Protein AF-A0A937WK30-F1 (afdb_monomer)

Mean predicted aligned error: 18.47 Å

Nearest PDB structures (foldseek):
  2aii-assembly1_X  TM=8.539E-01  e=1.513E-22  Homo sapiens
  2hib-assembly1_X  TM=8.542E-01  e=4.159E-22  Homo sapiens
  6muj-assembly4_D  TM=8.333E-01  e=1.894E-22  Streptomyces coelicolor A3(2)
  1y4j-assembly1_B  TM=8.058E-01  e=1.436E-18  Homo sapiens
  1y4j-assembly1_A  TM=7.983E-01  e=2.011E-18  Homo sapiens

pLDDT: mean 80.35, std 21.14, range [23.52, 98.81]

Structure (mmCIF, N/CA/C/O backbone):
data_AF-A0A937WK30-F1
#
_entry.id   AF-A0A937WK30-F1
#
loop_
_atom_site.group_PDB
_atom_site.id
_atom_site.type_symbol
_atom_site.label_atom_id
_atom_site.label_alt_id
_atom_site.label_comp_id
_atom_site.label_asym_id
_atom_site.label_entity_id
_atom_site.label_seq_id
_atom_site.pdbx_PDB_ins_code
_atom_site.Cartn_x
_atom_site.Cartn_y
_atom_site.Cartn_z
_atom_site.occupancy
_atom_site.B_iso_or_equiv
_atom_site.auth_seq_id
_atom_site.auth_comp_id
_atom_site.auth_asym_id
_atom_site.auth_atom_id
_atom_site.pdbx_PDB_model_num
ATOM 1 N N . MET A 1 1 ? 65.902 0.006 4.428 1.00 31.86 1 MET A N 1
ATOM 2 C CA . MET A 1 1 ? 67.152 0.745 4.137 1.00 31.86 1 MET A CA 1
ATOM 3 C C . MET A 1 1 ? 68.301 -0.269 4.167 1.00 31.86 1 MET A C 1
ATOM 5 O O . MET A 1 1 ? 68.405 -0.941 5.181 1.00 31.86 1 MET A O 1
ATOM 9 N N . ARG A 1 2 ? 69.095 -0.372 3.077 1.00 30.59 2 ARG A N 1
ATOM 10 C CA . ARG A 1 2 ? 70.226 -1.312 2.789 1.00 30.59 2 ARG A CA 1
ATOM 11 C C . ARG A 1 2 ? 69.805 -2.782 2.565 1.00 30.59 2 ARG A C 1
ATOM 13 O O . ARG A 1 2 ? 69.272 -3.380 3.484 1.00 30.59 2 ARG A O 1
ATOM 20 N N . ILE A 1 3 ? 69.825 -3.399 1.371 1.00 30.38 3 ILE A N 1
ATOM 21 C CA . ILE A 1 3 ? 70.755 -3.517 0.209 1.00 30.38 3 ILE A CA 1
ATOM 22 C C . ILE A 1 3 ? 72.011 -4.367 0.477 1.00 30.38 3 ILE A C 1
ATOM 24 O O . ILE A 1 3 ? 72.831 -3.992 1.309 1.00 30.38 3 ILE A O 1
ATOM 28 N N . GLY A 1 4 ? 72.177 -5.416 -0.349 1.00 28.42 4 GLY A N 1
ATOM 29 C CA . GLY A 1 4 ? 73.443 -6.063 -0.758 1.00 28.42 4 GLY A CA 1
ATOM 30 C C . GLY A 1 4 ? 73.211 -7.518 -1.223 1.00 28.42 4 GLY A C 1
ATOM 31 O O . GLY A 1 4 ? 72.931 -8.346 -0.369 1.00 28.42 4 GLY A O 1
ATOM 32 N N . LEU A 1 5 ? 73.028 -7.836 -2.525 1.00 30.78 5 LEU A N 1
ATOM 33 C CA . LEU A 1 5 ? 74.033 -8.175 -3.584 1.00 30.78 5 LEU A CA 1
ATOM 34 C C . LEU A 1 5 ? 74.996 -9.323 -3.167 1.00 30.78 5 LEU A C 1
ATOM 36 O O . LEU A 1 5 ? 75.523 -9.251 -2.069 1.00 30.78 5 LEU A O 1
ATOM 40 N N . LEU A 1 6 ? 75.301 -10.405 -3.915 1.00 28.61 6 LEU A N 1
ATOM 41 C CA . LEU A 1 6 ? 75.665 -10.638 -5.339 1.00 28.61 6 LEU A CA 1
ATOM 42 C C . LEU A 1 6 ? 75.609 -12.172 -5.660 1.00 28.61 6 LEU A C 1
ATOM 44 O O . LEU A 1 6 ? 75.890 -12.967 -4.772 1.00 28.61 6 LEU A O 1
ATOM 48 N N . VAL A 1 7 ? 75.089 -12.622 -6.823 1.00 28.58 7 VAL A N 1
ATOM 49 C CA . VAL A 1 7 ? 75.764 -13.110 -8.078 1.00 28.58 7 VAL A CA 1
ATOM 50 C C . VAL A 1 7 ? 76.495 -14.480 -8.014 1.00 28.58 7 VAL A C 1
ATOM 52 O O . VAL A 1 7 ? 77.541 -14.572 -7.393 1.00 28.58 7 VAL A O 1
ATOM 55 N N . SER A 1 8 ? 75.908 -15.526 -8.651 1.00 26.12 8 SER A N 1
ATOM 56 C CA . SER A 1 8 ? 76.345 -16.350 -9.836 1.00 26.12 8 SER A CA 1
ATOM 57 C C . SER A 1 8 ? 77.561 -17.292 -9.601 1.00 26.12 8 SER A C 1
ATOM 59 O O . SER A 1 8 ? 78.437 -16.934 -8.835 1.00 26.12 8 SER A O 1
ATOM 61 N N . ILE A 1 9 ? 77.760 -18.508 -10.152 1.00 27.16 9 ILE A N 1
ATOM 62 C CA . ILE A 1 9 ? 77.650 -19.070 -11.522 1.00 27.16 9 ILE A CA 1
ATOM 63 C C . ILE A 1 9 ? 77.612 -20.642 -11.442 1.00 27.16 9 ILE A C 1
ATOM 65 O O . ILE A 1 9 ? 78.090 -21.232 -10.479 1.00 27.16 9 ILE A O 1
ATOM 69 N N . HIS A 1 10 ? 77.030 -21.281 -12.470 1.00 24.48 10 HIS A N 1
ATOM 70 C CA . HIS A 1 10 ? 76.889 -22.707 -12.908 1.00 24.48 10 HIS A CA 1
ATOM 71 C C . HIS A 1 10 ? 78.206 -23.529 -13.185 1.00 24.48 10 HIS A C 1
ATOM 73 O O . HIS A 1 10 ? 79.267 -22.916 -13.114 1.00 24.48 10 HIS A O 1
ATOM 79 N N . PRO A 1 11 ? 78.215 -24.781 -13.758 1.00 61.22 11 PRO A N 1
ATOM 80 C CA . PRO A 1 11 ? 77.421 -26.034 -13.576 1.00 61.22 11 PRO A CA 1
ATOM 81 C C . PRO A 1 11 ? 78.257 -27.368 -13.776 1.00 61.22 11 PRO A C 1
ATOM 83 O O . PRO A 1 11 ? 79.482 -27.339 -13.743 1.00 61.22 11 PRO A O 1
ATOM 86 N N . HIS A 1 12 ? 77.572 -28.496 -14.097 1.00 27.92 12 HIS A N 1
ATOM 87 C CA . HIS A 1 12 ? 77.993 -29.852 -14.585 1.00 27.92 12 HIS A CA 1
ATOM 88 C C . HIS A 1 12 ? 78.135 -30.958 -13.508 1.00 27.92 12 HIS A C 1
ATOM 90 O O . HIS A 1 12 ? 78.861 -30.773 -12.545 1.00 27.92 12 HIS A O 1
ATOM 96 N N . ALA A 1 13 ? 77.390 -32.080 -13.477 1.00 27.98 13 ALA A N 1
ATOM 97 C CA . ALA A 1 13 ? 76.971 -33.143 -14.426 1.00 27.98 13 ALA A CA 1
ATOM 98 C C . ALA A 1 13 ? 77.814 -34.432 -14.257 1.00 27.98 13 ALA A C 1
ATOM 100 O O . ALA A 1 13 ? 79.034 -34.342 -14.250 1.00 27.98 13 ALA A O 1
ATOM 101 N N . VAL A 1 14 ? 77.151 -35.603 -14.155 1.00 28.55 14 VAL A N 1
ATOM 102 C CA . VAL A 1 14 ? 77.464 -36.920 -14.788 1.00 28.55 14 VAL A CA 1
ATOM 103 C C . VAL A 1 14 ? 76.862 -38.108 -13.997 1.00 28.55 14 VAL A C 1
ATOM 105 O O . VAL A 1 14 ? 76.965 -38.207 -12.779 1.00 28.55 14 VAL A O 1
ATOM 108 N N . LEU A 1 15 ? 76.210 -38.997 -14.758 1.00 28.70 15 LEU A N 1
ATOM 109 C CA . LEU A 1 15 ? 75.591 -40.293 -14.427 1.00 28.70 15 LEU A CA 1
ATOM 110 C C . LEU A 1 15 ? 76.620 -41.444 -14.378 1.00 28.70 15 LEU A C 1
ATOM 112 O O . LEU A 1 15 ? 77.643 -41.322 -15.039 1.00 28.70 15 LEU A O 1
ATOM 116 N N . LEU A 1 16 ? 76.293 -42.584 -13.730 1.00 26.61 16 LEU A N 1
ATOM 117 C CA . LEU A 1 16 ? 76.489 -43.975 -14.233 1.00 26.61 16 LEU A CA 1
ATOM 118 C C . LEU A 1 16 ? 76.089 -45.071 -13.196 1.00 26.61 16 LEU A C 1
ATOM 120 O O . LEU A 1 16 ? 76.756 -45.248 -12.189 1.00 26.61 16 LEU A O 1
ATOM 124 N N . SER A 1 17 ? 74.982 -45.781 -13.480 1.00 26.42 17 SER A N 1
ATOM 125 C CA . SER A 1 17 ? 74.769 -47.250 -13.661 1.00 26.42 17 SER A CA 1
ATOM 126 C C . SER A 1 17 ? 75.372 -48.360 -12.719 1.00 26.42 17 SER A C 1
ATOM 128 O O . SER A 1 17 ? 76.354 -48.126 -12.030 1.00 26.42 17 SER A O 1
ATOM 130 N N . PRO A 1 18 ? 74.802 -49.603 -12.690 1.00 48.59 18 PRO A N 1
ATOM 131 C CA . PRO A 1 18 ? 74.563 -50.406 -11.465 1.00 48.59 18 PRO A CA 1
ATOM 132 C C . PRO A 1 18 ? 75.182 -51.838 -11.420 1.00 48.59 18 PRO A C 1
ATOM 134 O O . PRO A 1 18 ? 75.528 -52.384 -12.459 1.00 48.59 18 PRO A O 1
ATOM 137 N N . SER A 1 19 ? 75.194 -52.530 -10.255 1.00 27.98 19 SER A N 1
ATOM 138 C CA . SER A 1 19 ? 74.773 -53.960 -10.127 1.00 27.98 19 SER A CA 1
ATOM 139 C C . SER A 1 19 ? 74.808 -54.579 -8.698 1.00 27.98 19 SER A C 1
ATOM 141 O O . SER A 1 19 ? 75.780 -54.480 -7.963 1.00 27.98 19 SER A O 1
ATOM 143 N N . ARG A 1 20 ? 73.693 -55.266 -8.374 1.00 29.16 20 ARG A N 1
ATOM 144 C CA . ARG A 1 20 ? 73.434 -56.507 -7.584 1.00 29.16 20 ARG A CA 1
ATOM 145 C C . ARG A 1 20 ? 74.284 -56.890 -6.344 1.00 29.16 20 ARG A C 1
ATOM 147 O O . ARG A 1 20 ? 75.390 -57.392 -6.491 1.00 29.16 20 ARG A O 1
ATOM 154 N N . LYS A 1 21 ? 73.608 -57.036 -5.186 1.00 30.06 21 LYS A N 1
ATOM 155 C CA . LYS A 1 21 ? 73.177 -58.338 -4.593 1.00 30.06 21 LYS A CA 1
ATOM 156 C C . LYS A 1 21 ? 72.288 -58.143 -3.344 1.00 30.06 21 LYS A C 1
ATOM 158 O O . LYS A 1 21 ? 72.565 -57.333 -2.473 1.00 30.06 21 LYS A O 1
ATOM 163 N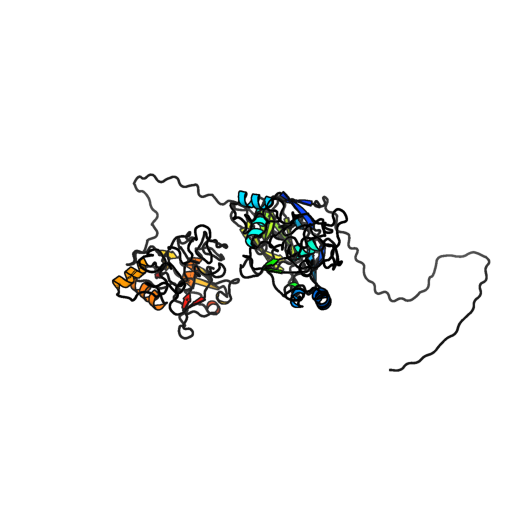 N . THR A 1 22 ? 71.203 -58.914 -3.302 1.00 29.14 22 THR A N 1
ATOM 164 C CA . THR A 1 22 ? 70.169 -59.062 -2.253 1.00 29.14 22 THR A CA 1
ATOM 165 C C . THR A 1 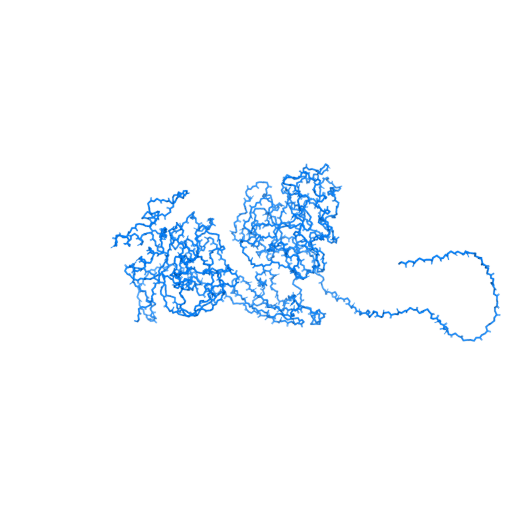22 ? 70.732 -59.732 -0.983 1.00 29.14 22 THR A C 1
ATOM 167 O O . THR A 1 22 ? 71.591 -60.596 -1.124 1.00 29.14 22 THR A O 1
ATOM 170 N N . ARG A 1 23 ? 70.299 -59.469 0.259 1.00 27.77 23 ARG A N 1
ATOM 171 C CA . ARG A 1 23 ? 68.962 -59.692 0.859 1.00 27.77 23 ARG A CA 1
ATOM 172 C C . ARG A 1 23 ? 68.932 -59.044 2.259 1.00 27.77 23 ARG A C 1
ATOM 174 O O . ARG A 1 23 ? 69.859 -59.276 3.026 1.00 27.77 23 ARG A O 1
ATOM 181 N N . GLY A 1 24 ? 67.832 -58.381 2.636 1.00 29.28 24 GLY A N 1
ATOM 182 C CA . GLY A 1 24 ? 67.510 -58.150 4.053 1.00 29.28 24 GLY A CA 1
ATOM 183 C C . GLY A 1 24 ? 66.621 -56.941 4.365 1.00 29.28 24 GLY A C 1
ATOM 184 O O . GLY A 1 24 ? 67.149 -55.887 4.677 1.00 29.28 24 GLY A O 1
ATOM 185 N N . ARG A 1 25 ? 65.296 -57.169 4.395 1.00 28.72 25 ARG A N 1
ATOM 186 C CA . ARG A 1 25 ? 64.223 -56.373 5.049 1.00 28.72 25 ARG A CA 1
ATOM 187 C C . ARG A 1 25 ? 63.869 -54.984 4.456 1.00 28.72 25 ARG A C 1
ATOM 189 O O . ARG A 1 25 ? 64.703 -54.111 4.295 1.00 28.72 25 ARG A O 1
ATOM 196 N N . ILE A 1 26 ? 62.574 -54.799 4.178 1.00 29.05 26 ILE A N 1
ATOM 197 C CA . ILE A 1 26 ? 61.857 -53.589 3.704 1.00 29.05 26 ILE A CA 1
ATOM 198 C C . ILE A 1 26 ? 60.555 -53.514 4.552 1.00 29.05 26 ILE A C 1
ATOM 200 O O . ILE A 1 26 ? 60.089 -54.601 4.912 1.00 29.05 26 ILE A O 1
ATOM 204 N N . PRO A 1 27 ? 59.936 -52.342 4.864 1.00 33.38 27 PRO A N 1
ATOM 205 C CA . PRO A 1 27 ? 60.051 -51.060 4.150 1.00 33.38 27 PRO A CA 1
ATOM 206 C C . PRO A 1 27 ? 60.363 -49.785 4.960 1.00 33.38 27 PRO A C 1
ATOM 208 O O . PRO A 1 27 ? 59.909 -49.585 6.078 1.00 33.38 27 PRO A O 1
ATOM 211 N N . PHE A 1 28 ? 61.077 -48.901 4.255 1.00 26.94 28 PHE A N 1
ATOM 212 C CA . PHE A 1 28 ? 60.929 -47.443 4.148 1.00 26.94 28 PHE A CA 1
ATOM 213 C C . PHE A 1 28 ? 60.813 -46.578 5.412 1.00 26.94 28 PHE A C 1
ATOM 215 O O . PHE A 1 28 ? 59.737 -46.201 5.867 1.00 26.94 28 PHE A O 1
ATOM 222 N N . LEU A 1 29 ? 61.993 -46.118 5.834 1.00 26.56 29 LEU A N 1
ATOM 223 C CA . LEU A 1 29 ? 62.231 -44.835 6.481 1.00 26.56 29 LEU A CA 1
ATOM 224 C C . LEU A 1 29 ? 62.306 -43.745 5.388 1.00 26.56 29 LEU A C 1
ATOM 226 O O . LEU A 1 29 ? 63.225 -43.754 4.570 1.00 26.56 29 LEU A O 1
ATOM 230 N N . GLY A 1 30 ? 61.342 -42.825 5.355 1.00 25.86 30 GLY A N 1
ATOM 231 C CA . GLY A 1 30 ? 61.438 -41.559 4.626 1.00 25.86 30 GLY A CA 1
ATOM 232 C C . GLY A 1 30 ? 61.641 -40.427 5.628 1.00 25.86 30 GLY A C 1
ATOM 233 O O . GLY A 1 30 ? 60.711 -40.069 6.345 1.00 25.86 30 GLY A O 1
ATOM 234 N N . CYS A 1 31 ? 62.857 -39.886 5.707 1.00 28.98 31 CYS A N 1
ATOM 235 C CA . CYS A 1 31 ? 63.148 -38.703 6.510 1.00 28.98 31 CYS A CA 1
ATOM 236 C C . CYS A 1 31 ? 62.628 -37.438 5.815 1.00 28.98 31 CYS A C 1
ATOM 238 O O . CYS A 1 31 ? 63.126 -37.047 4.766 1.00 28.98 31 CYS A O 1
ATOM 240 N N . VAL A 1 32 ? 61.642 -36.819 6.463 1.00 28.20 32 VAL A N 1
ATOM 241 C CA . VAL A 1 32 ? 61.636 -35.415 6.907 1.00 28.20 32 VAL A CA 1
ATOM 242 C C . VAL A 1 32 ? 62.102 -34.367 5.885 1.00 28.20 32 VAL A C 1
ATOM 244 O O . VAL A 1 32 ? 63.269 -33.987 5.831 1.00 28.20 32 VAL A O 1
ATOM 247 N N . LEU A 1 33 ? 61.121 -33.783 5.198 1.00 26.06 33 LEU A N 1
ATOM 248 C CA . LEU A 1 33 ? 61.075 -32.342 4.961 1.00 26.06 33 LEU A CA 1
ATOM 249 C C . LEU A 1 33 ? 60.106 -31.750 5.990 1.00 26.06 33 LEU A C 1
ATOM 251 O O . LEU A 1 33 ? 58.940 -32.137 6.057 1.00 26.06 33 LEU A O 1
ATOM 255 N N . VAL A 1 34 ? 60.620 -30.852 6.828 1.00 34.94 34 VAL A N 1
ATOM 256 C CA . VAL A 1 34 ? 59.849 -30.088 7.811 1.00 34.94 34 VAL A CA 1
ATOM 257 C C . VAL A 1 34 ? 59.014 -29.052 7.064 1.00 34.94 34 VAL A C 1
ATOM 259 O O . VAL A 1 34 ? 59.551 -28.086 6.530 1.00 34.94 34 VAL A O 1
ATOM 262 N N . LEU A 1 35 ? 57.697 -29.242 7.057 1.00 27.45 35 LEU A N 1
ATOM 263 C CA . LEU A 1 35 ? 56.722 -28.183 6.825 1.00 27.45 35 LEU A CA 1
ATOM 264 C C . LEU A 1 35 ? 55.788 -28.152 8.032 1.00 27.45 35 LEU A C 1
ATOM 266 O O . LEU A 1 35 ? 55.152 -29.150 8.370 1.00 27.45 35 LEU A O 1
ATOM 270 N N . CYS A 1 36 ? 55.757 -27.003 8.703 1.00 28.50 36 CYS A N 1
ATOM 271 C CA . CYS A 1 36 ? 54.841 -26.698 9.789 1.00 28.50 36 CYS A CA 1
ATOM 272 C C . CYS A 1 36 ? 53.395 -26.902 9.316 1.00 28.50 36 CYS A C 1
ATOM 274 O O . CYS A 1 36 ? 52.873 -26.113 8.531 1.00 28.50 36 CYS A O 1
ATOM 276 N N . GLY A 1 37 ? 52.756 -27.970 9.793 1.00 24.47 37 GLY A N 1
ATOM 277 C CA . GLY A 1 37 ? 51.333 -28.205 9.605 1.00 24.47 37 GLY A CA 1
ATOM 278 C C . GLY A 1 37 ? 50.519 -27.294 10.516 1.00 24.47 37 GLY A C 1
ATOM 279 O O . GLY A 1 37 ? 50.551 -27.440 11.735 1.00 24.47 37 GLY A O 1
ATOM 280 N N . VAL A 1 38 ? 49.752 -26.383 9.921 1.00 31.28 38 VAL A N 1
ATOM 281 C CA . VAL A 1 38 ? 48.517 -25.889 10.533 1.00 31.28 38 VAL A CA 1
ATOM 282 C C . VAL A 1 38 ? 47.438 -26.896 10.152 1.00 31.28 38 VAL A C 1
ATOM 284 O O . VAL A 1 38 ? 47.056 -27.001 8.988 1.00 31.28 38 VAL A O 1
ATOM 287 N N . ALA A 1 39 ? 47.001 -27.696 11.122 1.00 26.95 39 ALA A N 1
ATOM 288 C CA . ALA A 1 39 ? 45.897 -28.625 10.952 1.00 26.95 39 ALA A CA 1
ATOM 289 C C . ALA A 1 39 ? 44.591 -27.835 10.784 1.00 26.95 39 ALA A C 1
ATOM 291 O O . ALA A 1 39 ? 44.082 -27.252 11.740 1.00 26.95 39 ALA A O 1
ATOM 292 N N . ILE A 1 40 ? 44.045 -27.822 9.569 1.00 30.78 40 ILE A N 1
ATOM 293 C CA . ILE A 1 40 ? 42.641 -27.483 9.341 1.00 30.78 40 ILE A CA 1
ATOM 294 C C . ILE A 1 40 ? 41.872 -28.798 9.465 1.00 30.78 40 ILE A C 1
ATOM 296 O O . ILE A 1 40 ? 42.019 -29.694 8.635 1.00 30.78 40 ILE A O 1
ATOM 300 N N . PHE A 1 41 ? 41.083 -28.927 10.530 1.00 27.22 41 PHE A N 1
ATOM 301 C CA . PHE A 1 41 ? 40.063 -29.964 10.634 1.00 27.22 41 PHE A CA 1
ATOM 302 C C . PHE A 1 41 ? 39.037 -29.736 9.518 1.00 27.22 41 PHE A C 1
ATOM 304 O O . PHE A 1 41 ? 38.203 -28.840 9.612 1.00 27.22 41 PHE A O 1
ATOM 311 N N . ALA A 1 42 ? 39.100 -30.538 8.456 1.00 28.61 42 ALA A N 1
ATOM 312 C CA . ALA A 1 42 ? 37.975 -30.701 7.549 1.00 28.61 42 ALA A CA 1
ATOM 313 C C . ALA A 1 42 ? 36.913 -31.524 8.289 1.00 28.61 42 ALA A C 1
ATOM 315 O O . ALA A 1 42 ? 37.050 -32.737 8.450 1.00 28.61 42 ALA A O 1
ATOM 316 N N . GLN A 1 43 ? 35.887 -30.853 8.808 1.00 28.58 43 GLN A N 1
ATOM 317 C CA . GLN A 1 43 ? 34.652 -31.526 9.187 1.00 28.58 43 GLN A CA 1
ATOM 318 C C . GLN A 1 43 ? 33.976 -31.992 7.896 1.00 28.58 43 GLN A C 1
ATOM 320 O O . GLN A 1 43 ? 33.734 -31.195 6.989 1.00 28.58 43 GLN A O 1
ATOM 325 N N . ASN A 1 44 ? 33.717 -33.296 7.807 1.00 31.38 44 ASN A N 1
ATOM 326 C CA . ASN A 1 44 ? 32.850 -33.875 6.792 1.00 31.38 44 ASN A CA 1
ATOM 327 C C . ASN A 1 44 ? 31.467 -33.225 6.920 1.00 31.38 44 ASN A C 1
ATOM 329 O O . ASN A 1 44 ? 30.701 -33.582 7.810 1.00 31.38 44 ASN A O 1
ATOM 333 N N . HIS A 1 45 ? 31.152 -32.273 6.046 1.00 33.62 45 HIS A N 1
ATOM 334 C CA . HIS A 1 45 ? 29.766 -31.929 5.773 1.00 33.62 45 HIS A CA 1
ATOM 335 C C . HIS A 1 45 ? 29.197 -33.050 4.904 1.00 33.62 45 HIS A C 1
ATOM 337 O O . HIS A 1 45 ? 29.498 -33.134 3.712 1.00 33.62 45 HIS A O 1
ATOM 343 N N . GLU A 1 46 ? 28.418 -33.945 5.508 1.00 33.66 46 GLU A N 1
ATOM 344 C CA . GLU A 1 46 ? 27.516 -34.800 4.743 1.00 33.66 46 GLU A CA 1
ATOM 345 C C . GLU A 1 46 ? 26.582 -33.902 3.921 1.00 33.66 46 GLU A C 1
ATOM 347 O O . GLU A 1 46 ? 26.031 -32.917 4.416 1.00 33.66 46 GLU A O 1
ATOM 352 N N . ALA A 1 47 ? 26.458 -34.206 2.628 1.00 31.44 47 ALA A N 1
ATOM 353 C CA . ALA A 1 47 ? 25.534 -33.511 1.745 1.00 31.44 47 ALA A CA 1
ATOM 354 C C . ALA A 1 47 ? 24.099 -33.676 2.280 1.00 31.44 47 ALA A C 1
ATOM 356 O O . ALA A 1 47 ? 23.737 -34.788 2.674 1.00 31.44 47 ALA A O 1
ATOM 357 N N . PRO A 1 48 ? 23.262 -32.621 2.274 1.00 37.47 48 PRO A N 1
ATOM 358 C CA . PRO A 1 48 ? 21.880 -32.752 2.712 1.00 37.47 48 PRO A CA 1
ATOM 359 C C . PRO A 1 48 ? 21.176 -33.814 1.860 1.00 37.47 48 PRO A C 1
ATOM 361 O O . PRO A 1 48 ? 21.278 -33.801 0.628 1.00 37.47 48 PRO A O 1
ATOM 364 N N . MET A 1 49 ? 20.491 -34.752 2.524 1.00 32.59 49 MET A N 1
ATOM 365 C CA . MET A 1 49 ? 19.704 -35.795 1.866 1.00 32.59 49 MET A CA 1
ATOM 366 C C . MET A 1 49 ? 18.780 -35.173 0.810 1.00 32.59 49 MET A C 1
ATOM 368 O O . MET A 1 49 ? 18.052 -34.219 1.091 1.00 32.59 49 MET A O 1
ATOM 372 N N . LYS A 1 50 ? 18.822 -35.714 -0.418 1.00 33.62 50 LYS A N 1
ATOM 373 C CA .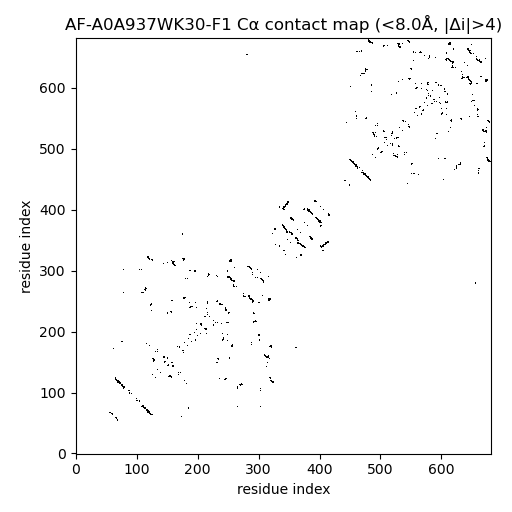 LYS A 1 50 ? 17.893 -35.342 -1.492 1.00 33.62 50 LYS A CA 1
ATOM 374 C C . LYS A 1 50 ? 16.464 -35.597 -0.998 1.00 33.62 50 LYS A C 1
ATOM 376 O O . LYS A 1 50 ? 16.200 -36.721 -0.579 1.00 33.62 50 LYS A O 1
ATOM 381 N N . PRO A 1 51 ? 15.549 -34.615 -1.050 1.00 43.34 51 PRO A N 1
ATOM 382 C CA . PRO A 1 51 ? 14.153 -34.876 -0.733 1.00 43.34 51 PRO A CA 1
ATOM 383 C C . PRO A 1 51 ? 13.609 -35.944 -1.690 1.00 43.34 51 PRO A C 1
ATOM 385 O O . PRO A 1 51 ? 13.869 -35.880 -2.892 1.00 43.34 51 PRO A O 1
ATOM 388 N N . ASP A 1 52 ? 12.841 -36.899 -1.156 1.00 44.03 52 ASP A N 1
ATOM 389 C CA . ASP A 1 52 ? 12.284 -38.064 -1.873 1.00 44.03 52 ASP A CA 1
ATOM 390 C C . ASP A 1 52 ? 11.356 -37.700 -3.055 1.00 44.03 52 ASP A C 1
ATOM 392 O O . ASP A 1 52 ? 10.886 -38.574 -3.781 1.00 44.03 52 ASP A O 1
ATOM 396 N N . ASN A 1 53 ? 11.110 -36.405 -3.284 1.00 51.16 53 ASN A N 1
ATOM 397 C CA . ASN A 1 53 ? 10.469 -35.873 -4.477 1.00 51.16 53 ASN A CA 1
ATOM 398 C C . ASN A 1 53 ? 10.988 -34.438 -4.748 1.00 51.16 53 ASN A C 1
ATOM 400 O O . ASN A 1 53 ? 10.664 -33.533 -3.971 1.00 51.16 53 ASN A O 1
ATOM 404 N N . PRO A 1 54 ? 11.825 -34.188 -5.776 1.00 66.88 54 PRO A N 1
ATOM 405 C CA . PRO A 1 54 ? 12.285 -32.837 -6.087 1.00 66.88 54 PRO A CA 1
ATOM 406 C C . PRO A 1 54 ? 11.106 -31.975 -6.558 1.00 66.88 54 PRO A C 1
ATOM 408 O O . PRO A 1 54 ? 10.265 -32.428 -7.334 1.00 66.88 54 PRO A O 1
ATOM 411 N N . LEU A 1 55 ? 11.041 -30.728 -6.085 1.00 75.19 55 LEU A N 1
ATOM 412 C CA . LEU A 1 55 ? 10.012 -29.775 -6.509 1.00 75.19 55 LEU A CA 1
ATOM 413 C C . LEU A 1 55 ? 10.059 -29.585 -8.034 1.00 75.19 55 LEU A C 1
ATOM 415 O O . LEU A 1 55 ? 11.154 -29.529 -8.601 1.00 75.19 55 LEU A O 1
ATOM 419 N N . PRO A 1 56 ? 8.903 -29.474 -8.711 1.00 83.81 56 PRO A N 1
ATOM 420 C CA . PRO A 1 56 ? 8.883 -29.327 -10.158 1.00 83.81 56 PRO A CA 1
ATOM 421 C C . PRO A 1 56 ? 9.501 -27.984 -10.567 1.00 83.81 56 PRO A C 1
ATOM 423 O O . PRO A 1 56 ? 9.216 -26.951 -9.957 1.00 83.81 56 PRO A O 1
ATOM 426 N N . GLN A 1 57 ? 10.332 -27.994 -11.615 1.00 88.62 57 GLN A N 1
ATOM 427 C CA . GLN A 1 57 ? 11.025 -26.791 -12.098 1.00 88.62 57 GLN A CA 1
ATOM 428 C C . GLN A 1 57 ? 10.051 -25.697 -12.551 1.00 88.62 57 GLN A C 1
ATOM 430 O O . GLN A 1 57 ? 10.349 -24.513 -12.413 1.00 88.62 57 GLN A O 1
ATOM 435 N N . THR A 1 58 ? 8.884 -26.085 -13.063 1.00 91.62 58 THR A N 1
ATOM 436 C CA . THR A 1 58 ? 7.797 -25.171 -13.409 1.00 91.62 58 THR A CA 1
ATOM 437 C C . THR A 1 58 ? 6.478 -25.640 -12.809 1.00 91.62 58 THR A C 1
ATOM 439 O O . THR A 1 58 ? 6.287 -26.826 -12.533 1.00 91.62 58 THR A O 1
ATOM 442 N N . LYS A 1 59 ? 5.554 -24.704 -12.593 1.00 91.12 59 LYS A N 1
ATOM 443 C CA . LYS A 1 59 ? 4.171 -24.999 -12.197 1.00 91.12 59 LYS A CA 1
ATOM 444 C C . LYS A 1 59 ? 3.202 -24.000 -12.815 1.00 91.12 59 LYS A C 1
ATOM 446 O O . LYS A 1 59 ? 3.622 -22.936 -13.258 1.00 91.12 59 LYS A O 1
ATOM 451 N N . ILE A 1 60 ? 1.915 -24.325 -12.792 1.00 92.94 60 ILE A N 1
ATOM 452 C CA . ILE A 1 60 ? 0.845 -23.403 -13.180 1.00 92.94 60 ILE A CA 1
ATOM 453 C C . ILE A 1 60 ? 0.195 -22.844 -11.910 1.00 92.94 60 ILE A C 1
ATOM 455 O O . ILE A 1 60 ? -0.228 -23.614 -11.048 1.00 92.94 60 ILE A O 1
ATOM 459 N N . GLY A 1 61 ? 0.172 -21.517 -11.776 1.00 87.31 61 GLY A N 1
ATOM 460 C CA . GLY A 1 61 ? -0.517 -20.805 -10.699 1.00 87.31 61 GLY A CA 1
ATOM 461 C C . GLY A 1 61 ? -2.042 -20.856 -10.839 1.00 87.31 61 GLY A C 1
ATOM 462 O O . GLY A 1 61 ? -2.566 -21.224 -11.890 1.00 87.31 61 GLY A O 1
ATOM 463 N N . GLU A 1 62 ? -2.768 -20.460 -9.791 1.00 85.94 62 GLU A N 1
ATOM 464 C CA . GLU A 1 62 ? -4.245 -20.461 -9.779 1.00 85.94 62 GLU A CA 1
ATOM 465 C C . GLU A 1 62 ? -4.845 -19.513 -10.839 1.00 85.94 62 GLU A C 1
ATOM 467 O O . GLU A 1 62 ? -5.923 -19.764 -11.375 1.00 85.94 62 GLU A O 1
ATOM 472 N N . ASP A 1 63 ? -4.107 -18.468 -11.217 1.00 88.44 63 ASP A N 1
ATOM 473 C CA . ASP A 1 63 ? -4.437 -17.529 -12.296 1.00 88.44 63 ASP A CA 1
ATOM 474 C C . ASP A 1 63 ? -4.141 -18.067 -13.715 1.00 88.44 63 ASP A C 1
ATOM 476 O O . ASP A 1 63 ? -4.495 -17.455 -14.736 1.00 88.44 63 ASP A O 1
ATOM 480 N N . GLY A 1 64 ? -3.514 -19.243 -13.796 1.00 92.19 64 GLY A N 1
ATOM 481 C CA . GLY A 1 64 ? -3.050 -19.872 -15.026 1.00 92.19 64 GLY A CA 1
ATOM 482 C C . GLY A 1 64 ? -1.680 -19.385 -15.504 1.00 92.19 64 GLY A C 1
ATOM 483 O O . GLY A 1 64 ? -1.302 -19.724 -16.623 1.00 92.19 64 GLY A O 1
ATOM 484 N N . ALA A 1 65 ? -0.941 -18.597 -14.712 1.00 95.12 65 ALA A N 1
ATOM 485 C CA . ALA A 1 65 ? 0.426 -18.210 -15.061 1.00 95.12 6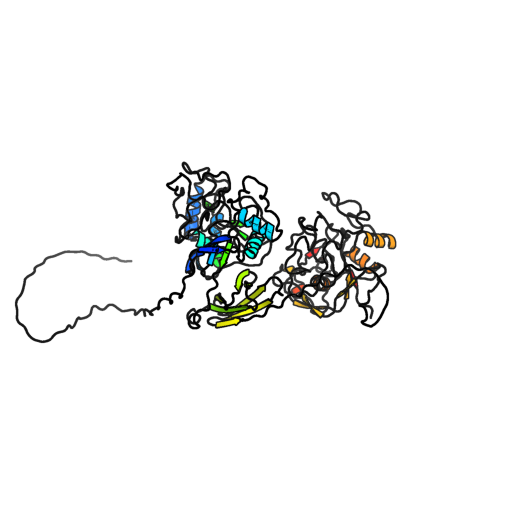5 ALA A CA 1
ATOM 486 C C . ALA A 1 65 ? 1.395 -19.390 -14.910 1.00 95.12 65 ALA A C 1
ATOM 488 O O . ALA A 1 65 ? 1.339 -20.121 -13.919 1.00 95.12 65 ALA A O 1
ATOM 489 N N . GLU A 1 66 ? 2.326 -19.549 -15.848 1.00 97.31 66 GLU A N 1
ATOM 490 C CA . GLU A 1 66 ? 3.476 -20.431 -15.651 1.00 97.31 66 GLU A CA 1
ATOM 491 C C . GLU A 1 66 ? 4.466 -19.758 -14.691 1.00 97.31 66 GLU A C 1
ATOM 493 O O . GLU A 1 66 ? 4.838 -18.602 -14.884 1.00 97.31 66 GLU A O 1
ATOM 498 N N . MET A 1 67 ? 4.903 -20.479 -13.663 1.00 97.81 67 MET A N 1
ATOM 499 C CA . MET A 1 67 ? 5.907 -20.020 -12.707 1.00 97.81 67 MET A CA 1
ATOM 500 C C . MET A 1 67 ? 7.139 -20.912 -12.759 1.00 97.81 67 MET A C 1
ATOM 502 O O . MET A 1 67 ? 7.027 -22.128 -12.923 1.00 97.81 67 MET A O 1
ATOM 506 N N . VAL A 1 68 ? 8.304 -20.315 -12.541 1.00 97.00 68 VAL A N 1
ATOM 507 C CA . VAL A 1 68 ? 9.611 -20.972 -12.531 1.00 97.00 68 VAL A CA 1
ATOM 508 C C . VAL A 1 68 ? 10.126 -21.071 -11.099 1.00 97.00 68 VAL A C 1
ATOM 510 O O . VAL A 1 68 ? 10.081 -20.095 -10.352 1.00 97.00 68 VAL A O 1
ATOM 513 N N . LEU A 1 69 ? 10.632 -22.245 -10.720 1.00 95.00 69 LEU A N 1
ATOM 514 C CA . LEU A 1 69 ? 11.306 -22.464 -9.445 1.00 95.00 69 LEU A CA 1
ATOM 515 C C . LEU A 1 69 ? 12.698 -21.823 -9.461 1.00 95.00 69 LEU A C 1
ATOM 517 O O . LEU A 1 69 ? 13.587 -22.257 -10.199 1.00 95.00 69 LEU A O 1
ATOM 521 N N . ILE A 1 70 ? 12.908 -20.845 -8.585 1.00 94.56 70 ILE A N 1
ATOM 522 C CA . ILE A 1 70 ? 14.227 -20.309 -8.264 1.00 94.56 70 ILE A CA 1
ATOM 523 C C . ILE A 1 70 ? 14.773 -21.084 -7.060 1.00 94.56 70 ILE A C 1
ATOM 525 O O . ILE A 1 70 ? 14.138 -21.097 -5.999 1.00 94.56 70 ILE A O 1
ATOM 529 N N . PRO A 1 71 ? 15.933 -21.753 -7.187 1.00 87.62 71 PRO A N 1
ATOM 530 C CA . PRO A 1 71 ? 16.464 -22.586 -6.118 1.00 87.62 71 PRO A CA 1
ATOM 531 C C . PRO A 1 71 ? 16.914 -21.746 -4.920 1.00 87.62 71 PRO A C 1
ATOM 533 O O . PRO A 1 71 ? 17.391 -20.613 -5.063 1.00 87.62 71 PRO A O 1
ATOM 536 N N . ALA A 1 72 ? 16.818 -22.334 -3.726 1.00 84.94 72 ALA A N 1
ATOM 537 C CA . ALA A 1 72 ? 17.371 -21.740 -2.516 1.00 84.94 72 ALA A CA 1
ATOM 538 C C . ALA A 1 72 ? 18.887 -21.521 -2.660 1.00 84.94 72 ALA A C 1
ATOM 540 O O . ALA A 1 72 ? 19.574 -22.307 -3.313 1.00 84.94 72 ALA A O 1
ATOM 541 N N . GLY A 1 73 ? 19.419 -20.463 -2.053 1.00 84.56 73 GLY A N 1
ATOM 542 C CA . GLY A 1 73 ? 20.860 -20.206 -2.045 1.00 84.56 73 GLY A CA 1
ATOM 543 C C . GLY A 1 73 ? 21.238 -18.732 -2.029 1.00 84.56 73 GLY A C 1
ATOM 544 O O . GLY A 1 73 ? 20.383 -17.853 -2.188 1.00 84.56 73 GLY A O 1
ATOM 545 N N . GLU A 1 74 ? 22.537 -18.493 -1.861 1.00 91.38 74 GLU A N 1
ATOM 546 C CA . GLU A 1 74 ? 23.138 -17.161 -1.836 1.00 91.38 74 GLU A CA 1
ATOM 547 C C . GLU A 1 74 ? 23.305 -16.558 -3.234 1.00 91.38 74 GLU A C 1
ATOM 549 O O . GLU A 1 74 ? 23.584 -17.261 -4.206 1.00 91.38 74 GLU A O 1
ATOM 554 N N . PHE A 1 75 ? 23.211 -15.235 -3.313 1.00 95.19 75 PHE A N 1
ATOM 555 C CA . PHE A 1 75 ? 23.690 -14.443 -4.439 1.00 95.19 75 PHE A CA 1
ATOM 556 C C . PHE A 1 75 ? 24.251 -13.099 -3.950 1.00 95.19 75 PHE A C 1
ATOM 558 O O . PHE A 1 75 ? 24.060 -12.707 -2.797 1.00 95.19 75 PHE A O 1
ATOM 565 N N . LEU A 1 76 ? 24.980 -12.411 -4.829 1.00 96.50 76 LEU A N 1
ATOM 566 C CA . LEU A 1 76 ? 25.446 -11.048 -4.586 1.00 96.50 76 LEU A CA 1
ATOM 567 C C . LEU A 1 76 ? 24.384 -10.066 -5.092 1.00 96.50 76 LEU A C 1
ATOM 569 O O . LEU A 1 76 ? 24.159 -9.986 -6.300 1.00 96.50 76 LEU A O 1
ATOM 573 N N . MET A 1 77 ? 23.741 -9.357 -4.165 1.00 97.38 77 MET A N 1
ATOM 574 C CA . MET A 1 77 ? 22.716 -8.351 -4.445 1.00 97.38 77 MET A CA 1
ATOM 575 C C . MET A 1 77 ? 23.343 -6.964 -4.545 1.00 97.38 77 MET A C 1
ATOM 577 O O . MET A 1 77 ? 24.183 -6.620 -3.714 1.00 97.38 77 MET A O 1
ATOM 581 N N . GLY A 1 78 ? 22.927 -6.174 -5.532 1.00 96.69 78 GLY A N 1
ATOM 582 C CA . GLY A 1 78 ? 23.395 -4.813 -5.767 1.00 96.69 78 GLY A CA 1
ATOM 583 C C . GLY A 1 78 ? 24.722 -4.697 -6.522 1.00 96.69 78 GLY A C 1
ATOM 584 O O . GLY A 1 78 ? 25.253 -5.659 -7.097 1.00 96.69 78 GLY A O 1
ATOM 585 N N . THR A 1 79 ? 25.259 -3.481 -6.497 1.00 95.56 79 THR A N 1
ATOM 586 C CA . THR A 1 79 ? 26.447 -3.039 -7.234 1.00 95.56 79 THR A CA 1
ATOM 587 C C . THR A 1 79 ? 27.613 -2.775 -6.271 1.00 95.56 79 THR A C 1
ATOM 589 O O . THR A 1 79 ? 27.428 -2.139 -5.228 1.00 95.56 79 THR A O 1
ATOM 592 N N . PRO A 1 80 ? 28.838 -3.264 -6.562 1.00 94.88 80 PRO A N 1
ATOM 593 C CA . PRO A 1 80 ? 30.003 -2.957 -5.737 1.00 94.88 80 PRO A CA 1
ATOM 594 C C . PRO A 1 80 ? 30.255 -1.448 -5.692 1.00 94.88 80 PRO A C 1
ATOM 596 O O . PRO A 1 80 ? 30.269 -0.801 -6.736 1.00 94.88 80 PRO A O 1
ATOM 599 N N . GLU A 1 81 ? 30.545 -0.887 -4.513 1.00 93.00 81 GLU A N 1
ATOM 600 C CA . GLU A 1 81 ? 30.873 0.548 -4.393 1.00 93.00 81 GLU A CA 1
ATOM 601 C C . GLU A 1 81 ? 32.039 0.954 -5.307 1.00 93.00 81 GLU A C 1
ATOM 603 O O . GLU A 1 81 ? 32.031 2.035 -5.893 1.00 93.00 81 GLU A O 1
ATOM 608 N N . SER A 1 82 ? 33.016 0.060 -5.488 1.00 93.12 82 SER A N 1
ATOM 609 C CA . SER A 1 82 ? 34.166 0.269 -6.370 1.00 93.12 82 SER A CA 1
ATOM 610 C C . SER A 1 82 ? 33.811 0.346 -7.859 1.00 93.12 82 SER A C 1
ATOM 612 O O . SER A 1 82 ? 34.620 0.847 -8.634 1.00 93.12 82 SER A O 1
ATOM 614 N N . ALA A 1 83 ? 32.634 -0.136 -8.269 1.00 92.44 83 ALA A N 1
ATOM 615 C CA . ALA A 1 83 ? 32.189 -0.133 -9.662 1.00 92.44 83 ALA A CA 1
ATOM 616 C C . ALA A 1 83 ? 31.412 1.139 -10.048 1.00 92.44 83 ALA A C 1
ATOM 618 O O . ALA A 1 83 ? 31.232 1.404 -11.234 1.00 92.44 83 ALA A O 1
ATOM 619 N N . ILE A 1 84 ? 30.978 1.950 -9.075 1.00 92.94 84 ILE A N 1
ATOM 620 C CA . ILE A 1 84 ? 30.101 3.108 -9.311 1.00 92.94 84 ILE A CA 1
ATOM 621 C C . ILE A 1 84 ? 30.733 4.128 -10.264 1.00 92.94 84 ILE A C 1
ATOM 623 O O . ILE A 1 84 ? 30.088 4.549 -11.218 1.00 92.94 84 ILE A O 1
ATOM 627 N N . GLU A 1 85 ? 32.001 4.496 -10.058 1.00 90.88 85 GLU A N 1
ATOM 628 C CA . GLU A 1 85 ? 32.679 5.472 -10.931 1.00 90.88 85 GLU A CA 1
ATOM 629 C C . GLU A 1 85 ? 32.846 4.956 -12.362 1.00 90.88 85 GLU A C 1
ATOM 631 O O . GLU A 1 85 ? 32.735 5.721 -13.320 1.00 90.88 85 GLU A O 1
ATOM 636 N N . GLN A 1 86 ? 33.086 3.650 -12.512 1.00 90.00 86 GLN A N 1
ATOM 637 C CA . GLN A 1 86 ? 33.189 3.023 -13.823 1.00 90.00 86 GLN A CA 1
ATOM 638 C C . GLN A 1 86 ? 31.842 3.062 -14.548 1.00 90.00 86 GLN A C 1
ATOM 640 O O . GLN A 1 86 ? 31.810 3.439 -15.714 1.00 90.00 86 GLN A O 1
ATOM 645 N N . LEU A 1 87 ? 30.740 2.752 -13.857 1.00 89.88 87 LEU A N 1
ATOM 646 C CA . LEU A 1 87 ? 29.392 2.829 -14.426 1.00 89.88 87 LEU A CA 1
ATOM 647 C C . LEU A 1 87 ? 29.037 4.263 -14.829 1.00 89.88 87 LEU A C 1
ATOM 649 O O . LEU A 1 87 ? 28.545 4.489 -15.929 1.00 89.88 87 LEU A O 1
ATOM 653 N N . VAL A 1 88 ? 29.343 5.254 -13.988 1.00 88.75 88 VAL A N 1
ATOM 654 C CA . VAL A 1 88 ? 29.122 6.666 -14.336 1.00 88.75 88 VAL A CA 1
ATOM 655 C C . VAL A 1 88 ? 29.884 7.038 -15.606 1.00 88.75 88 VAL A C 1
ATOM 657 O O . VAL A 1 88 ? 29.300 7.642 -16.503 1.00 88.75 88 VAL A O 1
ATOM 660 N N . ALA A 1 89 ? 31.161 6.663 -15.713 1.00 86.50 89 ALA A N 1
ATOM 661 C CA . ALA A 1 89 ? 31.966 6.940 -16.900 1.00 86.50 89 ALA A CA 1
ATOM 662 C C . ALA A 1 89 ? 31.437 6.211 -18.148 1.00 86.50 89 ALA A C 1
ATOM 664 O O . ALA A 1 89 ? 31.354 6.811 -19.219 1.00 86.50 89 ALA A O 1
ATOM 665 N N . GLU A 1 90 ? 31.046 4.944 -18.002 1.00 84.00 90 GLU A N 1
ATOM 666 C CA . GLU A 1 90 ? 30.500 4.118 -19.078 1.00 84.00 90 GLU A CA 1
ATOM 667 C C . GLU A 1 90 ? 29.168 4.661 -19.595 1.00 84.00 90 GLU A C 1
ATOM 669 O O . GLU A 1 90 ? 28.958 4.711 -20.802 1.00 84.00 90 GLU A O 1
ATOM 674 N N . PHE A 1 91 ? 28.270 5.115 -18.720 1.00 81.81 91 PHE A N 1
ATOM 675 C CA . PHE A 1 91 ? 26.961 5.608 -19.141 1.00 81.81 91 PHE A CA 1
ATOM 676 C C . PHE A 1 91 ? 26.944 7.102 -19.500 1.00 81.81 91 PHE A C 1
ATOM 678 O O . PHE A 1 91 ? 26.068 7.540 -20.244 1.00 81.81 91 PHE A O 1
ATOM 685 N N . ALA A 1 92 ? 27.933 7.890 -19.062 1.00 77.25 92 ALA A N 1
ATOM 686 C CA . ALA A 1 92 ? 28.068 9.298 -19.447 1.00 77.25 92 ALA A CA 1
ATOM 687 C C . ALA A 1 92 ? 28.345 9.506 -20.948 1.00 77.25 92 ALA A C 1
ATOM 689 O O . ALA A 1 92 ? 28.160 10.618 -21.449 1.00 77.25 92 ALA A O 1
ATOM 690 N N . GLN A 1 93 ? 28.789 8.464 -21.663 1.00 68.19 93 GLN A N 1
ATOM 691 C CA . GLN A 1 93 ? 29.012 8.522 -23.111 1.00 68.19 93 GLN A CA 1
ATOM 692 C C . GLN A 1 93 ? 27.705 8.571 -23.918 1.00 68.19 93 GLN A C 1
ATOM 694 O O . GLN A 1 93 ? 27.707 9.028 -25.061 1.00 68.19 93 GLN A O 1
ATOM 699 N N . TYR A 1 94 ? 26.584 8.135 -23.334 1.00 66.81 94 TYR A N 1
ATOM 700 C CA . TYR A 1 94 ? 25.280 8.218 -23.980 1.00 66.81 94 TYR A CA 1
ATOM 701 C C . TYR A 1 94 ? 24.736 9.647 -23.855 1.00 66.81 94 TYR A C 1
ATOM 703 O O . TYR A 1 94 ? 24.728 10.240 -22.775 1.00 66.81 94 TYR A O 1
ATOM 711 N N . ASN A 1 95 ? 24.282 10.230 -24.968 1.00 56.75 95 ASN A N 1
ATOM 712 C CA . ASN A 1 95 ? 23.792 11.612 -25.027 1.00 56.75 95 ASN A CA 1
ATOM 713 C C . ASN A 1 95 ? 22.360 11.738 -24.466 1.00 56.75 95 ASN A C 1
ATOM 715 O O . ASN A 1 95 ? 21.432 12.132 -25.170 1.00 56.75 95 ASN A O 1
ATOM 719 N N . THR A 1 96 ? 22.174 11.369 -23.199 1.00 63.84 96 THR A N 1
ATOM 720 C CA . THR A 1 96 ? 20.875 11.368 -22.520 1.00 63.84 96 THR A CA 1
ATOM 721 C C . THR A 1 96 ? 20.550 12.753 -21.952 1.00 63.84 96 THR A C 1
ATOM 723 O O . THR A 1 96 ? 21.436 13.536 -21.587 1.00 63.84 96 THR A O 1
ATOM 726 N N . ARG A 1 97 ? 19.258 13.082 -21.853 1.00 53.12 97 ARG A N 1
ATOM 727 C CA . ARG A 1 97 ? 18.769 14.272 -21.140 1.00 53.12 97 ARG A CA 1
ATOM 728 C C . ARG A 1 97 ? 17.700 13.847 -20.123 1.00 53.12 97 ARG A C 1
ATOM 730 O O . ARG A 1 97 ? 16.642 13.413 -20.567 1.00 53.12 97 ARG A O 1
ATOM 737 N N . PRO A 1 98 ? 17.933 14.005 -18.802 1.00 62.06 98 PRO A N 1
ATOM 738 C CA . PRO A 1 98 ? 19.151 14.516 -18.160 1.00 62.06 98 PRO A CA 1
ATOM 739 C C . PRO A 1 98 ? 20.364 13.586 -18.350 1.00 62.06 98 PRO A C 1
ATOM 741 O O . PRO A 1 98 ? 20.221 12.404 -18.663 1.00 62.06 98 PRO A O 1
ATOM 744 N N . LYS A 1 99 ? 21.573 14.134 -18.171 1.00 69.44 99 LYS A N 1
ATOM 745 C CA . LYS A 1 99 ? 22.800 13.324 -18.156 1.00 69.44 99 LYS A CA 1
ATOM 746 C C . LYS A 1 99 ? 22.734 12.337 -16.994 1.00 69.44 99 LYS A C 1
ATOM 748 O O . LYS A 1 99 ? 22.333 12.732 -15.899 1.00 69.44 99 LYS A O 1
ATOM 753 N N . ILE A 1 100 ? 23.162 11.102 -17.232 1.00 76.19 100 ILE A N 1
ATOM 754 C CA . ILE A 1 100 ? 23.290 10.083 -16.188 1.00 76.19 100 ILE A CA 1
ATOM 755 C C . ILE A 1 100 ? 24.330 10.556 -15.165 1.00 76.19 100 ILE A C 1
ATOM 757 O O . ILE A 1 100 ? 25.428 10.984 -15.525 1.00 76.19 100 ILE A O 1
ATOM 761 N N . GLN A 1 101 ? 23.950 10.536 -13.889 1.00 79.94 101 GLN A N 1
ATOM 762 C CA . GLN A 1 101 ? 24.762 11.026 -12.775 1.00 79.94 101 GLN A CA 1
ATOM 763 C C . GLN A 1 101 ? 25.030 9.905 -11.779 1.00 79.94 101 GLN A C 1
ATOM 765 O O . GLN A 1 101 ? 24.329 8.897 -11.748 1.00 79.94 101 GLN A O 1
ATOM 770 N N . ARG A 1 102 ? 26.029 10.117 -10.923 1.00 86.44 102 ARG A N 1
ATOM 771 C CA . ARG A 1 102 ? 26.417 9.188 -9.858 1.00 86.44 102 ARG A CA 1
ATOM 772 C C . ARG A 1 102 ? 25.240 8.707 -9.009 1.00 86.44 102 ARG A C 1
ATOM 774 O O . ARG A 1 102 ? 25.174 7.518 -8.710 1.00 86.44 102 ARG A O 1
ATOM 781 N N . ASP A 1 103 ? 24.300 9.594 -8.694 1.00 83.88 103 ASP A N 1
ATOM 782 C CA . ASP A 1 103 ? 23.147 9.301 -7.834 1.00 83.88 103 ASP A CA 1
ATOM 783 C C . ASP A 1 103 ? 22.230 8.188 -8.375 1.00 83.88 103 ASP A C 1
ATOM 785 O O . ASP A 1 103 ? 21.468 7.602 -7.617 1.00 83.88 103 ASP A O 1
ATOM 789 N N . TRP A 1 104 ? 22.332 7.843 -9.663 1.00 83.06 104 TRP A N 1
ATOM 790 C CA . TRP A 1 104 ? 21.579 6.736 -10.263 1.00 83.06 104 TRP A CA 1
ATOM 791 C C . TRP A 1 104 ? 22.065 5.360 -9.804 1.00 83.06 104 TRP A C 1
ATOM 793 O O . TRP A 1 104 ? 21.326 4.388 -9.902 1.00 83.06 104 TRP A O 1
ATOM 803 N N . PHE A 1 105 ? 23.307 5.273 -9.327 1.00 89.19 105 PHE A N 1
ATOM 804 C CA . PHE A 1 105 ? 23.964 4.006 -9.014 1.00 89.19 105 PHE A CA 1
ATOM 805 C C . PHE A 1 105 ? 24.242 3.840 -7.518 1.00 89.19 105 PHE A C 1
ATOM 807 O O . PHE A 1 105 ? 24.402 2.719 -7.044 1.00 89.19 105 PHE A O 1
ATOM 814 N N . VAL A 1 106 ? 24.336 4.937 -6.756 1.00 89.19 106 VAL A N 1
ATOM 815 C CA . VAL A 1 106 ? 24.742 4.891 -5.334 1.00 89.19 106 VAL A CA 1
ATOM 816 C C . VAL A 1 106 ? 23.775 4.105 -4.461 1.00 89.19 106 VAL A C 1
ATOM 818 O O . VAL A 1 106 ? 24.209 3.440 -3.524 1.00 89.19 106 VAL A O 1
ATOM 821 N N . ASP A 1 107 ? 22.492 4.140 -4.804 1.00 91.06 107 ASP A N 1
ATOM 822 C CA . ASP A 1 107 ? 21.440 3.429 -4.089 1.00 91.06 107 ASP A CA 1
ATOM 823 C C . ASP A 1 107 ? 21.571 1.907 -4.295 1.00 91.06 107 ASP A C 1
ATOM 825 O O . ASP A 1 107 ? 21.139 1.128 -3.453 1.00 91.06 107 ASP A O 1
ATOM 829 N N . GLU A 1 108 ? 22.226 1.440 -5.359 1.00 93.94 108 GLU A N 1
ATOM 830 C CA . GLU A 1 108 ? 22.482 0.012 -5.611 1.00 93.94 108 GLU A CA 1
ATOM 831 C C . GLU A 1 108 ? 23.597 -0.566 -4.731 1.00 93.94 108 GLU A C 1
ATOM 833 O O . GLU A 1 108 ? 23.842 -1.774 -4.751 1.00 93.94 108 GLU A O 1
ATOM 838 N N . ALA A 1 109 ? 24.303 0.285 -3.986 1.00 93.38 109 ALA A N 1
ATOM 839 C CA . ALA A 1 109 ? 25.455 -0.077 -3.181 1.00 93.38 109 ALA A CA 1
ATOM 840 C C . ALA A 1 109 ? 25.137 -0.066 -1.667 1.00 93.38 109 ALA A C 1
ATOM 842 O O . ALA A 1 109 ? 24.299 0.706 -1.198 1.00 93.38 109 ALA A O 1
ATOM 843 N N . PRO A 1 110 ? 25.850 -0.866 -0.852 1.00 95.31 110 PRO A N 1
ATOM 844 C CA . PRO A 1 110 ? 26.908 -1.791 -1.239 1.00 95.31 110 PRO A CA 1
ATOM 845 C C . PRO A 1 110 ? 26.355 -3.111 -1.780 1.00 95.31 110 PRO A C 1
ATOM 847 O O . PRO A 1 110 ? 25.306 -3.600 -1.351 1.00 95.31 110 PRO A O 1
ATOM 850 N N . GLN A 1 111 ? 27.133 -3.744 -2.658 1.00 96.50 111 GLN A N 1
ATOM 851 C CA . GLN A 1 111 ? 26.911 -5.148 -2.964 1.00 96.50 111 GLN A CA 1
ATOM 852 C C . GLN A 1 111 ? 27.088 -5.993 -1.698 1.00 96.50 111 GLN A C 1
ATOM 854 O O . GLN A 1 111 ? 28.100 -5.885 -1.003 1.00 96.50 111 GLN A O 1
ATOM 859 N N . HIS A 1 112 ? 26.113 -6.848 -1.411 1.00 95.06 112 HIS A N 1
ATOM 860 C CA . HIS A 1 112 ? 26.075 -7.662 -0.199 1.00 95.06 112 HIS A CA 1
ATOM 861 C C . HIS A 1 112 ? 25.552 -9.072 -0.501 1.00 95.06 112 HIS A C 1
ATOM 863 O O . HIS A 1 112 ? 24.949 -9.327 -1.545 1.00 95.06 112 HIS A O 1
ATOM 869 N N . ARG A 1 113 ? 25.846 -10.027 0.389 1.00 93.50 113 ARG A N 1
ATOM 870 C CA . ARG A 1 113 ? 25.397 -11.418 0.243 1.00 93.50 113 ARG A CA 1
ATOM 871 C C . ARG A 1 113 ? 23.977 -11.557 0.761 1.00 93.50 113 ARG A C 1
ATOM 873 O O . ARG A 1 113 ? 23.714 -11.233 1.914 1.00 93.50 113 ARG A O 1
ATOM 880 N N . VAL A 1 114 ? 23.104 -12.114 -0.067 1.00 93.06 114 VAL A N 1
ATOM 881 C CA . VAL A 1 114 ? 21.724 -12.423 0.300 1.00 93.06 114 VAL A CA 1
ATOM 882 C C . VAL A 1 114 ? 21.445 -13.891 0.021 1.00 93.06 114 VAL A C 1
ATOM 884 O O . VAL A 1 114 ? 21.642 -14.371 -1.091 1.00 93.06 114 VAL A O 1
ATOM 887 N N . TYR A 1 115 ? 20.955 -14.603 1.026 1.00 85.81 115 TYR A N 1
ATOM 888 C CA . TYR A 1 115 ? 20.376 -15.931 0.917 1.00 85.81 115 TYR A CA 1
ATOM 889 C C . TYR A 1 115 ? 18.869 -15.811 0.707 1.00 85.81 115 TYR A C 1
ATOM 891 O O . TYR A 1 115 ? 18.176 -15.170 1.498 1.00 85.81 115 TYR A O 1
ATOM 899 N N . LEU A 1 116 ? 18.347 -16.480 -0.316 1.00 85.12 116 LEU A N 1
ATOM 900 C CA . LEU A 1 116 ? 16.907 -16.660 -0.489 1.00 85.12 116 LEU A CA 1
ATOM 901 C C . LEU A 1 116 ? 16.546 -18.131 -0.347 1.00 85.12 116 LEU A C 1
ATOM 903 O O . LEU A 1 116 ? 17.243 -18.984 -0.902 1.00 85.12 116 LEU A O 1
ATOM 907 N N . ASP A 1 117 ? 15.446 -18.409 0.349 1.00 82.12 117 ASP A N 1
ATOM 908 C CA . ASP A 1 117 ? 14.753 -19.692 0.242 1.00 82.12 117 ASP A CA 1
ATOM 909 C C . ASP A 1 117 ? 14.306 -19.942 -1.200 1.00 82.12 117 ASP A C 1
ATOM 911 O O . ASP A 1 117 ? 14.311 -19.039 -2.037 1.00 82.12 117 ASP A O 1
ATOM 915 N N . ALA A 1 118 ? 13.941 -21.185 -1.508 1.00 84.69 118 ALA A N 1
ATOM 916 C CA . ALA A 1 118 ? 13.359 -21.485 -2.803 1.00 84.69 118 ALA A CA 1
ATOM 917 C C . ALA A 1 118 ? 11.993 -20.790 -2.929 1.00 84.69 118 ALA A C 1
ATOM 919 O O . ALA A 1 118 ? 11.214 -20.729 -1.976 1.00 84.69 118 ALA A O 1
ATOM 920 N N . TYR A 1 119 ? 11.690 -20.271 -4.109 1.00 90.44 119 TYR A N 1
ATOM 921 C CA . TYR A 1 119 ? 10.399 -19.659 -4.411 1.00 90.44 119 TYR A CA 1
ATOM 922 C C . TYR A 1 119 ? 10.084 -19.853 -5.888 1.00 90.44 119 TYR A C 1
ATOM 924 O O . TYR A 1 119 ? 10.973 -20.055 -6.712 1.00 90.44 119 TYR A O 1
ATOM 932 N N . TYR A 1 120 ? 8.803 -19.803 -6.216 1.00 94.75 120 TYR A N 1
ATOM 933 C CA . TYR A 1 120 ? 8.342 -19.683 -7.585 1.00 94.75 120 TYR A CA 1
ATOM 934 C C . TYR A 1 120 ? 8.175 -18.208 -7.938 1.00 94.75 120 TYR A C 1
ATOM 936 O O . TYR A 1 120 ? 7.701 -17.431 -7.113 1.00 94.75 120 TYR A O 1
ATOM 944 N N . ILE A 1 121 ? 8.512 -17.827 -9.162 1.00 97.94 121 ILE A N 1
ATOM 945 C CA . ILE A 1 121 ? 8.215 -16.503 -9.718 1.00 97.94 121 ILE A CA 1
ATOM 946 C C . ILE A 1 121 ? 7.626 -16.663 -11.114 1.00 97.94 121 ILE A C 1
ATOM 948 O O . ILE A 1 121 ? 7.977 -17.607 -11.825 1.00 97.94 121 ILE A O 1
ATOM 952 N N . ASP A 1 122 ? 6.681 -15.801 -11.472 1.00 98.62 122 ASP A N 1
ATOM 953 C CA . ASP A 1 122 ? 6.016 -15.846 -12.768 1.00 98.62 122 ASP A CA 1
ATOM 954 C C . ASP A 1 122 ? 7.045 -15.744 -13.900 1.00 98.62 122 ASP A C 1
ATOM 956 O O . ASP A 1 122 ? 7.955 -14.906 -13.896 1.00 98.62 122 ASP A O 1
ATOM 960 N N . LYS A 1 123 ? 6.885 -16.631 -14.884 1.00 98.44 123 LYS A N 1
ATOM 961 C CA . LYS A 1 123 ? 7.749 -16.729 -16.061 1.00 98.44 123 LYS A CA 1
ATOM 962 C C . LYS A 1 123 ? 7.724 -15.458 -16.914 1.00 98.44 123 LYS A C 1
ATOM 964 O O . LYS A 1 123 ? 8.733 -15.104 -17.524 1.00 98.44 123 LYS A O 1
ATOM 969 N N . TYR A 1 124 ? 6.574 -14.796 -16.906 1.00 98.62 124 TYR A N 1
ATOM 970 C CA . TYR A 1 124 ? 6.210 -13.622 -17.686 1.00 98.62 124 TYR A CA 1
ATOM 971 C C . TYR A 1 124 ? 5.617 -12.553 -16.761 1.00 98.62 124 TYR A C 1
ATOM 973 O O . TYR A 1 124 ? 5.137 -12.881 -15.674 1.00 98.62 124 TYR A O 1
ATOM 981 N N . GLU A 1 125 ? 5.596 -11.300 -17.205 1.00 98.81 125 GLU A N 1
ATOM 982 C CA . GLU A 1 125 ? 4.764 -10.262 -16.586 1.00 98.81 125 GLU A CA 1
ATOM 983 C C . GLU A 1 125 ? 3.276 -10.661 -16.642 1.00 98.81 125 GLU A C 1
ATOM 985 O O . GLU A 1 125 ? 2.851 -11.424 -17.519 1.00 98.81 125 GLU A O 1
ATOM 990 N N . VAL A 1 126 ? 2.460 -10.150 -15.713 1.00 98.81 126 VAL A N 1
ATOM 991 C CA . VAL A 1 126 ? 1.013 -10.411 -15.726 1.00 98.81 126 VAL A CA 1
ATOM 992 C C . VAL A 1 126 ? 0.403 -9.809 -16.988 1.00 98.81 126 VAL A C 1
ATOM 994 O O . VAL A 1 126 ? 0.539 -8.622 -17.262 1.00 98.81 126 VAL A O 1
ATOM 997 N N . THR A 1 127 ? -0.303 -10.629 -17.759 1.00 98.81 127 THR A N 1
ATOM 998 C CA . THR A 1 127 ? -0.918 -10.231 -19.032 1.00 98.81 127 THR A CA 1
ATOM 999 C C . THR A 1 127 ? -2.294 -9.598 -18.848 1.00 98.81 127 THR A C 1
ATOM 1001 O O . THR A 1 127 ? -3.011 -9.888 -17.884 1.00 98.81 127 THR A O 1
ATOM 1004 N N . ASN A 1 128 ? -2.747 -8.828 -19.841 1.00 98.44 128 ASN A N 1
ATOM 1005 C CA . ASN A 1 128 ? -4.127 -8.328 -19.881 1.00 98.44 128 ASN A CA 1
ATOM 1006 C C . ASN A 1 128 ? -5.172 -9.454 -19.798 1.00 98.44 128 ASN A C 1
ATOM 1008 O O . ASN A 1 128 ? -6.202 -9.303 -19.142 1.00 98.44 128 ASN A O 1
ATOM 1012 N N . THR A 1 129 ? -4.913 -10.616 -20.411 1.00 98.19 129 THR A N 1
ATOM 1013 C CA . THR A 1 129 ? -5.818 -11.778 -20.315 1.00 98.19 129 THR A CA 1
ATOM 1014 C C . THR A 1 129 ? -5.960 -12.277 -18.882 1.00 98.19 129 THR A C 1
ATOM 1016 O O . THR A 1 129 ? -7.066 -12.595 -18.443 1.00 98.19 129 THR A O 1
ATOM 1019 N N . GLN A 1 130 ? -4.852 -12.361 -18.150 1.00 98.44 130 GLN A N 1
ATOM 1020 C CA . GLN A 1 130 ? -4.854 -12.777 -16.753 1.00 98.44 130 GLN A CA 1
ATOM 1021 C C . GLN A 1 130 ? -5.545 -11.738 -15.867 1.00 98.44 130 GLN A C 1
ATOM 1023 O O . GLN A 1 130 ? -6.451 -12.087 -15.110 1.00 98.44 130 GLN A O 1
ATOM 1028 N N . TYR A 1 131 ? -5.211 -10.457 -16.034 1.00 98.25 131 TYR A N 1
ATOM 1029 C CA . TYR A 1 131 ? -5.827 -9.373 -15.269 1.00 98.25 131 TYR A CA 1
ATOM 1030 C C . TYR A 1 131 ? -7.339 -9.256 -15.526 1.00 98.25 131 TYR A C 1
ATOM 1032 O O . TYR A 1 131 ? -8.121 -8.996 -14.614 1.00 98.25 131 TYR A O 1
ATOM 1040 N N . LYS A 1 132 ? -7.796 -9.562 -16.746 1.00 97.62 132 LYS A N 1
ATOM 1041 C CA . LYS A 1 132 ? -9.226 -9.608 -17.081 1.00 97.62 132 LYS A CA 1
ATOM 1042 C C . LYS A 1 132 ? -9.982 -10.675 -16.286 1.00 97.62 132 LYS A C 1
ATOM 1044 O O . LYS A 1 132 ? -11.135 -10.451 -15.921 1.00 97.62 132 LYS A O 1
ATOM 1049 N N . LYS A 1 133 ? -9.357 -11.827 -16.004 1.00 96.62 133 LYS A N 1
ATOM 1050 C CA . LYS A 1 133 ? -9.958 -12.863 -15.142 1.00 96.62 133 LYS A CA 1
ATOM 1051 C C . LYS A 1 133 ? -10.115 -12.360 -13.711 1.00 96.62 133 LYS A C 1
ATOM 1053 O O . LYS A 1 133 ? -11.153 -12.610 -13.110 1.00 96.62 133 LYS A O 1
ATOM 1058 N N . PHE A 1 134 ? -9.116 -11.639 -13.204 1.00 95.12 134 PHE A N 1
ATOM 1059 C CA . PHE A 1 134 ? -9.164 -11.016 -11.885 1.00 95.12 134 PHE A CA 1
ATOM 1060 C C . PHE A 1 134 ? -10.323 -10.017 -11.785 1.00 95.12 134 PHE A C 1
ATOM 1062 O O . PHE A 1 134 ? -11.195 -10.212 -10.945 1.00 95.12 134 PHE A O 1
ATOM 1069 N N . ILE A 1 135 ? -10.417 -9.049 -12.707 1.00 95.31 135 ILE A N 1
ATOM 1070 C CA . ILE A 1 135 ? -11.537 -8.088 -12.770 1.00 95.31 135 ILE A CA 1
ATOM 1071 C C . ILE A 1 135 ? -12.888 -8.813 -12.787 1.00 95.31 135 ILE A C 1
ATOM 1073 O O . ILE A 1 135 ? -13.786 -8.479 -12.018 1.00 95.31 135 ILE A O 1
ATOM 1077 N N . ALA A 1 136 ? -13.036 -9.832 -13.639 1.00 92.56 136 ALA A N 1
ATOM 1078 C CA . ALA A 1 136 ? -14.285 -10.580 -13.751 1.00 92.56 136 ALA A CA 1
ATOM 1079 C C . ALA A 1 136 ? -14.644 -11.354 -12.469 1.00 92.56 136 ALA A C 1
ATOM 1081 O O . ALA A 1 136 ? -15.825 -11.523 -12.174 1.00 92.56 136 ALA A O 1
ATOM 1082 N N . ALA A 1 137 ? -13.644 -11.834 -11.725 1.00 78.44 137 ALA A N 1
ATOM 1083 C CA . ALA A 1 137 ? -13.843 -12.613 -10.507 1.00 78.44 137 ALA A CA 1
ATOM 1084 C C . ALA A 1 137 ? -14.134 -11.745 -9.275 1.00 78.44 137 ALA A C 1
ATOM 1086 O O . ALA A 1 137 ? -14.863 -12.184 -8.389 1.00 78.44 137 ALA A O 1
ATOM 1087 N N . THR A 1 138 ? -13.564 -10.541 -9.200 1.00 77.50 138 THR A N 1
ATOM 1088 C CA . THR A 1 138 ? -13.592 -9.713 -7.982 1.00 77.50 138 THR A CA 1
ATOM 1089 C C . THR A 1 138 ? -14.393 -8.424 -8.131 1.00 77.50 138 THR A C 1
ATOM 1091 O O . THR A 1 138 ? -14.721 -7.793 -7.130 1.00 77.50 138 THR A O 1
ATOM 1094 N N . GLY A 1 139 ? -14.717 -8.017 -9.361 1.00 77.75 139 GLY A N 1
ATOM 1095 C CA . GLY A 1 139 ? -15.266 -6.691 -9.640 1.00 77.75 139 GLY A CA 1
ATOM 1096 C C . GLY A 1 139 ? -14.233 -5.571 -9.492 1.00 77.75 139 GLY A C 1
ATOM 1097 O O . GLY A 1 139 ? -14.623 -4.409 -9.373 1.00 77.75 139 GLY A O 1
ATOM 1098 N N . HIS A 1 140 ? -12.934 -5.903 -9.473 1.00 79.75 140 HIS A N 1
ATOM 1099 C CA . HIS A 1 140 ? -11.866 -4.908 -9.385 1.00 79.75 140 HIS A CA 1
ATOM 1100 C C . HIS A 1 140 ? -11.925 -3.908 -10.540 1.00 79.75 140 HIS A C 1
ATOM 1102 O O . HIS A 1 140 ? -12.350 -4.235 -11.648 1.00 79.75 140 HIS A O 1
ATOM 1108 N N . ARG A 1 141 ? -11.475 -2.678 -10.289 1.00 86.62 141 ARG A N 1
ATOM 1109 C CA . ARG A 1 141 ? -11.455 -1.616 -11.303 1.00 86.62 141 ARG A CA 1
ATOM 1110 C C . ARG A 1 141 ? -10.504 -1.943 -12.460 1.00 86.62 141 ARG A C 1
ATOM 1112 O O . ARG A 1 141 ? -9.488 -2.613 -12.284 1.00 86.62 141 ARG A O 1
ATOM 1119 N N . GLU A 1 142 ? -10.801 -1.385 -13.628 1.00 93.75 142 GLU A N 1
ATOM 1120 C CA . GLU A 1 142 ? -9.909 -1.454 -14.786 1.00 93.75 142 GLU A CA 1
ATOM 1121 C C . GLU A 1 142 ? -8.640 -0.589 -14.572 1.00 93.75 142 GLU A C 1
ATOM 1123 O O . GLU A 1 142 ? -8.729 0.491 -13.973 1.00 93.75 142 GLU A O 1
ATOM 1128 N N . PRO A 1 143 ? -7.458 -1.031 -15.052 1.00 93.12 143 PRO A N 1
ATOM 1129 C CA . PRO A 1 143 ? -6.232 -0.229 -15.086 1.00 93.12 143 PRO A CA 1
ATOM 1130 C C . PRO A 1 143 ? -6.382 1.064 -15.899 1.00 93.12 143 PRO A C 1
ATOM 1132 O O . PRO A 1 143 ? -7.226 1.154 -16.790 1.00 93.12 143 PRO A O 1
ATOM 1135 N N . SER A 1 144 ? -5.520 2.060 -15.661 1.00 91.44 144 SER A N 1
ATOM 1136 C CA . SER A 1 144 ? -5.640 3.365 -16.339 1.00 91.44 144 SER A CA 1
ATOM 1137 C C . SER A 1 144 ? -5.485 3.288 -17.863 1.00 91.44 144 SER A C 1
ATOM 1139 O O . SER A 1 144 ? -6.083 4.087 -18.578 1.00 91.44 144 SER A O 1
ATOM 1141 N N . GLU A 1 145 ? -4.726 2.311 -18.365 1.00 94.88 145 GLU A N 1
ATOM 1142 C CA . GLU A 1 145 ? -4.456 2.111 -19.797 1.00 94.88 145 GLU A CA 1
ATOM 1143 C C . GLU A 1 145 ? -5.340 1.031 -20.444 1.00 94.88 145 GLU A C 1
ATOM 1145 O O . GLU A 1 145 ? -5.134 0.663 -21.598 1.00 94.88 145 GLU A O 1
ATOM 1150 N N . TRP A 1 146 ? -6.349 0.514 -19.736 1.00 96.00 146 TRP A N 1
ATOM 1151 C CA . TRP A 1 146 ? -7.127 -0.653 -20.174 1.00 96.00 146 TRP A CA 1
ATOM 1152 C C . TRP A 1 146 ? -7.839 -0.475 -21.525 1.00 96.00 146 TRP A C 1
ATOM 1154 O O . TRP A 1 146 ? -7.972 -1.409 -22.318 1.00 96.00 146 TRP A O 1
ATOM 1164 N N . ASN A 1 147 ? -8.263 0.753 -21.822 1.00 93.62 147 ASN A N 1
ATOM 1165 C CA . ASN A 1 147 ? -8.948 1.100 -23.068 1.00 93.62 147 ASN A CA 1
ATOM 1166 C C . ASN A 1 147 ? -8.000 1.656 -24.145 1.00 93.62 147 ASN A C 1
ATOM 1168 O O . ASN A 1 147 ? -8.449 2.068 -25.215 1.00 93.62 147 ASN A O 1
ATOM 1172 N N . ASN A 1 148 ? -6.690 1.658 -23.889 1.00 95.88 148 ASN A N 1
ATOM 1173 C CA . ASN A 1 148 ? -5.688 2.103 -24.843 1.00 95.88 148 ASN A CA 1
ATOM 1174 C C . ASN A 1 148 ? -5.247 0.938 -25.742 1.00 95.88 148 ASN A C 1
ATOM 1176 O O . ASN A 1 148 ? -4.616 -0.016 -25.289 1.00 95.88 148 ASN A O 1
ATOM 1180 N N . ALA A 1 149 ? -5.541 1.041 -27.042 1.00 95.75 149 ALA A N 1
ATOM 1181 C CA . ALA A 1 149 ? -5.244 0.004 -28.035 1.00 95.75 149 ALA A CA 1
ATOM 1182 C C . ALA A 1 149 ? -3.750 -0.366 -28.143 1.00 95.75 149 ALA A C 1
ATOM 1184 O O . ALA A 1 149 ? -3.422 -1.434 -28.664 1.00 95.75 149 ALA A O 1
ATOM 1185 N N . GLN A 1 150 ? -2.854 0.509 -27.670 1.00 96.31 150 GLN A N 1
ATOM 1186 C CA . GLN A 1 150 ? -1.406 0.283 -27.651 1.00 96.31 150 GLN A CA 1
ATOM 1187 C C . GLN A 1 150 ? -0.963 -0.695 -26.553 1.00 96.31 150 GLN A C 1
ATOM 1189 O O . GLN A 1 150 ? 0.089 -1.316 -26.702 1.00 96.31 150 GLN A O 1
ATOM 1194 N N . PHE A 1 151 ? -1.758 -0.843 -25.487 1.00 96.88 151 PHE A N 1
ATOM 1195 C CA . PHE A 1 151 ? -1.376 -1.557 -24.263 1.00 96.88 151 PHE A CA 1
ATOM 1196 C C . PHE A 1 151 ? -2.361 -2.651 -23.836 1.00 96.88 151 PHE A C 1
ATOM 1198 O O . PHE A 1 151 ? -2.127 -3.317 -22.832 1.00 96.88 151 PHE A O 1
ATOM 1205 N N . ASN A 1 152 ? -3.475 -2.836 -24.549 1.00 95.88 152 ASN A N 1
ATOM 1206 C CA . ASN A 1 152 ? -4.571 -3.704 -24.112 1.00 95.88 152 ASN A CA 1
ATOM 1207 C C . ASN A 1 152 ? -4.682 -5.038 -24.870 1.00 95.88 152 ASN A C 1
ATOM 1209 O O . ASN A 1 152 ? -5.700 -5.730 -24.764 1.00 95.88 152 ASN A O 1
ATOM 1213 N N . GLN A 1 153 ? -3.656 -5.427 -25.636 1.00 98.12 153 GLN A N 1
ATOM 1214 C CA . GLN A 1 153 ? -3.681 -6.706 -26.345 1.00 98.12 153 GLN A CA 1
ATOM 1215 C C . GLN A 1 153 ? -3.583 -7.887 -25.361 1.00 98.12 153 GLN A C 1
ATOM 1217 O O . GLN A 1 153 ? -2.888 -7.784 -24.347 1.00 98.12 153 GLN A O 1
ATOM 1222 N N . PRO A 1 154 ? -4.218 -9.042 -25.652 1.00 97.88 154 PRO A N 1
ATOM 1223 C CA . PRO A 1 154 ? -4.340 -10.160 -24.709 1.00 97.88 154 PRO A CA 1
ATOM 1224 C C . PRO A 1 154 ? -3.034 -10.651 -24.066 1.00 97.88 154 PRO A C 1
ATOM 1226 O O . PRO A 1 154 ? -3.055 -11.002 -22.885 1.00 97.88 154 PRO A O 1
ATOM 1229 N N . ASN A 1 155 ? -1.935 -10.677 -24.828 1.00 97.25 155 ASN A N 1
ATOM 1230 C CA . ASN A 1 155 ? -0.624 -11.181 -24.396 1.00 97.25 155 ASN A CA 1
ATOM 1231 C C . ASN A 1 155 ? 0.385 -10.064 -24.074 1.00 97.25 155 ASN A C 1
ATOM 1233 O O . ASN A 1 155 ? 1.546 -10.363 -23.816 1.00 97.25 155 ASN A O 1
ATOM 1237 N N . GLN A 1 156 ? -0.021 -8.792 -24.106 1.00 98.38 156 GLN A N 1
ATOM 1238 C CA . GLN A 1 156 ? 0.802 -7.702 -23.575 1.00 98.38 156 GLN A CA 1
ATOM 1239 C C . GLN A 1 156 ? 0.752 -7.702 -22.040 1.00 98.38 156 GLN A C 1
ATOM 1241 O O . GLN A 1 156 ? -0.261 -8.146 -21.474 1.00 98.38 156 GLN A O 1
ATOM 1246 N N . PRO A 1 157 ? 1.809 -7.206 -21.371 1.00 98.62 157 PRO A N 1
ATOM 1247 C CA . PRO A 1 157 ? 1.760 -6.961 -19.938 1.00 98.62 157 PRO A CA 1
ATOM 1248 C C . PRO A 1 157 ? 0.647 -5.958 -19.622 1.00 98.62 157 PRO A C 1
ATOM 1250 O O . PRO A 1 157 ? 0.439 -4.988 -20.354 1.00 98.62 157 PRO A O 1
ATOM 1253 N N . VAL A 1 158 ? -0.070 -6.183 -18.524 1.00 98.75 158 VAL A N 1
ATOM 1254 C CA . VAL A 1 158 ? -1.000 -5.186 -17.999 1.00 98.75 158 VAL A CA 1
ATOM 1255 C C . VAL A 1 158 ? -0.205 -3.999 -17.452 1.00 98.75 158 VAL A C 1
ATOM 1257 O O . VAL A 1 158 ? 0.743 -4.175 -16.685 1.00 98.75 158 VAL A O 1
ATOM 1260 N N . VAL A 1 159 ? -0.597 -2.785 -17.839 1.00 98.38 159 VAL A N 1
ATOM 1261 C CA . VAL A 1 159 ? 0.043 -1.531 -17.409 1.00 98.38 159 VAL A CA 1
ATOM 1262 C C . VAL A 1 159 ? -0.980 -0.537 -16.870 1.00 98.38 159 VAL A C 1
ATOM 1264 O O . VAL A 1 159 ? -2.189 -0.722 -17.022 1.00 98.38 159 VAL A O 1
ATOM 1267 N N . GLY A 1 160 ? -0.513 0.531 -16.222 1.00 94.56 160 GLY A N 1
ATOM 1268 C CA . GLY A 1 160 ? -1.411 1.493 -15.578 1.00 94.56 160 GLY A CA 1
ATOM 1269 C C . GLY A 1 160 ? -2.031 0.953 -14.286 1.00 94.56 160 GLY A C 1
ATOM 1270 O O . GLY A 1 160 ? -3.130 1.359 -13.898 1.00 94.56 160 GLY A O 1
ATOM 1271 N N . VAL A 1 161 ? -1.334 0.015 -13.642 1.00 94.62 161 VAL A N 1
ATOM 1272 C CA . VAL A 1 161 ? -1.714 -0.619 -12.376 1.00 94.62 161 VAL A CA 1
ATOM 1273 C C . VAL A 1 161 ? -0.877 -0.049 -11.236 1.00 94.62 161 VAL A C 1
ATOM 1275 O O . VAL A 1 161 ? 0.345 0.070 -11.342 1.00 94.62 161 VAL A O 1
ATOM 1278 N N . SER A 1 162 ? -1.536 0.315 -10.137 1.00 91.12 162 SER A N 1
ATOM 1279 C CA . SER A 1 162 ? -0.828 0.751 -8.935 1.00 91.12 162 SER A CA 1
ATOM 1280 C C . SER A 1 162 ? -0.197 -0.429 -8.204 1.00 91.12 162 SER A C 1
ATOM 1282 O O . SER A 1 162 ? -0.507 -1.589 -8.478 1.00 91.12 162 SER A O 1
ATOM 1284 N N . TRP A 1 163 ? 0.662 -0.143 -7.230 1.00 88.38 163 TRP A N 1
ATOM 1285 C CA . TRP A 1 163 ? 1.227 -1.184 -6.377 1.00 88.38 163 TRP A CA 1
ATOM 1286 C C . TRP A 1 163 ? 0.127 -1.949 -5.625 1.00 88.38 163 TRP A C 1
ATOM 1288 O O . TRP A 1 163 ? 0.168 -3.175 -5.546 1.00 88.38 163 TRP A O 1
ATOM 1298 N N . ASP A 1 164 ? -0.898 -1.237 -5.145 1.00 82.06 164 ASP A N 1
ATOM 1299 C CA . ASP A 1 164 ? -2.064 -1.852 -4.498 1.00 82.06 164 ASP A CA 1
ATOM 1300 C C . ASP A 1 164 ? -2.851 -2.749 -5.468 1.00 82.06 164 ASP A C 1
ATOM 1302 O O . ASP A 1 164 ? -3.196 -3.872 -5.111 1.00 82.06 164 ASP A O 1
ATOM 1306 N N . ASP A 1 165 ? -3.064 -2.300 -6.715 1.00 88.81 165 ASP A N 1
ATOM 1307 C CA . ASP A 1 165 ? -3.718 -3.099 -7.764 1.00 88.81 165 ASP A CA 1
ATOM 1308 C C . ASP A 1 165 ? -2.950 -4.404 -8.032 1.00 88.81 165 ASP A C 1
ATOM 1310 O O . ASP A 1 165 ? -3.542 -5.478 -8.165 1.00 88.81 165 ASP A O 1
ATOM 1314 N N . ALA A 1 166 ? -1.621 -4.308 -8.103 1.00 93.00 166 ALA A N 1
ATOM 1315 C CA . ALA A 1 166 ? -0.725 -5.432 -8.329 1.00 93.00 166 ALA A CA 1
ATOM 1316 C C . ALA A 1 166 ? -0.723 -6.412 -7.141 1.00 93.00 166 ALA A C 1
ATOM 1318 O O . ALA A 1 166 ? -0.773 -7.631 -7.324 1.00 93.00 166 ALA A O 1
ATOM 1319 N N . LEU A 1 167 ? -0.713 -5.891 -5.911 1.00 84.94 167 LEU A N 1
ATOM 1320 C CA . LEU A 1 167 ? -0.756 -6.702 -4.699 1.00 84.94 167 LEU A CA 1
ATOM 1321 C C . LEU A 1 167 ? -2.111 -7.401 -4.516 1.00 84.94 167 LEU A C 1
ATOM 1323 O O . LEU A 1 167 ? -2.143 -8.561 -4.103 1.00 84.94 167 LEU A O 1
ATOM 1327 N N . GLU A 1 168 ? -3.225 -6.732 -4.813 1.00 79.31 168 GLU A N 1
ATOM 1328 C CA . GLU A 1 168 ? -4.565 -7.331 -4.761 1.00 79.31 168 GLU A CA 1
ATOM 1329 C C . GLU A 1 168 ? -4.730 -8.448 -5.793 1.00 79.31 168 GLU A C 1
ATOM 1331 O O . GLU A 1 168 ? -5.198 -9.534 -5.436 1.00 79.31 168 GLU A O 1
ATOM 1336 N N . TYR A 1 169 ? -4.251 -8.241 -7.026 1.00 90.62 169 TYR A N 1
ATOM 1337 C CA . TYR A 1 169 ? -4.172 -9.312 -8.021 1.00 90.62 169 TYR A CA 1
ATOM 1338 C C . TYR A 1 169 ? -3.347 -10.491 -7.490 1.00 90.62 169 TYR A C 1
ATOM 1340 O O . TYR A 1 169 ? -3.791 -11.640 -7.549 1.00 90.62 169 TYR A O 1
ATOM 1348 N N . ALA A 1 170 ? -2.152 -10.224 -6.949 1.00 86.94 170 ALA A N 1
ATOM 1349 C CA . ALA A 1 170 ? -1.261 -11.277 -6.477 1.00 86.94 170 ALA A CA 1
ATOM 1350 C C . ALA A 1 170 ? -1.914 -12.099 -5.355 1.00 86.94 170 ALA A C 1
ATOM 1352 O O . ALA A 1 170 ? -1.877 -13.327 -5.400 1.00 86.94 170 ALA A O 1
ATOM 1353 N N . LYS A 1 171 ? -2.580 -11.438 -4.398 1.00 76.69 171 LYS A N 1
ATOM 1354 C CA . LYS A 1 171 ? -3.339 -12.097 -3.322 1.00 76.69 171 LYS A CA 1
ATOM 1355 C C . LYS A 1 171 ? -4.460 -12.973 -3.875 1.00 76.69 171 LYS A C 1
ATOM 1357 O O . LYS A 1 171 ? -4.561 -14.135 -3.482 1.00 76.69 171 LYS A O 1
ATOM 1362 N N . TRP A 1 172 ? -5.261 -12.445 -4.804 1.00 81.25 172 TRP A N 1
ATOM 1363 C CA . TRP A 1 172 ? -6.330 -13.197 -5.466 1.00 81.25 172 TRP A CA 1
ATOM 1364 C C . TRP A 1 172 ? -5.794 -14.442 -6.187 1.00 81.25 172 TRP A C 1
ATOM 1366 O O . TRP A 1 172 ? -6.385 -15.513 -6.088 1.00 81.25 172 TRP A O 1
ATOM 1376 N N . ALA A 1 173 ? -4.629 -14.334 -6.829 1.00 85.50 173 ALA A N 1
ATOM 1377 C CA . ALA A 1 173 ? -3.960 -15.445 -7.503 1.00 85.50 173 ALA A CA 1
ATOM 1378 C C . ALA A 1 173 ? -3.291 -16.458 -6.544 1.00 85.50 173 ALA A C 1
ATOM 1380 O O . ALA A 1 173 ? -2.644 -17.403 -7.004 1.00 85.50 173 ALA A O 1
ATOM 1381 N N . GLY A 1 174 ? -3.385 -16.262 -5.221 1.00 75.62 174 GLY A N 1
ATOM 1382 C CA . GLY A 1 174 ? -2.714 -17.096 -4.218 1.00 75.62 174 GLY A CA 1
ATOM 1383 C C . GLY A 1 174 ? -1.193 -16.895 -4.155 1.00 75.62 174 GLY A C 1
ATOM 1384 O O . GLY A 1 174 ? -0.461 -17.799 -3.738 1.00 75.62 174 GLY A O 1
ATOM 1385 N N . LYS A 1 175 ? -0.720 -15.725 -4.587 1.00 87.00 175 LYS A N 1
ATOM 1386 C CA . LYS A 1 175 ? 0.683 -15.315 -4.726 1.00 87.00 175 LYS A CA 1
ATOM 1387 C C . LYS A 1 175 ? 0.968 -14.050 -3.891 1.00 87.00 175 LYS A C 1
ATOM 1389 O O . LYS A 1 175 ? 0.169 -13.625 -3.060 1.00 87.00 175 LYS A O 1
ATOM 1394 N N . THR A 1 176 ? 2.135 -13.453 -4.107 1.00 88.06 176 THR A N 1
ATOM 1395 C CA . THR A 1 176 ? 2.556 -12.131 -3.622 1.00 88.06 176 THR A CA 1
ATOM 1396 C C . THR A 1 176 ? 3.318 -11.394 -4.734 1.00 88.06 176 THR A C 1
ATOM 1398 O O . THR A 1 176 ? 3.599 -11.979 -5.781 1.00 88.06 176 THR A O 1
ATOM 1401 N N . LEU A 1 177 ? 3.666 -10.124 -4.535 1.00 93.50 177 LEU A N 1
ATOM 1402 C CA . LEU A 1 177 ? 4.706 -9.475 -5.342 1.00 93.50 177 LEU A CA 1
ATOM 1403 C C . LEU A 1 177 ? 6.087 -10.018 -4.932 1.00 93.50 177 LEU A C 1
ATOM 1405 O O . LEU A 1 177 ? 6.280 -10.329 -3.752 1.00 93.50 177 LEU A O 1
ATOM 1409 N N . PRO A 1 178 ? 7.059 -10.136 -5.856 1.00 96.50 178 PRO A N 1
ATOM 1410 C CA . PRO A 1 178 ? 8.418 -10.507 -5.485 1.00 96.50 178 PRO A CA 1
ATOM 1411 C C . PRO A 1 178 ? 9.013 -9.455 -4.546 1.00 96.50 178 PRO A C 1
ATOM 1413 O O . PRO A 1 178 ? 8.805 -8.255 -4.738 1.00 96.50 178 PRO A O 1
ATOM 1416 N N . THR A 1 179 ? 9.797 -9.884 -3.557 1.00 94.88 179 THR A N 1
ATOM 1417 C CA . THR A 1 179 ? 10.699 -8.944 -2.880 1.00 94.88 179 THR A CA 1
ATOM 1418 C C . THR A 1 179 ? 11.739 -8.422 -3.873 1.00 94.88 179 THR A C 1
ATOM 1420 O O . THR A 1 179 ? 12.047 -9.089 -4.864 1.00 94.88 179 THR A O 1
ATOM 1423 N N . GLU A 1 180 ? 12.328 -7.258 -3.609 1.00 97.56 180 GLU A N 1
ATOM 1424 C CA . GLU A 1 180 ? 13.403 -6.682 -4.429 1.00 97.56 180 GLU A CA 1
ATOM 1425 C C . GLU A 1 180 ? 14.551 -7.692 -4.609 1.00 97.56 180 GLU A C 1
ATOM 1427 O O . GLU A 1 180 ? 15.083 -7.869 -5.705 1.00 97.56 180 GLU A O 1
ATOM 1432 N N . ALA A 1 181 ? 14.884 -8.427 -3.544 1.00 97.00 181 ALA A N 1
ATOM 1433 C CA . ALA A 1 181 ? 15.908 -9.461 -3.583 1.00 97.00 181 ALA A CA 1
ATOM 1434 C C . ALA A 1 181 ? 15.495 -10.684 -4.414 1.00 97.00 181 ALA A C 1
ATOM 1436 O O . ALA A 1 181 ? 16.324 -11.227 -5.149 1.00 97.00 181 ALA A O 1
ATOM 1437 N N . GLN A 1 182 ? 14.237 -11.133 -4.302 1.00 97.75 182 GLN A N 1
ATOM 1438 C CA . GLN A 1 182 ? 13.707 -12.199 -5.158 1.00 97.75 182 GLN A CA 1
ATOM 1439 C C . GLN A 1 182 ? 13.803 -11.780 -6.623 1.00 97.75 182 GLN A C 1
ATOM 1441 O O . GLN A 1 182 ? 14.406 -12.491 -7.424 1.00 97.75 182 GLN A O 1
ATOM 1446 N N . TRP A 1 183 ? 13.306 -10.591 -6.952 1.00 98.69 183 TRP A N 1
ATOM 1447 C CA . TRP A 1 183 ? 13.336 -10.072 -8.310 1.00 98.69 183 TRP A CA 1
ATOM 1448 C C . TRP A 1 183 ? 14.764 -10.016 -8.871 1.00 98.69 183 TRP A C 1
ATOM 1450 O O . TRP A 1 183 ? 15.020 -10.545 -9.950 1.00 98.69 183 TRP A O 1
ATOM 1460 N N . GLU A 1 184 ? 15.733 -9.473 -8.126 1.00 98.69 184 GLU A N 1
ATOM 1461 C CA . GLU A 1 184 ? 17.109 -9.361 -8.624 1.00 98.69 184 GLU A CA 1
ATOM 1462 C C . GLU A 1 184 ? 17.782 -10.728 -8.814 1.00 98.69 184 GLU A C 1
ATOM 1464 O O . GLU A 1 184 ? 18.436 -10.961 -9.835 1.00 98.69 184 GLU A O 1
ATOM 1469 N N . LYS A 1 185 ? 17.613 -11.665 -7.869 1.00 98.25 185 LYS A N 1
ATOM 1470 C CA . LYS A 1 185 ? 18.149 -13.027 -8.034 1.00 98.25 185 LYS A CA 1
ATOM 1471 C C . LYS A 1 185 ? 17.557 -13.689 -9.275 1.00 98.25 185 LYS A C 1
ATOM 1473 O O . LYS A 1 185 ? 18.296 -14.326 -10.025 1.00 98.25 185 LYS A O 1
ATOM 1478 N N . ALA A 1 186 ? 16.250 -13.534 -9.478 1.00 98.31 186 ALA A N 1
ATOM 1479 C CA . ALA A 1 186 ? 15.534 -14.041 -10.636 1.00 98.31 186 ALA A CA 1
ATOM 1480 C C . ALA A 1 186 ? 16.072 -13.417 -11.936 1.00 98.31 186 ALA A C 1
ATOM 1482 O O . ALA A 1 186 ? 16.436 -14.158 -12.847 1.00 98.31 186 ALA A O 1
ATOM 1483 N N . ALA A 1 187 ? 16.237 -12.091 -11.991 1.00 98.38 187 ALA A N 1
ATOM 1484 C CA . ALA A 1 187 ? 16.734 -11.361 -13.159 1.00 98.38 187 ALA A CA 1
ATOM 1485 C C . ALA A 1 187 ? 18.158 -11.772 -13.555 1.00 98.38 187 ALA A C 1
ATOM 1487 O O . ALA A 1 187 ? 18.441 -11.960 -14.738 1.00 98.38 187 ALA A O 1
ATOM 1488 N N . ARG A 1 188 ? 19.032 -12.012 -12.568 1.00 97.88 188 ARG A N 1
ATOM 1489 C CA . ARG A 1 188 ? 20.419 -12.451 -12.791 1.00 97.88 188 ARG A CA 1
ATOM 1490 C C . ARG A 1 188 ? 20.537 -13.803 -13.495 1.00 97.88 188 ARG A C 1
ATOM 1492 O O . ARG A 1 188 ? 21.597 -14.082 -14.041 1.00 97.88 188 ARG A O 1
ATOM 1499 N N . GLY A 1 189 ? 19.505 -14.652 -13.485 1.00 94.94 189 GLY A N 1
ATOM 1500 C CA . GLY A 1 189 ? 19.449 -15.820 -14.372 1.00 94.94 189 GLY A CA 1
ATOM 1501 C C . GLY A 1 189 ? 20.644 -16.774 -14.257 1.00 94.94 189 GLY A C 1
ATOM 1502 O O . GLY A 1 189 ? 21.149 -17.224 -15.277 1.00 94.94 189 GLY A O 1
ATOM 1503 N N . GLN A 1 190 ? 21.118 -17.059 -13.036 1.00 90.88 190 GLN A N 1
ATOM 1504 C CA . GLN A 1 190 ? 22.335 -17.844 -12.720 1.00 90.88 190 GLN A CA 1
ATOM 1505 C C . GLN A 1 190 ? 23.684 -17.143 -12.966 1.00 90.88 190 GLN A C 1
ATOM 1507 O O . GLN A 1 190 ? 24.732 -17.690 -12.615 1.00 90.88 190 GLN A O 1
ATOM 1512 N N . LEU A 1 191 ? 23.695 -15.930 -13.514 1.00 93.88 191 LEU A N 1
ATOM 1513 C CA . LEU A 1 191 ? 24.919 -15.173 -13.741 1.00 93.88 191 LEU A CA 1
ATOM 1514 C C . LEU A 1 191 ? 25.374 -14.442 -12.470 1.00 93.88 191 LEU A C 1
ATOM 1516 O O . LEU A 1 191 ? 24.590 -13.807 -11.763 1.00 93.88 191 LEU A O 1
ATOM 1520 N N . VAL A 1 192 ? 26.679 -14.489 -12.191 1.00 92.06 192 VAL A N 1
ATOM 1521 C CA . VAL A 1 192 ? 27.281 -13.833 -11.021 1.00 92.06 192 VAL A CA 1
ATOM 1522 C C . VAL A 1 192 ? 27.919 -12.512 -11.436 1.00 92.06 192 VAL A C 1
ATOM 1524 O O . VAL A 1 192 ? 28.797 -12.487 -12.297 1.00 92.06 192 VAL A O 1
ATOM 1527 N N . GLY A 1 193 ? 27.490 -11.417 -10.804 1.00 86.44 193 GLY A N 1
ATOM 1528 C CA . GLY A 1 193 ? 28.105 -10.094 -10.964 1.00 86.44 193 GLY A CA 1
ATOM 1529 C C . GLY A 1 193 ? 27.907 -9.440 -12.334 1.00 86.44 193 GLY A C 1
ATOM 1530 O O . GLY A 1 193 ? 28.598 -8.473 -12.627 1.00 86.44 193 GLY A O 1
ATOM 1531 N N . LYS A 1 194 ? 26.993 -9.961 -13.161 1.00 94.06 194 LYS A N 1
ATOM 1532 C CA . LYS A 1 194 ? 26.687 -9.411 -14.486 1.00 94.06 194 LYS A CA 1
ATOM 1533 C C . LYS A 1 194 ? 25.733 -8.227 -14.424 1.00 94.06 194 LYS A C 1
ATOM 1535 O O . LYS A 1 194 ? 24.896 -8.164 -13.514 1.00 94.06 194 LYS A O 1
ATOM 1540 N N . LEU A 1 195 ? 25.885 -7.315 -15.385 1.00 92.88 195 LEU A N 1
ATOM 1541 C CA . LEU A 1 195 ? 25.068 -6.109 -15.502 1.00 92.88 195 LEU A CA 1
ATOM 1542 C C . LEU A 1 195 ? 23.635 -6.429 -15.918 1.00 92.88 195 LEU A C 1
ATOM 1544 O O . LEU A 1 195 ? 22.718 -5.978 -15.244 1.00 92.88 195 LEU A O 1
ATOM 1548 N N . TYR A 1 196 ? 23.439 -7.224 -16.966 1.00 95.44 196 TYR A N 1
ATOM 1549 C CA . TYR A 1 196 ? 22.129 -7.532 -17.546 1.00 95.44 196 TYR A CA 1
ATOM 1550 C C . TYR A 1 196 ? 21.772 -9.018 -17.384 1.00 95.44 196 TYR A C 1
ATOM 1552 O O . TYR A 1 196 ? 22.667 -9.834 -17.123 1.00 95.44 196 TYR A O 1
ATOM 1560 N N . PRO A 1 197 ? 20.499 -9.413 -17.591 1.00 95.69 197 PRO A N 1
ATOM 1561 C CA . PRO A 1 197 ? 20.091 -10.822 -17.567 1.00 95.69 197 PRO A CA 1
ATOM 1562 C C . PRO A 1 197 ? 20.848 -11.716 -18.566 1.00 95.69 197 PRO A C 1
ATOM 1564 O O . PRO A 1 197 ? 20.948 -12.924 -18.357 1.00 95.69 197 PRO A O 1
ATOM 1567 N N . TRP A 1 198 ? 21.408 -11.122 -19.627 1.00 92.06 198 TRP A N 1
ATOM 1568 C CA . TRP A 1 198 ? 22.189 -11.793 -20.674 1.00 92.06 198 TRP A CA 1
ATOM 1569 C C . TRP A 1 198 ? 23.716 -11.645 -20.536 1.00 92.06 198 TRP A C 1
ATOM 1571 O O . TRP A 1 198 ? 24.456 -12.208 -21.341 1.00 92.06 198 TRP A O 1
ATOM 1581 N N . GLY A 1 199 ? 24.226 -10.900 -19.547 1.00 93.50 199 GLY A N 1
ATOM 1582 C CA . GLY A 1 199 ? 25.665 -10.666 -19.365 1.00 93.50 199 GLY A CA 1
ATOM 1583 C C . GLY A 1 199 ? 26.053 -9.187 -19.330 1.00 93.50 199 GLY A C 1
ATOM 1584 O O . GLY A 1 199 ? 25.257 -8.347 -18.931 1.00 93.50 199 GLY A O 1
ATOM 1585 N N . ASP A 1 200 ? 27.294 -8.873 -19.717 1.00 90.88 200 ASP A N 1
ATOM 1586 C CA . ASP A 1 200 ? 27.845 -7.499 -19.689 1.00 90.88 200 ASP A CA 1
ATOM 1587 C C . ASP A 1 200 ? 27.911 -6.848 -21.079 1.00 90.88 200 ASP A C 1
ATOM 1589 O O . ASP A 1 200 ? 28.320 -5.700 -21.216 1.00 90.88 200 ASP A O 1
ATOM 1593 N N . THR A 1 201 ? 27.570 -7.589 -22.133 1.00 86.88 201 THR A N 1
ATOM 1594 C CA . THR A 1 201 ? 27.748 -7.125 -23.510 1.00 86.88 201 THR A CA 1
ATOM 1595 C C . THR A 1 201 ? 26.756 -6.014 -23.849 1.00 86.88 201 THR A C 1
ATOM 1597 O O . THR A 1 201 ? 25.546 -6.185 -23.686 1.00 86.88 201 THR A O 1
ATOM 1600 N N . TRP A 1 202 ? 27.293 -4.900 -24.357 1.00 80.94 202 TRP A N 1
ATOM 1601 C CA . TRP A 1 202 ? 26.544 -3.781 -24.920 1.00 80.94 202 TRP A CA 1
ATOM 1602 C C . TRP A 1 202 ? 27.177 -3.321 -26.254 1.00 80.94 202 TRP A C 1
ATOM 1604 O O . TRP A 1 202 ? 28.402 -3.171 -26.290 1.00 80.94 202 TRP A O 1
ATOM 1614 N N . PRO A 1 203 ? 26.416 -3.069 -27.341 1.00 78.75 203 PRO A N 1
ATOM 1615 C CA . PRO A 1 203 ? 24.980 -3.303 -27.516 1.00 78.75 203 PRO A CA 1
ATOM 1616 C C . PRO A 1 203 ? 24.548 -4.728 -27.166 1.00 78.75 203 PRO A C 1
ATOM 1618 O O . PRO A 1 203 ? 25.370 -5.646 -27.240 1.00 78.75 203 PRO A O 1
ATOM 1621 N N . PRO A 1 204 ? 23.298 -4.919 -26.723 1.00 81.31 204 PRO A N 1
ATOM 1622 C CA . PRO A 1 204 ? 22.849 -6.230 -26.299 1.00 81.31 204 PRO A CA 1
ATOM 1623 C C . PRO A 1 204 ? 22.853 -7.212 -27.485 1.00 81.31 204 PRO A C 1
ATOM 1625 O O . PRO A 1 204 ? 22.732 -6.790 -28.640 1.00 81.31 204 PRO A O 1
ATOM 1628 N N . PRO A 1 205 ? 23.045 -8.518 -27.226 1.00 79.25 205 PRO A N 1
ATOM 1629 C CA . PRO A 1 205 ? 23.068 -9.521 -28.280 1.00 79.25 205 PRO A CA 1
ATOM 1630 C C . PRO A 1 205 ? 21.758 -9.517 -29.080 1.00 79.25 205 PRO A C 1
ATOM 1632 O O . PRO A 1 205 ? 20.700 -9.147 -28.576 1.00 79.25 205 PRO A O 1
ATOM 1635 N N . VAL A 1 206 ? 21.849 -9.929 -30.342 1.00 75.69 206 VAL A N 1
ATOM 1636 C CA . VAL A 1 206 ? 20.695 -10.097 -31.232 1.00 75.69 206 VAL A CA 1
ATOM 1637 C C . VAL A 1 206 ? 20.463 -11.589 -31.408 1.00 75.69 206 VAL A C 1
ATOM 1639 O O . VAL A 1 206 ? 21.413 -12.332 -31.678 1.00 75.69 206 VAL A O 1
ATOM 1642 N N . ASP A 1 207 ? 19.218 -12.035 -31.274 1.00 65.56 207 ASP A N 1
ATOM 1643 C CA . ASP A 1 207 ? 18.894 -13.445 -31.430 1.00 65.56 207 ASP A CA 1
ATOM 1644 C C . ASP A 1 207 ? 18.909 -13.833 -32.915 1.00 65.56 207 ASP A C 1
ATOM 1646 O O . ASP A 1 207 ? 18.208 -13.262 -33.756 1.00 65.56 207 ASP A O 1
ATOM 1650 N N . GLY A 1 208 ? 19.733 -14.834 -33.245 1.00 53.81 208 GLY A N 1
ATOM 1651 C CA . GLY A 1 208 ? 20.086 -15.255 -34.610 1.00 53.81 208 GLY A CA 1
ATOM 1652 C C . GLY A 1 208 ? 18.964 -15.867 -35.463 1.00 53.81 208 GLY A C 1
ATOM 1653 O O . GLY A 1 208 ? 19.266 -16.573 -36.422 1.00 53.81 208 GLY A O 1
ATOM 1654 N N . GLY A 1 209 ? 17.694 -15.634 -35.123 1.00 50.53 209 GLY A N 1
ATOM 1655 C CA . GLY A 1 209 ? 16.526 -16.102 -35.873 1.00 50.53 209 GLY A CA 1
ATOM 1656 C C . GLY A 1 209 ? 15.775 -15.001 -36.627 1.00 50.53 209 GLY A C 1
ATOM 1657 O O . GLY A 1 209 ? 15.327 -15.249 -37.742 1.00 50.53 209 GLY A O 1
ATOM 1658 N N . GLU A 1 210 ? 15.661 -13.788 -36.067 1.00 52.53 210 GLU A N 1
ATOM 1659 C CA . GLU A 1 210 ? 14.808 -12.725 -36.635 1.00 52.53 210 GLU A CA 1
ATOM 1660 C C . GLU A 1 210 ? 15.286 -11.289 -36.329 1.00 52.53 210 GLU A C 1
ATOM 1662 O O . GLU A 1 210 ? 14.455 -10.414 -36.174 1.00 52.53 210 GLU A O 1
ATOM 1667 N N . GLN A 1 211 ? 16.584 -10.989 -36.193 1.00 55.25 211 GLN A N 1
ATOM 1668 C CA . GLN A 1 211 ? 17.072 -9.619 -35.880 1.00 55.25 211 GLN A CA 1
ATOM 1669 C C . GLN A 1 211 ? 16.402 -8.916 -34.669 1.00 55.25 211 GLN A C 1
ATOM 1671 O O . GLN A 1 211 ? 16.590 -7.718 -34.484 1.00 55.25 211 GLN A O 1
ATOM 1676 N N . ARG A 1 212 ? 15.643 -9.633 -33.833 1.00 65.38 212 ARG A N 1
ATOM 1677 C CA . ARG A 1 212 ? 15.057 -9.097 -32.607 1.00 65.38 212 ARG A CA 1
ATOM 1678 C C . ARG A 1 212 ? 16.119 -9.144 -31.523 1.00 65.38 212 ARG A C 1
ATOM 1680 O O . ARG A 1 212 ? 16.875 -10.114 -31.418 1.00 65.38 212 ARG A O 1
ATOM 1687 N N . GLY A 1 213 ? 16.206 -8.064 -30.765 1.00 73.75 213 GLY A N 1
ATOM 1688 C CA . GLY A 1 213 ? 17.099 -7.971 -29.623 1.00 73.75 213 GLY A CA 1
ATOM 1689 C C . GLY A 1 213 ? 16.744 -8.910 -28.469 1.00 73.75 213 GLY A C 1
ATOM 1690 O O . GLY A 1 213 ? 15.928 -9.810 -28.616 1.00 73.75 213 GLY A O 1
ATOM 1691 N N . VAL A 1 214 ? 17.341 -8.691 -27.298 1.00 82.44 214 VAL A N 1
ATOM 1692 C CA . VAL A 1 214 ? 17.083 -9.486 -26.074 1.00 82.44 214 VAL A CA 1
ATOM 1693 C C . VAL A 1 214 ? 16.215 -8.762 -25.039 1.00 82.44 214 VAL A C 1
ATOM 1695 O O . VAL A 1 214 ? 16.051 -9.246 -23.922 1.00 82.44 214 VAL A O 1
ATOM 1698 N N . GLY A 1 215 ? 15.640 -7.615 -25.402 1.00 87.38 215 GLY A N 1
ATOM 1699 C CA . GLY A 1 215 ? 14.691 -6.877 -24.572 1.00 87.38 215 GLY A CA 1
ATOM 1700 C C . GLY A 1 215 ? 14.028 -5.728 -25.333 1.00 87.38 215 GLY A C 1
ATOM 1701 O O . GLY A 1 215 ? 14.529 -5.296 -26.371 1.00 87.38 215 GLY A O 1
ATOM 1702 N N . ASN A 1 216 ? 12.916 -5.229 -24.795 1.00 90.88 216 ASN A N 1
ATOM 1703 C CA . ASN A 1 216 ? 12.164 -4.085 -25.322 1.00 90.88 216 ASN A CA 1
ATOM 1704 C C . ASN A 1 216 ? 12.500 -2.823 -24.526 1.00 90.88 216 ASN A C 1
ATOM 1706 O O . ASN A 1 216 ? 12.202 -2.768 -23.334 1.00 90.88 216 ASN A O 1
ATOM 1710 N N . PHE A 1 217 ? 13.125 -1.826 -25.139 1.00 88.88 217 PHE A N 1
ATOM 1711 C CA . PHE A 1 217 ? 13.589 -0.628 -24.436 1.00 88.88 217 PHE A CA 1
ATOM 1712 C C . PHE A 1 217 ? 13.845 0.521 -25.414 1.00 88.88 217 PHE A C 1
ATOM 1714 O O . PHE A 1 217 ? 13.808 0.348 -26.626 1.00 88.88 217 PHE A O 1
ATOM 1721 N N . PHE A 1 218 ? 14.167 1.710 -24.900 1.00 84.06 218 PHE A N 1
ATOM 1722 C CA . PHE A 1 218 ? 14.427 2.856 -25.765 1.00 84.06 218 PHE A CA 1
ATOM 1723 C C . PHE A 1 218 ? 15.747 2.692 -26.538 1.00 84.06 218 PHE A C 1
ATOM 1725 O O . PHE A 1 218 ? 16.838 2.905 -25.999 1.00 84.06 218 PHE A O 1
ATOM 1732 N N . ASP A 1 219 ? 15.641 2.331 -27.816 1.00 67.88 219 ASP A N 1
ATOM 1733 C CA . ASP A 1 219 ? 16.750 1.897 -28.673 1.00 67.88 219 ASP A CA 1
ATOM 1734 C C . ASP A 1 219 ? 17.357 2.991 -29.569 1.00 67.88 219 ASP A C 1
ATOM 1736 O O . ASP A 1 219 ? 18.318 2.718 -30.290 1.00 67.88 219 ASP A O 1
ATOM 1740 N N . ALA A 1 220 ? 16.862 4.235 -29.493 1.00 57.81 220 ALA A N 1
ATOM 1741 C CA . ALA A 1 220 ? 17.095 5.316 -30.468 1.00 57.81 220 ALA A CA 1
ATOM 1742 C C . ALA A 1 220 ? 18.569 5.725 -30.725 1.00 57.81 220 ALA A C 1
ATOM 1744 O O . ALA A 1 220 ? 18.843 6.644 -31.503 1.00 57.81 220 ALA A O 1
ATOM 1745 N N . HIS A 1 221 ? 19.532 5.077 -30.068 1.00 58.31 221 HIS A N 1
ATOM 1746 C CA . HIS A 1 221 ? 20.967 5.325 -30.180 1.00 58.31 221 HIS A CA 1
ATOM 1747 C C . HIS A 1 221 ? 21.811 4.071 -30.463 1.00 58.31 221 HIS A C 1
ATOM 1749 O O . HIS A 1 221 ? 23.037 4.153 -30.376 1.00 58.31 221 HIS A O 1
ATOM 1755 N N . ILE A 1 222 ? 21.206 2.928 -30.801 1.00 71.94 222 ILE A N 1
ATOM 1756 C CA . ILE A 1 222 ? 21.941 1.691 -31.087 1.00 71.94 222 ILE A CA 1
ATOM 1757 C C . ILE A 1 222 ? 21.835 1.352 -32.575 1.00 71.94 222 ILE A C 1
ATOM 1759 O O . ILE A 1 222 ? 20.830 0.833 -33.053 1.00 71.94 222 ILE A O 1
ATOM 1763 N N . GLU A 1 223 ? 22.899 1.639 -33.324 1.00 69.25 223 GLU A N 1
ATOM 1764 C CA . GLU A 1 223 ? 22.973 1.301 -34.746 1.00 69.25 223 GLU A CA 1
ATOM 1765 C C . GLU A 1 223 ? 22.867 -0.222 -34.950 1.00 69.25 223 GLU A C 1
ATOM 1767 O O . GLU A 1 223 ? 23.657 -0.990 -34.401 1.00 69.25 223 GLU A O 1
ATOM 1772 N N . GLY A 1 224 ? 21.883 -0.656 -35.743 1.00 68.31 224 GLY A N 1
ATOM 1773 C CA . GLY A 1 224 ? 21.678 -2.067 -36.086 1.00 68.31 224 GLY A CA 1
ATOM 1774 C C . GLY A 1 224 ? 20.900 -2.894 -35.056 1.00 68.31 224 GLY A C 1
ATOM 1775 O O . GLY A 1 224 ? 20.767 -4.100 -35.254 1.00 68.31 224 GLY A O 1
ATOM 1776 N N . TYR A 1 225 ? 20.375 -2.273 -33.996 1.00 75.81 225 TYR A N 1
ATOM 1777 C CA . TYR A 1 225 ? 19.438 -2.913 -33.073 1.00 75.81 225 TYR A CA 1
ATOM 1778 C C . TYR A 1 225 ? 18.002 -2.495 -33.393 1.00 75.81 225 TYR A C 1
ATOM 1780 O O . TYR A 1 225 ? 17.742 -1.333 -33.694 1.00 75.81 225 TYR A O 1
ATOM 1788 N N . SER A 1 226 ? 17.079 -3.448 -33.324 1.00 79.62 226 SER A N 1
ATOM 1789 C CA . SER A 1 226 ? 15.645 -3.190 -33.288 1.00 79.62 226 SER A CA 1
ATOM 1790 C C . SER A 1 226 ? 15.000 -4.264 -32.423 1.00 79.62 226 SER A C 1
ATOM 1792 O O . SER A 1 226 ? 15.240 -5.458 -32.613 1.00 79.62 226 SER A O 1
ATOM 1794 N N . ASP A 1 227 ? 14.189 -3.857 -31.455 1.00 81.88 227 ASP A N 1
ATOM 1795 C CA . ASP A 1 227 ? 13.371 -4.798 -30.687 1.00 81.88 227 ASP A CA 1
ATOM 1796 C C . ASP A 1 227 ? 12.073 -5.183 -31.423 1.00 81.88 227 ASP A C 1
ATOM 1798 O O . ASP A 1 227 ? 11.474 -6.215 -31.121 1.00 81.88 227 ASP A O 1
ATOM 1802 N N . GLY A 1 228 ? 11.689 -4.406 -32.443 1.00 85.50 228 GLY A N 1
ATOM 1803 C CA . GLY A 1 228 ? 10.495 -4.604 -33.260 1.00 85.50 228 GLY A CA 1
ATOM 1804 C C . GLY A 1 228 ? 9.214 -4.003 -32.672 1.00 85.50 228 GLY A C 1
ATOM 1805 O O . GLY A 1 228 ? 8.141 -4.246 -33.230 1.00 85.50 228 GLY A O 1
ATOM 1806 N N . TYR A 1 229 ? 9.294 -3.223 -31.587 1.00 87.75 229 TYR A N 1
ATOM 1807 C CA . TYR A 1 229 ? 8.127 -2.710 -30.871 1.00 87.75 229 TYR A CA 1
ATOM 1808 C C . TYR A 1 229 ? 8.243 -1.213 -30.557 1.00 87.75 229 TYR A C 1
ATOM 1810 O O . TYR A 1 229 ? 9.223 -0.732 -30.018 1.00 87.75 229 TYR A O 1
ATOM 1818 N N . ALA A 1 230 ? 7.186 -0.452 -30.855 1.00 87.31 230 ALA A N 1
ATOM 1819 C CA . ALA A 1 230 ? 7.123 0.970 -30.491 1.00 87.31 230 ALA A CA 1
ATOM 1820 C C . ALA A 1 230 ? 6.704 1.211 -29.023 1.00 87.31 230 ALA A C 1
ATOM 1822 O O . ALA A 1 230 ? 6.857 2.317 -28.513 1.00 87.31 230 ALA A O 1
ATOM 1823 N N . TYR A 1 231 ? 6.112 0.194 -28.391 1.00 93.19 231 TYR A N 1
ATOM 1824 C CA . TYR A 1 231 ? 5.528 0.199 -27.045 1.00 93.19 231 TYR A CA 1
ATOM 1825 C C . TYR A 1 231 ? 5.739 -1.187 -26.419 1.00 93.19 231 TYR A C 1
ATOM 1827 O O . TYR A 1 231 ? 6.614 -1.931 -26.850 1.00 93.19 231 TYR A O 1
ATOM 1835 N N . THR A 1 232 ? 4.918 -1.593 -25.448 1.00 95.94 232 THR A N 1
ATOM 1836 C CA . THR A 1 232 ? 4.979 -2.941 -24.868 1.00 95.94 232 THR A CA 1
ATOM 1837 C C . THR A 1 232 ? 4.885 -4.039 -25.934 1.00 95.94 232 THR A C 1
ATOM 1839 O O . THR A 1 232 ? 3.973 -4.054 -26.769 1.00 95.94 232 THR A O 1
ATOM 1842 N N . ALA A 1 233 ? 5.799 -4.997 -25.858 1.00 95.38 233 ALA A N 1
ATOM 1843 C CA . ALA A 1 233 ? 5.784 -6.235 -26.611 1.00 95.38 233 ALA A CA 1
ATOM 1844 C C . ALA A 1 233 ? 4.809 -7.226 -25.959 1.00 95.38 233 ALA A C 1
ATOM 1846 O O . ALA A 1 233 ? 4.387 -7.053 -24.813 1.00 95.38 233 ALA A O 1
ATOM 1847 N N . SER A 1 234 ? 4.454 -8.294 -26.678 1.00 96.94 234 SER A N 1
ATOM 1848 C CA . SER A 1 234 ? 3.838 -9.441 -26.001 1.00 96.94 234 SER A CA 1
ATOM 1849 C C . SER A 1 234 ? 4.856 -10.059 -25.048 1.00 96.94 234 SER A C 1
ATOM 1851 O O . SER A 1 234 ? 6.031 -10.163 -25.405 1.00 96.94 234 SER A O 1
ATOM 1853 N N . VAL A 1 235 ? 4.417 -10.495 -23.872 1.00 97.31 235 VAL A N 1
ATOM 1854 C CA . VAL A 1 235 ? 5.306 -11.172 -22.926 1.00 97.31 235 VAL A CA 1
ATOM 1855 C C . VAL A 1 235 ? 5.936 -12.401 -23.584 1.00 97.31 235 VAL A C 1
ATOM 1857 O O . VAL A 1 235 ? 5.286 -13.117 -24.353 1.00 97.31 235 VAL A O 1
ATOM 1860 N N . GLY A 1 236 ? 7.212 -12.640 -23.314 1.00 93.62 236 GLY A N 1
ATOM 1861 C CA . GLY A 1 236 ? 7.965 -13.739 -23.900 1.00 93.62 236 GLY A CA 1
ATOM 1862 C C . GLY A 1 236 ? 8.481 -13.501 -25.318 1.00 93.62 236 GLY A C 1
ATOM 1863 O O . GLY A 1 236 ? 8.843 -14.466 -25.988 1.00 93.62 236 GLY A O 1
ATOM 1864 N N . SER A 1 237 ? 8.496 -12.252 -25.797 1.00 91.31 237 SER A N 1
ATOM 1865 C CA . SER A 1 237 ? 8.952 -11.923 -27.159 1.00 91.31 237 SER A CA 1
ATOM 1866 C C . SER A 1 237 ? 10.466 -12.033 -27.359 1.00 91.31 237 SER A C 1
ATOM 1868 O O . SER A 1 237 ? 10.907 -12.131 -28.505 1.00 91.31 237 SER A O 1
ATOM 1870 N N . PHE A 1 238 ? 11.244 -12.002 -26.276 1.00 89.25 238 PHE A N 1
ATOM 1871 C CA . PHE A 1 238 ? 12.710 -12.009 -26.291 1.00 89.25 238 PHE A CA 1
ATOM 1872 C C . PHE A 1 238 ? 13.277 -13.274 -25.645 1.00 89.25 238 PHE A C 1
ATOM 1874 O O . PHE A 1 238 ? 12.537 -14.063 -25.062 1.00 89.25 238 PHE A O 1
ATOM 1881 N N . SER A 1 239 ? 14.590 -13.495 -25.735 1.00 89.88 239 SER A N 1
ATOM 1882 C CA . SER A 1 239 ? 15.209 -14.660 -25.097 1.00 89.88 239 SER A CA 1
ATOM 1883 C C . SER A 1 239 ? 15.036 -14.677 -23.573 1.00 89.88 239 SER A C 1
ATOM 1885 O O . SER A 1 239 ? 15.205 -13.647 -22.914 1.00 89.88 239 SER A O 1
ATOM 1887 N N . PRO A 1 240 ? 14.770 -15.853 -22.976 1.00 93.25 240 PRO A N 1
ATOM 1888 C CA . PRO A 1 240 ? 14.762 -15.982 -21.532 1.00 93.25 240 PRO A CA 1
ATOM 1889 C C . PRO A 1 240 ? 16.178 -15.915 -20.953 1.00 93.25 240 PRO A C 1
ATOM 1891 O O . PRO A 1 240 ? 17.155 -16.314 -21.589 1.00 93.25 240 PRO A O 1
ATOM 1894 N N . ASN A 1 241 ? 16.286 -15.513 -19.689 1.00 94.75 241 ASN A N 1
ATOM 1895 C CA . ASN A 1 241 ? 17.534 -15.636 -18.941 1.00 94.75 241 ASN A CA 1
ATOM 1896 C C . ASN A 1 241 ? 17.817 -17.098 -18.531 1.00 94.75 241 ASN A C 1
ATOM 1898 O O . ASN A 1 241 ? 17.027 -18.007 -18.793 1.00 94.75 241 ASN A O 1
ATOM 1902 N N . GLY A 1 242 ? 18.925 -17.347 -17.826 1.00 94.31 242 GLY A N 1
ATOM 1903 C CA . GLY A 1 242 ? 19.316 -18.709 -17.446 1.00 94.31 242 GLY A CA 1
ATOM 1904 C C . GLY A 1 242 ? 18.350 -19.445 -16.506 1.00 94.31 242 GLY A C 1
ATOM 1905 O O . GLY A 1 242 ? 18.468 -20.659 -16.374 1.00 94.31 242 GLY A O 1
ATOM 1906 N N . TYR A 1 243 ? 17.381 -18.780 -15.866 1.00 94.69 243 TYR A N 1
ATOM 1907 C CA . TYR A 1 243 ? 16.301 -19.470 -15.143 1.00 94.69 243 TYR A CA 1
ATOM 1908 C C . TYR A 1 243 ? 15.086 -19.791 -16.023 1.00 94.69 243 TYR A C 1
ATOM 1910 O O . TYR A 1 243 ? 14.218 -20.543 -15.593 1.00 94.69 243 TYR A O 1
ATOM 1918 N N . GLY A 1 244 ? 15.020 -19.287 -17.255 1.00 95.56 244 GLY A N 1
ATOM 1919 C CA . GLY A 1 244 ? 13.847 -19.428 -18.118 1.00 95.56 244 GLY A CA 1
ATOM 1920 C C . GLY A 1 244 ? 12.837 -18.287 -17.971 1.00 95.56 244 GLY A C 1
ATOM 1921 O O . GLY A 1 244 ? 11.694 -18.453 -18.393 1.00 95.56 244 GLY A O 1
ATOM 1922 N N . LEU A 1 245 ? 13.234 -17.168 -17.354 1.00 97.50 245 LEU A N 1
ATOM 1923 C CA . LEU A 1 245 ? 12.399 -15.981 -17.160 1.00 97.50 245 LEU A CA 1
ATOM 1924 C C . LEU A 1 245 ? 12.552 -15.019 -18.328 1.00 97.50 245 LEU A C 1
ATOM 1926 O O . LEU A 1 245 ? 13.672 -14.769 -18.773 1.00 97.50 245 LEU A O 1
ATOM 1930 N N . TYR A 1 246 ? 11.437 -14.458 -18.771 1.00 96.94 246 TYR A N 1
ATOM 1931 C CA . TYR A 1 246 ? 11.374 -13.535 -19.895 1.00 96.94 246 TYR A CA 1
ATOM 1932 C C . TYR A 1 246 ? 11.198 -12.101 -19.413 1.00 96.94 246 TYR A C 1
ATOM 1934 O O . TYR A 1 246 ? 10.666 -11.876 -18.324 1.00 96.94 246 TYR A O 1
ATOM 1942 N N . ASP A 1 247 ? 11.644 -11.156 -20.241 1.00 96.00 247 ASP A N 1
ATOM 1943 C CA . ASP A 1 247 ? 11.381 -9.721 -20.084 1.00 96.00 247 ASP A CA 1
ATOM 1944 C C . ASP A 1 247 ? 11.872 -9.146 -18.742 1.00 96.00 247 ASP A C 1
ATOM 1946 O O . ASP A 1 247 ? 11.391 -8.133 -18.267 1.00 96.00 247 ASP A O 1
ATOM 1950 N N . MET A 1 248 ? 12.881 -9.771 -18.118 1.00 96.81 248 MET A N 1
ATOM 1951 C CA . MET A 1 248 ? 13.465 -9.279 -16.857 1.00 96.81 248 MET A CA 1
ATOM 1952 C C . MET A 1 248 ? 14.234 -7.953 -17.023 1.00 96.81 248 MET A C 1
ATOM 1954 O O . MET A 1 248 ? 14.727 -7.404 -16.042 1.00 96.81 248 MET A O 1
ATOM 1958 N N . ALA A 1 249 ? 14.414 -7.484 -18.257 1.00 94.88 249 ALA A N 1
ATOM 1959 C CA . ALA A 1 249 ? 15.054 -6.223 -18.600 1.00 94.88 249 ALA A CA 1
ATOM 1960 C C . ALA A 1 249 ? 14.301 -5.587 -19.778 1.00 94.88 249 ALA A C 1
ATOM 1962 O O . ALA A 1 249 ? 14.409 -6.058 -20.915 1.00 94.88 249 ALA A O 1
ATOM 1963 N N . GLY A 1 250 ? 13.564 -4.514 -19.498 1.00 93.94 250 GLY A N 1
ATOM 1964 C CA . GLY A 1 250 ? 12.716 -3.821 -20.461 1.00 93.94 250 GLY A CA 1
ATOM 1965 C C . GLY A 1 250 ? 11.260 -4.285 -20.426 1.00 93.94 250 GLY A C 1
ATOM 1966 O O . GLY A 1 250 ? 10.817 -4.925 -19.487 1.00 93.94 250 GLY A O 1
ATOM 1967 N N . ASN A 1 251 ? 10.519 -3.954 -21.482 1.00 97.00 251 ASN A N 1
ATOM 1968 C CA . ASN A 1 251 ? 9.074 -4.116 -21.623 1.00 97.00 251 ASN A CA 1
ATOM 1969 C C . ASN A 1 251 ? 8.283 -3.244 -20.636 1.00 97.00 251 ASN A C 1
ATOM 1971 O O . ASN A 1 251 ? 7.815 -2.179 -21.048 1.00 97.00 251 ASN A O 1
ATOM 1975 N N . VAL A 1 252 ? 8.187 -3.604 -19.354 1.00 98.12 252 VAL A N 1
ATOM 1976 C CA . VAL A 1 252 ? 7.609 -2.740 -18.311 1.00 98.12 252 VAL A CA 1
ATOM 1977 C C . VAL A 1 252 ? 8.430 -2.766 -17.020 1.00 98.12 252 VAL A C 1
ATOM 1979 O O . VAL A 1 252 ? 9.011 -3.772 -16.640 1.00 98.12 252 VAL A O 1
ATOM 1982 N N . LEU A 1 253 ? 8.426 -1.646 -16.295 1.00 98.00 253 LEU A N 1
ATOM 1983 C CA . LEU A 1 253 ? 8.841 -1.620 -14.897 1.00 98.00 253 LEU A CA 1
ATOM 1984 C C . LEU A 1 253 ? 7.933 -2.537 -14.080 1.00 98.00 253 LEU A C 1
ATOM 1986 O O . LEU A 1 253 ? 6.711 -2.516 -14.237 1.00 98.00 253 LEU A O 1
ATOM 1990 N N . GLU A 1 254 ? 8.525 -3.273 -13.147 1.00 98.69 254 GLU A N 1
ATOM 1991 C CA . GLU A 1 254 ? 7.801 -4.237 -12.328 1.00 98.69 254 GLU A CA 1
ATOM 1992 C C . GLU A 1 254 ? 7.800 -3.845 -10.855 1.00 98.69 254 GLU A C 1
ATOM 1994 O O . GLU A 1 254 ? 8.857 -3.663 -10.243 1.00 98.69 254 GLU A O 1
ATOM 1999 N N . TRP A 1 255 ? 6.604 -3.755 -10.272 1.00 97.94 255 TRP A N 1
ATOM 2000 C CA . TRP A 1 255 ? 6.435 -3.556 -8.836 1.00 97.94 255 TRP A CA 1
ATOM 2001 C C . TRP A 1 255 ? 7.048 -4.695 -8.009 1.00 97.94 255 TRP A C 1
ATOM 2003 O O . TRP A 1 255 ? 6.728 -5.870 -8.202 1.00 97.94 255 TRP A O 1
ATOM 2013 N N . CYS A 1 256 ? 7.852 -4.333 -7.007 1.00 96.06 256 CYS A N 1
ATOM 2014 C CA . CYS A 1 256 ? 8.286 -5.231 -5.938 1.00 96.06 256 CYS A CA 1
ATOM 2015 C C . CYS A 1 256 ? 7.523 -4.957 -4.636 1.00 96.06 256 CYS A C 1
ATOM 2017 O O . CYS A 1 256 ? 6.954 -3.886 -4.426 1.00 96.06 256 CYS A O 1
ATOM 2019 N N . LEU A 1 257 ? 7.533 -5.929 -3.726 1.00 89.25 257 LEU A N 1
ATOM 2020 C CA . LEU A 1 257 ? 6.873 -5.841 -2.420 1.00 89.25 257 LEU A CA 1
ATOM 2021 C C . LEU A 1 257 ? 7.479 -4.745 -1.518 1.00 89.25 257 LEU A C 1
ATOM 2023 O O . LEU A 1 257 ? 6.786 -4.136 -0.699 1.00 89.25 257 LEU A O 1
ATOM 2027 N N . ASP A 1 258 ? 8.777 -4.503 -1.671 1.00 90.50 258 ASP A N 1
ATOM 2028 C CA . ASP A 1 258 ? 9.588 -3.685 -0.779 1.00 90.50 258 ASP A CA 1
ATOM 2029 C C . ASP A 1 258 ? 9.234 -2.194 -0.805 1.00 90.50 258 ASP A C 1
ATOM 2031 O O . ASP A 1 258 ? 9.051 -1.563 -1.850 1.00 90.50 258 ASP A O 1
ATOM 2035 N N . ALA A 1 259 ? 9.225 -1.609 0.390 1.00 85.31 259 ALA A N 1
ATOM 2036 C CA . ALA A 1 259 ? 9.387 -0.181 0.584 1.00 85.31 259 ALA A CA 1
ATOM 2037 C C . ALA A 1 259 ? 10.804 0.244 0.166 1.00 85.31 259 ALA A C 1
ATOM 2039 O O . ALA A 1 259 ? 11.800 -0.331 0.605 1.00 85.31 259 ALA A O 1
ATOM 2040 N N . TYR A 1 260 ? 10.894 1.289 -0.647 1.00 88.56 260 TYR A N 1
ATOM 2041 C CA . TYR A 1 260 ? 12.153 1.858 -1.086 1.00 88.56 260 TYR A CA 1
ATOM 2042 C C . TYR A 1 260 ? 12.802 2.662 0.038 1.00 88.56 260 TYR A C 1
ATOM 2044 O O . TYR A 1 260 ? 12.221 3.595 0.594 1.00 88.56 260 TYR A O 1
ATOM 2052 N N . GLU A 1 261 ? 14.064 2.355 0.301 1.00 87.06 261 GLU A N 1
ATOM 2053 C CA . GLU A 1 261 ? 14.932 3.141 1.162 1.00 87.06 261 GLU A CA 1
ATOM 2054 C C . GLU A 1 261 ? 16.334 3.187 0.539 1.00 87.06 261 GLU A C 1
ATOM 2056 O O . GLU A 1 261 ? 16.874 2.168 0.093 1.00 87.06 261 GLU A O 1
ATOM 2061 N N . THR A 1 262 ? 16.906 4.391 0.469 1.00 88.19 262 THR A N 1
ATOM 2062 C CA . THR A 1 262 ? 18.192 4.669 -0.190 1.00 88.19 262 THR A CA 1
ATOM 2063 C C . THR A 1 262 ? 19.333 3.861 0.431 1.00 88.19 262 THR A C 1
ATOM 2065 O O . THR A 1 262 ? 20.124 3.275 -0.297 1.00 88.19 262 THR A O 1
ATOM 2068 N N . ASP A 1 263 ? 19.387 3.734 1.759 1.00 87.06 263 ASP A N 1
ATOM 2069 C CA . ASP A 1 263 ? 20.473 3.059 2.479 1.00 87.06 263 ASP A CA 1
ATOM 2070 C C . ASP A 1 263 ? 20.143 1.616 2.912 1.00 87.06 263 ASP A C 1
ATOM 2072 O O . ASP A 1 263 ? 20.885 1.030 3.706 1.00 87.06 263 ASP A O 1
ATOM 2076 N N . TYR A 1 264 ? 19.058 1.014 2.401 1.00 90.25 264 TYR A N 1
ATOM 2077 C CA . TYR A 1 264 ? 18.594 -0.299 2.869 1.00 90.25 264 TYR A CA 1
ATOM 2078 C C . TYR A 1 264 ? 19.655 -1.396 2.732 1.00 90.25 264 TYR A C 1
ATOM 2080 O O . TYR A 1 264 ? 19.843 -2.176 3.663 1.00 90.25 264 TYR A O 1
ATOM 2088 N N . TYR A 1 265 ? 20.420 -1.420 1.635 1.00 93.81 265 TYR A N 1
ATOM 2089 C CA . TYR A 1 265 ? 21.421 -2.468 1.384 1.00 93.81 265 TYR A CA 1
ATOM 2090 C C . TYR A 1 265 ? 22.528 -2.508 2.450 1.00 93.81 265 TYR A C 1
ATOM 2092 O O . TYR A 1 265 ? 23.093 -3.566 2.711 1.00 93.81 265 TYR A O 1
ATOM 2100 N N . ARG A 1 266 ? 22.806 -1.392 3.144 1.00 91.31 266 ARG A N 1
ATOM 2101 C CA . ARG A 1 266 ? 23.796 -1.344 4.241 1.00 91.31 266 ARG A CA 1
ATOM 2102 C C . ARG A 1 266 ? 23.329 -2.040 5.517 1.00 91.31 266 ARG A C 1
ATOM 2104 O O . ARG A 1 266 ? 24.159 -2.420 6.336 1.00 91.31 266 ARG A O 1
ATOM 2111 N N . LYS A 1 267 ? 22.016 -2.162 5.700 1.00 88.31 267 LYS A N 1
ATOM 2112 C CA . LYS A 1 267 ? 21.363 -2.707 6.902 1.00 88.31 267 LYS A CA 1
ATOM 2113 C C . LYS A 1 267 ? 20.431 -3.883 6.594 1.00 88.31 267 LYS A C 1
ATOM 2115 O O . LYS A 1 267 ? 19.675 -4.309 7.465 1.00 88.31 267 LYS A O 1
ATOM 2120 N N . SER A 1 268 ? 20.478 -4.378 5.359 1.00 85.81 268 SER A N 1
ATOM 2121 C CA . SER A 1 268 ? 19.671 -5.489 4.866 1.00 85.81 268 SER A CA 1
ATOM 2122 C C . SER A 1 268 ? 20.033 -6.776 5.619 1.00 85.81 268 SER A C 1
ATOM 2124 O O . SER A 1 268 ? 21.221 -7.058 5.802 1.00 85.81 268 SER A O 1
ATOM 2126 N N . PRO A 1 269 ? 19.051 -7.566 6.087 1.00 82.75 269 PRO A N 1
ATOM 2127 C CA . PRO A 1 269 ? 19.332 -8.881 6.639 1.00 82.75 269 PRO A CA 1
ATOM 2128 C C . PRO A 1 269 ? 19.798 -9.839 5.532 1.00 82.75 269 PRO A C 1
ATOM 2130 O O . PRO A 1 269 ? 19.331 -9.798 4.398 1.00 82.75 269 PRO A O 1
ATOM 2133 N N . ASN A 1 270 ? 20.675 -10.780 5.876 1.00 80.69 270 ASN A N 1
ATOM 2134 C CA . ASN A 1 270 ? 21.285 -11.670 4.884 1.00 80.69 270 ASN A CA 1
ATOM 2135 C C . ASN A 1 270 ? 20.367 -12.813 4.418 1.00 80.69 270 ASN A C 1
ATOM 2137 O O . ASN A 1 270 ? 20.778 -13.579 3.554 1.00 80.69 270 ASN A O 1
ATOM 2141 N N . ARG A 1 271 ? 19.162 -12.989 4.978 1.00 81.88 271 ARG A N 1
ATOM 2142 C CA . ARG A 1 271 ? 18.248 -14.091 4.630 1.00 81.88 271 ARG A CA 1
ATOM 2143 C C . ARG A 1 271 ? 16.836 -13.579 4.383 1.00 81.88 271 ARG A C 1
ATOM 2145 O O . ARG A 1 271 ? 16.240 -13.011 5.292 1.00 81.88 271 ARG A O 1
ATOM 2152 N N . ASN A 1 272 ? 16.296 -13.837 3.191 1.00 80.75 272 ASN A N 1
ATOM 2153 C CA . ASN A 1 272 ? 14.969 -13.384 2.752 1.00 80.75 272 ASN A CA 1
ATOM 2154 C C . ASN A 1 272 ? 14.687 -11.905 3.092 1.00 80.75 272 ASN A C 1
ATOM 2156 O O . ASN A 1 272 ? 13.666 -11.627 3.728 1.00 80.75 272 ASN A O 1
ATOM 2160 N N . PRO A 1 273 ? 15.583 -10.959 2.739 1.00 86.38 273 PRO A N 1
ATOM 2161 C CA . PRO A 1 273 ? 15.349 -9.557 3.029 1.00 86.38 273 PRO A CA 1
ATOM 2162 C C . PRO A 1 273 ? 14.082 -9.077 2.335 1.00 86.38 273 PRO A C 1
ATOM 2164 O O . PRO A 1 273 ? 13.830 -9.360 1.160 1.00 86.38 273 PRO A O 1
ATOM 2167 N N . VAL A 1 274 ? 13.297 -8.355 3.120 1.00 84.25 274 VAL A N 1
ATOM 2168 C CA . VAL A 1 274 ? 12.167 -7.567 2.670 1.00 84.25 274 VAL A CA 1
ATOM 2169 C C . VAL A 1 274 ? 12.115 -6.322 3.541 1.00 84.25 274 VAL A C 1
ATOM 2171 O O . VAL A 1 274 ? 12.103 -6.404 4.776 1.00 84.25 274 VAL A O 1
ATOM 2174 N N . LYS A 1 275 ? 12.127 -5.149 2.920 1.00 81.12 275 LYS A N 1
ATOM 2175 C CA . LYS A 1 275 ? 11.901 -3.890 3.617 1.00 81.12 275 LYS A CA 1
ATOM 2176 C C . LYS A 1 275 ? 10.409 -3.619 3.648 1.00 81.12 275 LYS A C 1
ATOM 2178 O O . LYS A 1 275 ? 9.817 -3.241 2.644 1.00 81.12 275 LYS A O 1
ATOM 2183 N N . ASN A 1 276 ? 9.805 -3.757 4.821 1.00 65.75 276 ASN A N 1
ATOM 2184 C CA . ASN A 1 276 ? 8.420 -3.366 5.034 1.00 65.75 276 ASN A CA 1
ATOM 2185 C C . ASN A 1 276 ? 8.350 -2.449 6.257 1.00 65.75 276 ASN A C 1
ATOM 2187 O O . ASN A 1 276 ? 8.413 -2.931 7.381 1.00 65.75 276 ASN A O 1
ATOM 2191 N N . ILE A 1 277 ? 8.333 -1.130 6.034 1.00 49.41 277 ILE A N 1
ATOM 2192 C CA . ILE A 1 277 ? 8.110 -0.154 7.118 1.00 49.41 277 ILE A CA 1
ATOM 2193 C C . ILE A 1 277 ? 6.615 0.061 7.384 1.00 49.41 277 ILE A C 1
ATOM 2195 O O . ILE A 1 277 ? 6.298 0.507 8.469 1.00 49.41 277 ILE A O 1
ATOM 2199 N N . ASP A 1 278 ? 5.743 -0.264 6.423 1.00 47.03 278 ASP A N 1
ATOM 2200 C CA . ASP A 1 278 ? 4.283 -0.438 6.513 1.00 47.03 278 ASP A CA 1
ATOM 2201 C C . ASP A 1 278 ? 3.697 -0.295 5.094 1.00 47.03 278 ASP A C 1
ATOM 2203 O O . ASP A 1 278 ? 4.347 0.264 4.203 1.00 47.03 278 ASP A O 1
ATOM 2207 N N . MET A 1 279 ? 2.461 -0.756 4.847 1.00 44.38 279 MET A N 1
ATOM 2208 C CA . MET A 1 279 ? 1.721 -0.560 3.577 1.00 44.38 279 MET A CA 1
ATOM 2209 C C . MET A 1 279 ? 1.281 0.907 3.333 1.00 44.38 279 MET A C 1
ATOM 2211 O O . MET A 1 279 ? 0.246 1.176 2.733 1.00 44.38 279 MET A O 1
ATOM 2215 N N . GLU A 1 280 ? 2.044 1.888 3.820 1.00 40.56 280 GLU A N 1
ATOM 2216 C CA . GLU A 1 280 ? 1.710 3.308 3.718 1.00 40.56 280 GLU A CA 1
ATOM 2217 C C . GLU A 1 280 ? 1.903 3.863 2.297 1.00 40.56 280 GLU A C 1
ATOM 2219 O O . GLU A 1 280 ? 2.955 3.695 1.683 1.00 40.56 280 GLU A O 1
ATOM 2224 N N . VAL A 1 281 ? 0.918 4.631 1.816 1.00 39.69 281 VAL A N 1
ATOM 2225 C CA . VAL A 1 281 ? 0.899 5.350 0.522 1.00 39.69 281 VAL A CA 1
ATOM 2226 C C . VAL A 1 281 ? 2.051 6.373 0.360 1.00 39.69 281 VAL A C 1
ATOM 2228 O O . VAL A 1 281 ? 2.294 6.864 -0.738 1.00 39.69 281 VAL A O 1
ATOM 2231 N N . ARG A 1 282 ? 2.786 6.719 1.432 1.00 44.44 282 ARG A N 1
ATOM 2232 C CA . ARG A 1 282 ? 3.887 7.712 1.414 1.00 44.44 282 ARG A CA 1
ATOM 2233 C C . ARG A 1 282 ? 5.265 7.104 1.224 1.00 44.44 282 ARG A C 1
ATOM 2235 O O . ARG A 1 282 ? 6.211 7.843 0.953 1.00 44.44 282 ARG A O 1
ATOM 2242 N N . VAL A 1 283 ? 5.389 5.794 1.394 1.00 65.00 283 VAL A N 1
ATOM 2243 C CA . VAL A 1 283 ? 6.660 5.111 1.212 1.00 65.00 283 VAL A CA 1
ATOM 2244 C C . VAL A 1 283 ? 6.717 4.679 -0.242 1.00 65.00 283 VAL A C 1
ATOM 2246 O O . VAL A 1 283 ? 5.902 3.868 -0.680 1.00 65.00 283 VAL A O 1
ATOM 2249 N N . PHE A 1 284 ? 7.650 5.266 -0.997 1.00 83.25 284 PHE A N 1
ATOM 2250 C CA . PHE A 1 284 ? 7.935 4.817 -2.356 1.00 83.25 284 PHE A CA 1
ATOM 2251 C C . PHE A 1 284 ? 8.120 3.297 -2.355 1.00 83.25 284 PHE A C 1
ATOM 2253 O O . PHE A 1 284 ? 8.733 2.756 -1.438 1.00 83.25 284 PHE A O 1
ATOM 2260 N N . ARG A 1 285 ? 7.598 2.604 -3.359 1.00 88.25 285 ARG A N 1
ATOM 2261 C CA . ARG A 1 285 ? 7.794 1.165 -3.547 1.00 88.25 285 ARG A CA 1
ATOM 2262 C C . ARG A 1 285 ? 8.865 0.947 -4.584 1.00 88.25 285 ARG A C 1
ATOM 2264 O O . ARG A 1 285 ? 9.023 1.752 -5.502 1.00 88.25 285 ARG A O 1
ATOM 2271 N N . VAL A 1 286 ? 9.616 -0.125 -4.402 1.00 95.50 286 VAL A N 1
ATOM 2272 C CA . VAL A 1 286 ? 10.654 -0.509 -5.348 1.00 95.50 286 VAL A CA 1
ATOM 2273 C C . VAL A 1 286 ? 10.005 -0.915 -6.674 1.00 95.50 286 VAL A C 1
ATOM 2275 O O . VAL A 1 286 ? 9.041 -1.683 -6.691 1.00 95.50 286 VAL A O 1
ATOM 2278 N N . VAL A 1 287 ? 10.570 -0.421 -7.776 1.00 97.50 287 VAL A N 1
ATOM 2279 C CA . VAL A 1 287 ? 10.302 -0.904 -9.139 1.00 97.50 287 VAL A CA 1
ATOM 2280 C C . VAL A 1 287 ? 11.610 -1.341 -9.790 1.00 97.50 287 VAL A C 1
ATOM 2282 O O . VAL A 1 287 ? 12.666 -0.755 -9.529 1.00 97.50 287 VAL A O 1
ATOM 2285 N N . ARG A 1 288 ? 11.563 -2.389 -10.612 1.00 98.31 288 ARG A N 1
ATOM 2286 C CA . ARG A 1 288 ? 12.751 -3.015 -11.216 1.00 98.31 288 ARG A CA 1
ATOM 2287 C C . ARG A 1 288 ? 12.561 -3.254 -12.718 1.00 98.31 288 ARG A C 1
ATOM 2289 O O . ARG A 1 288 ? 11.440 -3.199 -13.207 1.00 98.31 288 ARG A O 1
ATOM 2296 N N . GLY A 1 289 ? 13.659 -3.506 -13.436 1.00 95.12 289 GLY A N 1
ATOM 2297 C CA . GLY A 1 289 ? 13.658 -4.010 -14.822 1.00 95.12 289 GLY A CA 1
ATOM 2298 C C . GLY A 1 289 ? 13.761 -2.968 -15.936 1.00 95.12 289 GLY A C 1
ATOM 2299 O O . GLY A 1 289 ? 14.338 -3.269 -16.980 1.00 95.12 289 GLY A O 1
ATOM 2300 N N . GLY A 1 290 ? 13.270 -1.746 -15.714 1.00 93.25 290 GLY A N 1
ATOM 2301 C CA . GLY A 1 290 ? 13.095 -0.758 -16.788 1.00 93.25 290 GLY A CA 1
ATOM 2302 C C . GLY A 1 290 ? 11.961 -1.148 -17.748 1.00 93.25 290 GLY A C 1
ATOM 2303 O O . GLY A 1 290 ? 11.486 -2.272 -17.721 1.00 93.25 290 GLY A O 1
ATOM 2304 N N . GLY A 1 291 ? 11.501 -0.222 -18.589 1.00 93.50 291 GLY A N 1
ATOM 2305 C CA . GLY A 1 291 ? 10.419 -0.462 -19.552 1.00 93.50 291 GLY A CA 1
ATOM 2306 C C . GLY A 1 291 ? 10.804 -0.195 -21.008 1.00 93.50 291 GLY A C 1
ATOM 2307 O O . GLY A 1 291 ? 11.938 0.168 -21.315 1.00 93.50 291 GLY A O 1
ATOM 2308 N N . TRP A 1 292 ? 9.824 -0.307 -21.906 1.00 92.81 292 TRP A N 1
ATOM 2309 C CA . TRP A 1 292 ? 9.968 -0.074 -23.352 1.00 92.81 292 TRP A CA 1
ATOM 2310 C C . TRP A 1 292 ? 10.502 1.324 -23.715 1.00 92.81 292 TRP A C 1
ATOM 2312 O O . TRP A 1 292 ? 11.054 1.518 -24.790 1.00 92.81 292 TRP A O 1
ATOM 2322 N N . SER A 1 293 ? 10.389 2.307 -22.816 1.00 90.56 293 SER A N 1
ATOM 2323 C CA . SER A 1 293 ? 10.968 3.645 -22.998 1.00 90.56 293 SER A CA 1
ATOM 2324 C C . SER A 1 293 ? 12.171 3.934 -22.087 1.00 90.56 293 SER A C 1
ATOM 2326 O O . SER A 1 293 ? 12.565 5.095 -21.955 1.00 90.56 293 SER A O 1
ATOM 2328 N N . SER A 1 294 ? 12.716 2.922 -21.411 1.00 88.69 294 SER A N 1
ATOM 2329 C CA . SER A 1 294 ? 13.849 3.073 -20.495 1.00 88.69 294 SER A CA 1
ATOM 2330 C C . SER A 1 294 ? 15.188 3.001 -21.212 1.00 88.69 294 SER A C 1
ATOM 2332 O O . SER A 1 294 ? 15.331 2.396 -22.275 1.00 88.69 294 SER A O 1
ATOM 2334 N N . LEU A 1 295 ? 16.193 3.610 -20.592 1.00 84.81 295 LEU A N 1
ATOM 2335 C CA . LEU A 1 295 ? 17.570 3.587 -21.064 1.00 84.81 295 LEU A CA 1
ATOM 2336 C C . LEU A 1 295 ? 18.293 2.324 -20.596 1.00 84.81 295 LEU A C 1
ATOM 2338 O O . LEU A 1 295 ? 17.945 1.717 -19.587 1.00 84.81 295 LEU A O 1
ATOM 2342 N N . SER A 1 296 ? 19.397 2.003 -21.266 1.00 83.69 296 SER A N 1
ATOM 2343 C CA . SER A 1 296 ? 20.282 0.880 -20.931 1.00 83.69 296 SER A CA 1
ATOM 2344 C C . SER A 1 296 ? 20.700 0.820 -19.460 1.00 83.69 296 SER A C 1
ATOM 2346 O O . SER A 1 296 ? 20.739 -0.252 -18.865 1.00 83.69 296 SER A O 1
ATOM 2348 N N . ALA A 1 297 ? 20.942 1.975 -18.836 1.00 86.62 297 ALA A N 1
ATOM 2349 C CA . ALA A 1 297 ? 21.295 2.055 -17.423 1.00 86.62 297 ALA A CA 1
ATOM 2350 C C . ALA A 1 297 ? 20.191 1.530 -16.484 1.00 86.62 297 ALA A C 1
ATOM 2352 O O . ALA A 1 297 ? 20.508 1.109 -15.376 1.00 86.62 297 ALA A O 1
ATOM 2353 N N . GLU A 1 298 ? 18.927 1.537 -16.896 1.00 89.75 298 GLU A N 1
ATOM 2354 C CA . GLU A 1 298 ? 17.784 1.092 -16.087 1.00 89.75 298 GLU A CA 1
ATOM 2355 C C . GLU A 1 298 ? 17.470 -0.400 -16.291 1.00 89.75 298 GLU A C 1
ATOM 2357 O O . GLU A 1 298 ? 16.821 -1.017 -15.454 1.00 89.75 298 GLU A O 1
ATOM 2362 N N . LEU A 1 299 ? 17.998 -1.005 -17.362 1.00 91.69 299 LEU A N 1
ATOM 2363 C CA . LEU A 1 299 ? 17.822 -2.426 -17.699 1.00 91.69 299 LEU A CA 1
ATOM 2364 C C . LEU A 1 299 ? 18.743 -3.361 -16.905 1.00 91.69 299 LEU A C 1
ATOM 2366 O O . LEU A 1 299 ? 18.692 -4.584 -17.046 1.00 91.69 299 LEU A O 1
ATOM 2370 N N . ARG A 1 300 ? 19.662 -2.798 -16.117 1.00 94.62 300 ARG A N 1
ATOM 2371 C CA . ARG A 1 300 ? 20.617 -3.583 -15.336 1.00 94.62 300 ARG A CA 1
ATOM 2372 C C . ARG A 1 300 ? 19.880 -4.363 -14.255 1.00 94.62 300 ARG A C 1
ATOM 2374 O O . ARG A 1 300 ? 19.040 -3.816 -13.550 1.00 94.62 300 ARG A O 1
ATOM 2381 N N . CYS A 1 301 ? 20.306 -5.600 -14.020 1.00 97.19 301 CYS A N 1
ATOM 2382 C CA . CYS A 1 301 ? 19.804 -6.453 -12.950 1.00 97.19 301 CYS A CA 1
ATOM 2383 C C . CYS A 1 301 ? 19.802 -5.747 -11.595 1.00 97.19 301 CYS A C 1
ATOM 2385 O O . CYS A 1 301 ? 18.889 -5.996 -10.825 1.00 97.19 301 CYS A O 1
ATOM 2387 N N . ALA A 1 302 ? 20.807 -4.905 -11.309 1.00 96.56 302 ALA A N 1
ATOM 2388 C CA . ALA A 1 302 ? 20.980 -4.196 -10.038 1.00 96.56 302 ALA A CA 1
ATOM 2389 C C . ALA A 1 302 ? 20.260 -2.836 -9.960 1.00 96.56 302 ALA A C 1
ATOM 2391 O O . ALA A 1 302 ? 20.194 -2.266 -8.872 1.00 96.56 302 ALA A O 1
ATOM 2392 N N . TYR A 1 303 ? 19.735 -2.315 -11.078 1.00 94.19 303 TYR A N 1
ATOM 2393 C CA . TYR A 1 303 ? 19.025 -1.038 -11.079 1.00 94.19 303 TYR A CA 1
ATOM 2394 C C . TYR A 1 303 ? 17.789 -1.112 -10.189 1.00 94.19 303 TYR A C 1
ATOM 2396 O O . TYR A 1 303 ? 16.999 -2.052 -10.280 1.00 94.19 303 TYR A O 1
ATOM 2404 N N . ARG A 1 304 ? 17.607 -0.082 -9.366 1.00 93.94 304 ARG A N 1
ATOM 2405 C CA . ARG A 1 304 ? 16.468 0.071 -8.466 1.00 93.94 304 ARG A CA 1
ATOM 2406 C C . ARG A 1 304 ? 15.818 1.423 -8.665 1.00 93.94 304 ARG A C 1
ATOM 2408 O O . ARG A 1 304 ? 16.364 2.452 -8.278 1.00 93.94 304 ARG A O 1
ATOM 2415 N N . GLY A 1 305 ? 14.633 1.394 -9.256 1.00 93.12 305 GLY A N 1
ATOM 2416 C CA . GLY A 1 305 ? 13.754 2.543 -9.328 1.00 93.12 305 GLY A CA 1
ATOM 2417 C C . GLY A 1 305 ? 12.821 2.586 -8.126 1.00 93.12 305 GLY A C 1
ATOM 2418 O O . GLY A 1 305 ? 12.751 1.665 -7.302 1.00 93.12 305 GLY A O 1
ATOM 2419 N N . ARG A 1 306 ? 12.068 3.678 -8.039 1.00 92.94 306 ARG A N 1
ATOM 2420 C CA . ARG A 1 306 ? 11.030 3.833 -7.031 1.00 92.94 306 ARG A CA 1
ATOM 2421 C C . ARG A 1 306 ? 9.878 4.642 -7.572 1.00 92.94 306 ARG A C 1
ATOM 2423 O O . ARG A 1 306 ? 10.105 5.607 -8.296 1.00 92.94 306 ARG A O 1
ATOM 2430 N N . ASP A 1 307 ? 8.678 4.311 -7.133 1.00 91.00 307 ASP A N 1
ATOM 2431 C CA . ASP A 1 307 ? 7.515 5.139 -7.412 1.00 91.00 307 ASP A CA 1
ATOM 2432 C C . ASP A 1 307 ? 6.527 5.123 -6.246 1.00 91.00 307 ASP A C 1
ATOM 2434 O O . ASP A 1 307 ? 6.619 4.294 -5.338 1.00 91.00 307 ASP A O 1
ATOM 2438 N N . ILE A 1 308 ? 5.644 6.113 -6.194 1.00 85.00 308 ILE A N 1
ATOM 2439 C CA . ILE A 1 308 ? 4.616 6.176 -5.160 1.00 85.00 308 ILE A CA 1
ATOM 2440 C C . ILE A 1 308 ? 3.632 5.016 -5.371 1.00 85.00 308 ILE A C 1
ATOM 2442 O O . ILE A 1 308 ? 3.262 4.750 -6.512 1.00 85.00 308 ILE A O 1
ATOM 2446 N N . PRO A 1 309 ? 3.147 4.341 -4.312 1.00 79.62 309 PRO A N 1
ATOM 2447 C CA . PRO A 1 309 ? 2.265 3.179 -4.444 1.00 79.62 309 PRO A CA 1
ATOM 2448 C C . PRO A 1 309 ? 1.040 3.402 -5.334 1.00 79.62 309 PRO A C 1
ATOM 2450 O O . PRO A 1 309 ? 0.589 2.463 -5.975 1.00 79.62 309 PRO A O 1
ATOM 2453 N N . SER A 1 310 ? 0.518 4.635 -5.399 1.00 80.12 310 SER A N 1
ATOM 2454 C CA . SER A 1 310 ? -0.650 5.011 -6.203 1.00 80.12 310 SER A CA 1
ATOM 2455 C C . SER A 1 310 ? -0.336 5.366 -7.663 1.00 80.12 310 SER A C 1
ATOM 2457 O O . SER A 1 310 ? -1.252 5.751 -8.390 1.00 80.12 310 SER A O 1
ATOM 2459 N N . ALA A 1 311 ? 0.929 5.322 -8.086 1.00 83.88 311 ALA A N 1
ATOM 2460 C CA . ALA A 1 311 ? 1.330 5.652 -9.447 1.00 83.88 311 ALA A CA 1
ATOM 2461 C C . ALA A 1 311 ? 0.718 4.673 -10.454 1.00 83.88 311 ALA A C 1
ATOM 2463 O O . ALA A 1 311 ? 0.677 3.468 -10.217 1.00 83.88 311 ALA A O 1
ATOM 2464 N N . LYS A 1 312 ? 0.224 5.209 -11.573 1.00 88.62 312 LYS A N 1
ATOM 2465 C CA . LYS A 1 312 ? -0.409 4.455 -12.659 1.00 88.62 312 LYS A CA 1
ATOM 2466 C C . LYS A 1 312 ? -0.039 5.109 -13.982 1.00 88.62 312 LYS A C 1
ATOM 2468 O O . LYS A 1 312 ? -0.490 6.216 -14.264 1.00 88.62 312 LYS A O 1
ATOM 2473 N N . TYR A 1 313 ? 0.811 4.454 -14.761 1.00 92.50 313 TYR A N 1
ATOM 2474 C CA . TYR A 1 313 ? 1.181 4.893 -16.104 1.00 92.50 313 TYR A CA 1
ATOM 2475 C C . TYR A 1 313 ? 1.613 3.699 -16.963 1.00 92.50 313 TYR A C 1
ATOM 2477 O O . TYR A 1 313 ? 1.827 2.592 -16.471 1.00 92.50 313 TYR A O 1
ATOM 2485 N N . ASN A 1 314 ? 1.729 3.935 -18.265 1.00 95.19 314 ASN A N 1
ATOM 2486 C CA . ASN A 1 314 ? 1.901 2.930 -19.320 1.00 95.19 314 ASN A CA 1
ATOM 2487 C C . ASN A 1 314 ? 3.272 2.222 -19.394 1.00 95.19 314 ASN A C 1
ATOM 2489 O O . ASN A 1 314 ? 3.516 1.449 -20.320 1.00 95.19 314 ASN A O 1
ATOM 2493 N N . LEU A 1 315 ? 4.165 2.484 -18.443 1.00 94.94 315 LEU A N 1
ATOM 2494 C CA . LEU A 1 315 ? 5.437 1.771 -18.286 1.00 94.94 315 LEU A CA 1
ATOM 2495 C C . LEU A 1 315 ? 5.423 0.840 -17.078 1.00 94.94 315 LEU A C 1
ATOM 2497 O O . LEU A 1 315 ? 6.405 0.144 -16.868 1.00 94.94 315 LEU A O 1
ATOM 2501 N N . LEU A 1 316 ? 4.366 0.861 -16.265 1.00 97.06 316 LEU A N 1
ATOM 2502 C CA . LEU A 1 316 ? 4.357 0.245 -14.948 1.00 97.06 316 LEU A CA 1
ATOM 2503 C C . LEU A 1 316 ? 3.380 -0.928 -14.899 1.00 97.06 316 LEU A C 1
ATOM 2505 O O . LEU A 1 316 ? 2.166 -0.736 -15.016 1.00 97.06 316 LEU A O 1
ATOM 2509 N N . GLY A 1 317 ? 3.936 -2.122 -14.721 1.00 98.50 317 GLY A N 1
ATOM 2510 C CA . GLY A 1 317 ? 3.243 -3.392 -14.554 1.00 98.50 317 GLY A CA 1
ATOM 2511 C C . GLY A 1 317 ? 3.835 -4.184 -13.388 1.00 98.50 317 GLY A C 1
ATOM 2512 O O . GLY A 1 317 ? 4.335 -3.616 -12.413 1.00 98.50 317 GLY A O 1
ATOM 2513 N N . PHE A 1 318 ? 3.730 -5.512 -13.443 1.00 98.75 318 PHE A N 1
ATOM 2514 C CA . PHE A 1 318 ? 4.246 -6.397 -12.398 1.00 98.75 318 PHE A CA 1
ATOM 2515 C C . PHE A 1 318 ? 4.254 -7.865 -12.838 1.00 98.75 318 PHE A C 1
ATOM 2517 O O . PHE A 1 318 ? 3.559 -8.268 -13.773 1.00 98.75 318 PHE A O 1
ATOM 2524 N N . ARG A 1 319 ? 4.984 -8.680 -12.078 1.00 98.69 319 ARG A N 1
ATOM 2525 C CA . ARG A 1 319 ? 4.868 -10.142 -12.059 1.00 98.69 319 ARG A CA 1
ATOM 2526 C C . ARG A 1 319 ? 4.697 -10.622 -10.620 1.00 98.69 319 ARG A C 1
ATOM 2528 O O . ARG A 1 319 ? 5.024 -9.888 -9.686 1.00 98.69 319 ARG A O 1
ATOM 2535 N N . CYS A 1 320 ? 4.197 -11.834 -10.407 1.00 97.44 320 CYS A N 1
ATOM 2536 C CA . CYS A 1 320 ? 4.005 -12.365 -9.059 1.00 97.44 320 CYS A CA 1
ATOM 2537 C C . CYS A 1 320 ? 5.076 -13.392 -8.665 1.00 97.44 320 CYS A C 1
ATOM 2539 O O . CYS A 1 320 ? 5.728 -14.020 -9.497 1.00 97.44 320 CYS A O 1
ATOM 2541 N N . ALA A 1 321 ? 5.221 -13.601 -7.360 1.00 94.62 321 ALA A N 1
ATOM 2542 C CA . ALA A 1 321 ? 6.037 -14.639 -6.750 1.00 94.62 321 ALA A CA 1
ATOM 2543 C C . ALA A 1 321 ? 5.232 -15.434 -5.718 1.00 94.62 321 ALA A C 1
ATOM 2545 O O . ALA A 1 321 ? 4.194 -15.000 -5.225 1.00 94.62 321 ALA A O 1
ATOM 2546 N N . GLN A 1 322 ? 5.708 -16.622 -5.373 1.00 88.19 322 GLN A N 1
ATOM 2547 C CA . GLN A 1 322 ? 5.106 -17.475 -4.361 1.00 88.19 322 GLN A CA 1
ATOM 2548 C C . GLN A 1 322 ? 6.201 -18.271 -3.658 1.00 88.19 322 GLN A C 1
ATOM 2550 O O . GLN A 1 322 ? 6.940 -19.018 -4.301 1.00 88.19 322 GLN A O 1
ATOM 2555 N N . TRP A 1 323 ? 6.302 -18.139 -2.337 1.00 80.62 323 TRP A N 1
ATOM 2556 C CA . TRP A 1 323 ? 7.263 -18.911 -1.556 1.00 80.62 323 TRP A CA 1
ATOM 2557 C C . TRP A 1 323 ? 7.024 -20.415 -1.714 1.00 80.62 323 TRP A C 1
ATOM 2559 O O . TRP A 1 323 ? 5.884 -20.882 -1.787 1.00 80.62 323 TRP A O 1
ATOM 2569 N N . VAL A 1 324 ? 8.111 -21.186 -1.763 1.00 77.81 324 VAL A N 1
ATOM 2570 C CA . VAL A 1 324 ? 8.026 -22.624 -1.519 1.00 77.81 324 VAL A CA 1
ATOM 2571 C C . VAL A 1 324 ? 7.953 -22.803 -0.014 1.00 77.81 324 VAL A C 1
ATOM 2573 O O . VAL A 1 324 ? 8.864 -22.393 0.698 1.00 77.81 324 VAL A O 1
ATOM 2576 N N . MET A 1 325 ? 6.887 -23.439 0.458 1.00 66.94 325 MET A N 1
ATOM 2577 C CA . MET A 1 325 ? 6.734 -23.809 1.860 1.00 66.94 325 MET A CA 1
ATOM 2578 C C . MET A 1 325 ? 7.357 -25.195 2.047 1.00 66.94 325 MET A C 1
ATOM 2580 O O . MET A 1 325 ? 6.723 -26.185 1.673 1.00 66.94 325 MET A O 1
ATOM 2584 N N . PRO A 1 326 ? 8.602 -25.322 2.543 1.00 59.28 326 PRO A N 1
ATOM 2585 C CA . PRO A 1 326 ? 9.185 -26.639 2.710 1.00 59.28 326 PRO A CA 1
ATOM 2586 C C . PRO A 1 326 ? 8.386 -27.428 3.760 1.00 59.28 326 PRO A C 1
ATOM 2588 O O . PRO A 1 326 ? 7.932 -26.852 4.761 1.00 59.28 326 PRO A O 1
ATOM 2591 N N . PRO A 1 327 ? 8.225 -28.753 3.579 1.00 57.81 327 PRO A N 1
ATOM 2592 C CA . PRO A 1 327 ? 7.774 -29.600 4.669 1.00 57.81 327 PRO A CA 1
ATOM 2593 C C . PRO A 1 327 ? 8.753 -29.468 5.850 1.00 57.81 327 PRO A C 1
ATOM 2595 O O . PRO A 1 327 ? 9.926 -29.138 5.640 1.00 57.81 327 PRO A O 1
ATOM 2598 N N . PRO A 1 328 ? 8.308 -29.733 7.090 1.00 56.47 328 PRO A N 1
ATOM 2599 C CA . PRO A 1 328 ? 9.182 -29.680 8.252 1.00 56.47 328 PRO A CA 1
ATOM 2600 C C . PRO A 1 328 ? 10.391 -30.606 8.014 1.00 56.47 328 PRO A C 1
ATOM 2602 O O . PRO A 1 328 ? 10.181 -31.797 7.764 1.00 56.47 328 PRO A O 1
ATOM 2605 N N . PRO A 1 329 ? 11.642 -30.105 8.042 1.00 55.84 329 PRO A N 1
ATOM 2606 C CA . PRO A 1 329 ? 12.818 -30.956 7.995 1.00 55.84 329 PRO A CA 1
ATOM 2607 C C . PRO A 1 329 ? 12.859 -31.861 9.230 1.00 55.84 329 PRO A C 1
ATOM 2609 O O . PRO A 1 329 ? 12.156 -31.635 10.223 1.00 55.84 329 PRO A O 1
ATOM 2612 N N . ALA A 1 330 ? 13.720 -32.879 9.190 1.00 54.91 330 ALA A N 1
ATOM 2613 C CA . ALA A 1 330 ? 14.022 -33.658 10.383 1.00 54.91 330 ALA A CA 1
ATOM 2614 C C . ALA A 1 330 ? 14.436 -32.705 11.533 1.00 54.91 330 ALA A C 1
ATOM 2616 O O . ALA A 1 330 ? 15.127 -31.713 11.280 1.00 54.91 330 ALA A O 1
ATOM 2617 N N . PRO A 1 331 ? 14.044 -32.971 12.795 1.00 50.72 331 PRO A N 1
ATOM 2618 C CA . PRO A 1 331 ? 14.303 -32.083 13.939 1.00 50.72 331 PRO A CA 1
ATOM 2619 C C . PRO A 1 331 ? 15.772 -31.653 14.128 1.00 50.72 331 PRO A C 1
ATOM 2621 O O . PRO A 1 331 ? 16.049 -30.657 14.795 1.00 50.72 331 PRO A O 1
ATOM 2624 N N . GLU A 1 332 ? 16.701 -32.404 13.542 1.00 53.09 332 GLU A N 1
ATOM 2625 C CA . GLU A 1 332 ? 18.153 -32.256 13.642 1.00 53.09 332 GLU A CA 1
ATOM 2626 C C . GLU A 1 332 ? 18.686 -31.055 12.826 1.00 53.09 332 GLU A C 1
ATOM 2628 O O . GLU A 1 332 ? 19.640 -30.403 13.241 1.00 53.09 332 GLU A O 1
ATOM 2633 N N . THR A 1 333 ? 18.011 -30.648 11.742 1.00 58.16 333 THR A N 1
ATOM 2634 C CA . THR A 1 333 ? 18.496 -29.606 10.806 1.00 58.16 333 THR A CA 1
ATOM 2635 C C . THR A 1 333 ? 18.451 -28.174 11.371 1.00 58.16 333 THR A C 1
ATOM 2637 O O . THR A 1 333 ? 19.181 -27.298 10.916 1.00 58.16 333 THR A O 1
ATOM 2640 N N . ILE A 1 334 ? 17.618 -27.901 12.383 1.00 58.19 334 ILE A N 1
ATOM 2641 C CA . ILE A 1 334 ? 17.489 -26.559 12.997 1.00 58.19 334 ILE A CA 1
ATOM 2642 C C . ILE A 1 334 ? 18.628 -26.283 13.999 1.00 58.19 334 ILE A C 1
ATOM 2644 O O . ILE A 1 334 ? 18.919 -25.129 14.322 1.00 58.19 334 ILE A O 1
ATOM 2648 N N . GLN A 1 335 ? 19.290 -27.329 14.502 1.00 53.56 335 GLN A N 1
ATOM 2649 C CA . GLN A 1 335 ? 20.285 -27.201 15.570 1.00 53.56 335 GLN A CA 1
ATOM 2650 C C . GLN A 1 335 ? 21.655 -26.718 15.066 1.00 53.56 335 GLN A C 1
ATOM 2652 O O . GLN A 1 335 ? 22.425 -26.157 15.846 1.00 53.56 335 GLN A O 1
ATOM 2657 N N . GLU A 1 336 ? 21.950 -26.849 13.771 1.00 54.47 336 GLU A N 1
ATOM 2658 C CA . GLU A 1 336 ? 23.303 -26.653 13.228 1.00 54.47 336 GLU A CA 1
ATOM 2659 C C . GLU A 1 336 ? 23.632 -25.205 12.811 1.00 54.47 336 GLU A C 1
ATOM 2661 O O . GLU A 1 336 ? 24.801 -24.831 12.715 1.00 54.47 336 GLU A O 1
ATOM 2666 N N . THR A 1 337 ? 22.632 -24.335 12.635 1.00 58.12 337 THR A N 1
ATOM 2667 C CA . THR A 1 337 ? 22.830 -22.930 12.218 1.00 58.12 337 THR A CA 1
ATOM 2668 C C . THR A 1 337 ? 22.687 -21.945 13.381 1.00 58.12 337 THR A C 1
ATOM 2670 O O . THR A 1 337 ? 21.658 -21.917 14.056 1.00 58.12 337 THR A O 1
ATOM 2673 N N . LYS A 1 338 ? 23.695 -21.086 13.604 1.00 65.62 338 LYS A N 1
ATOM 2674 C CA . LYS A 1 338 ? 23.846 -20.305 14.851 1.00 65.62 338 LYS A CA 1
ATOM 2675 C C . LYS A 1 338 ? 22.779 -19.231 15.139 1.00 65.62 338 LYS A C 1
ATOM 2677 O O . LYS A 1 338 ? 22.674 -18.839 16.296 1.00 65.62 338 LYS A O 1
ATOM 2682 N N . ASN A 1 339 ? 21.952 -18.819 14.172 1.00 74.50 339 ASN A N 1
ATOM 2683 C CA . ASN A 1 339 ? 20.984 -17.720 14.348 1.00 74.50 339 ASN A CA 1
ATOM 2684 C C . ASN A 1 339 ? 19.573 -18.006 13.788 1.00 74.50 339 ASN A C 1
ATOM 2686 O O . ASN A 1 339 ? 18.784 -17.077 13.646 1.00 74.50 339 ASN A O 1
ATOM 2690 N N . LEU A 1 340 ? 19.216 -19.255 13.468 1.00 79.19 340 LEU A N 1
ATOM 2691 C CA . LEU A 1 340 ? 17.901 -19.561 12.878 1.00 79.19 340 LEU A CA 1
ATOM 2692 C C . LEU A 1 340 ? 16.920 -20.116 13.906 1.00 79.19 340 LEU A C 1
ATOM 2694 O O . LEU A 1 340 ? 17.296 -20.962 14.705 1.00 79.19 340 LEU A O 1
ATOM 2698 N N . GLY A 1 341 ? 15.664 -19.685 13.860 1.00 82.88 341 GLY A N 1
ATOM 2699 C CA . GLY A 1 341 ? 14.541 -20.328 14.550 1.00 82.88 341 GLY A CA 1
ATOM 2700 C C . GLY A 1 341 ? 13.442 -20.699 13.557 1.00 82.88 341 GLY A C 1
ATOM 2701 O O . GLY A 1 341 ? 13.455 -20.230 12.419 1.00 82.88 341 GLY A O 1
ATOM 2702 N N . ALA A 1 342 ? 12.497 -21.545 13.960 1.00 85.38 342 ALA A N 1
ATOM 2703 C CA . ALA A 1 342 ? 11.453 -22.035 13.063 1.00 85.38 342 ALA A CA 1
ATOM 2704 C C . ALA A 1 342 ? 10.059 -22.025 13.701 1.00 85.38 342 ALA A C 1
ATOM 2706 O O . ALA A 1 342 ? 9.915 -22.228 14.907 1.00 85.38 342 ALA A O 1
ATOM 2707 N N . LEU A 1 343 ? 9.037 -21.842 12.867 1.00 87.69 343 LEU A N 1
ATOM 2708 C CA . LEU A 1 343 ? 7.622 -22.006 13.191 1.00 87.69 343 LEU A CA 1
ATOM 2709 C C . LEU A 1 343 ? 7.037 -23.121 12.329 1.00 87.69 343 LEU A C 1
ATOM 2711 O O . LEU A 1 343 ? 7.120 -23.050 11.107 1.00 87.69 343 LEU A O 1
ATOM 2715 N N . GLN A 1 344 ? 6.410 -24.108 12.954 1.00 89.50 344 GLN A N 1
ATOM 2716 C CA . GLN A 1 344 ? 5.561 -25.084 12.284 1.00 89.50 344 GLN A CA 1
ATOM 2717 C C . GLN A 1 344 ? 4.099 -24.657 12.417 1.00 89.50 344 GLN A C 1
ATOM 2719 O O . GLN A 1 344 ? 3.652 -24.367 13.525 1.00 89.50 344 GLN A O 1
ATOM 2724 N N . LEU A 1 345 ? 3.367 -24.602 11.306 1.00 89.50 345 LEU A N 1
ATOM 2725 C CA . LEU A 1 345 ? 2.031 -24.012 11.235 1.00 89.50 345 LEU A CA 1
ATOM 2726 C C . LEU A 1 345 ? 1.067 -24.883 10.418 1.00 89.50 345 LEU A C 1
ATOM 2728 O O . LEU A 1 345 ? 1.394 -25.310 9.317 1.00 89.50 345 LEU A O 1
ATOM 2732 N N . SER A 1 346 ? -0.142 -25.112 10.928 1.00 90.38 346 SER A N 1
ATOM 2733 C CA . SER A 1 346 ? -1.283 -25.624 10.150 1.00 90.38 346 SER A CA 1
ATOM 2734 C C . SER A 1 346 ? -2.597 -25.074 10.693 1.00 90.38 346 SER A C 1
ATOM 2736 O O . SER A 1 346 ? -2.696 -24.765 11.881 1.00 90.38 346 SER A O 1
ATOM 2738 N N . THR A 1 347 ? -3.619 -24.977 9.842 1.00 91.69 347 THR A N 1
ATOM 2739 C CA . THR A 1 347 ? -4.973 -24.560 10.235 1.00 91.69 347 THR A CA 1
ATOM 2740 C C . THR A 1 347 ? -6.000 -25.649 9.985 1.00 91.69 347 THR A C 1
ATOM 2742 O O . THR A 1 347 ? -5.812 -26.532 9.149 1.00 91.69 347 THR A O 1
ATOM 2745 N N . THR A 1 348 ? -7.122 -25.534 10.691 1.00 89.81 348 THR A N 1
ATOM 2746 C CA . THR A 1 348 ? -8.316 -26.342 10.449 1.00 89.81 348 THR A CA 1
ATOM 2747 C C . THR A 1 348 ? -9.503 -25.398 10.216 1.00 89.81 348 THR A C 1
ATOM 2749 O O . THR A 1 348 ? -9.904 -24.717 11.167 1.00 89.81 348 THR A O 1
ATOM 2752 N N . PRO A 1 349 ? -10.069 -25.335 8.992 1.00 88.25 349 PRO A N 1
ATOM 2753 C CA . PRO A 1 349 ? -9.649 -26.057 7.776 1.00 88.25 349 PRO A CA 1
ATOM 2754 C C . PRO A 1 349 ? -8.315 -25.537 7.177 1.00 88.25 349 PRO A C 1
ATOM 2756 O O . PRO A 1 349 ? -7.875 -24.436 7.527 1.00 88.25 349 PRO A O 1
ATOM 2759 N N . PRO A 1 350 ? -7.650 -26.314 6.294 1.00 87.31 350 PRO A N 1
ATOM 2760 C CA . PRO A 1 350 ? -6.476 -25.851 5.549 1.00 87.31 350 PRO A CA 1
ATOM 2761 C C . PRO A 1 350 ? -6.863 -24.817 4.479 1.00 87.31 350 PRO A C 1
ATOM 2763 O O . PRO A 1 350 ? -8.037 -24.678 4.138 1.00 87.31 350 PRO A O 1
ATOM 2766 N N . GLY A 1 351 ? -5.871 -24.127 3.916 1.00 78.94 351 GLY A N 1
ATOM 2767 C CA . GLY A 1 351 ? -6.049 -23.146 2.839 1.00 78.94 351 GLY A CA 1
ATOM 2768 C C . GLY A 1 351 ? -6.012 -21.688 3.297 1.00 78.94 351 GLY A C 1
ATOM 2769 O O . GLY A 1 351 ? -6.078 -20.791 2.462 1.00 78.94 351 GLY A O 1
ATOM 2770 N N . ALA A 1 352 ? -5.865 -21.438 4.600 1.00 84.06 352 ALA A N 1
ATOM 2771 C CA . ALA A 1 352 ? -5.723 -20.088 5.132 1.00 84.06 352 ALA A CA 1
ATOM 2772 C C . ALA A 1 352 ? -4.449 -19.416 4.610 1.00 84.06 352 ALA A C 1
ATOM 2774 O O . ALA A 1 352 ? -3.371 -20.012 4.690 1.00 84.06 352 ALA A O 1
ATOM 2775 N N . ILE A 1 353 ? -4.568 -18.181 4.127 1.00 76.62 353 ILE A N 1
ATOM 2776 C CA . ILE A 1 353 ? -3.442 -17.315 3.787 1.00 76.62 353 ILE A CA 1
ATOM 2777 C C . ILE A 1 353 ? -2.722 -16.950 5.085 1.00 76.62 353 ILE A C 1
ATOM 2779 O O . ILE A 1 353 ? -3.315 -16.428 6.031 1.00 76.62 353 ILE A O 1
ATOM 2783 N N . VAL A 1 354 ? -1.432 -17.254 5.123 1.00 82.31 354 VAL A N 1
ATOM 2784 C CA . VAL A 1 354 ? -0.511 -16.929 6.202 1.00 82.31 354 VAL A CA 1
ATOM 2785 C C . VAL A 1 354 ? 0.143 -15.603 5.880 1.00 82.31 354 VAL A C 1
ATOM 2787 O O . VAL A 1 354 ? 0.809 -15.467 4.855 1.00 82.31 354 VAL A O 1
ATOM 2790 N N . TYR A 1 355 ? -0.001 -14.658 6.792 1.00 76.75 355 TYR A N 1
ATOM 2791 C CA . TYR A 1 355 ? 0.721 -13.405 6.801 1.00 76.75 355 TYR A CA 1
ATOM 2792 C C . TYR A 1 355 ? 1.770 -13.430 7.903 1.00 76.75 355 TYR A C 1
ATOM 2794 O O . TYR A 1 355 ? 1.494 -13.893 9.010 1.00 76.75 355 TYR A O 1
ATOM 2802 N N . ILE A 1 356 ? 2.949 -12.904 7.603 1.00 74.69 356 ILE A N 1
ATOM 2803 C CA . ILE A 1 356 ? 4.071 -12.768 8.526 1.00 74.69 356 ILE A CA 1
ATOM 2804 C C . ILE A 1 356 ? 4.454 -11.301 8.570 1.00 74.69 356 ILE A C 1
ATOM 2806 O O . ILE A 1 356 ? 4.795 -10.742 7.530 1.00 74.69 356 ILE A O 1
ATOM 2810 N N . ASP A 1 357 ? 4.396 -10.688 9.751 1.00 65.50 357 ASP A N 1
ATOM 2811 C CA . ASP A 1 357 ? 4.697 -9.266 9.945 1.00 65.50 357 ASP A CA 1
ATOM 2812 C C . ASP A 1 357 ? 3.947 -8.398 8.899 1.00 65.50 357 ASP A C 1
ATOM 2814 O O . ASP A 1 357 ? 4.510 -7.528 8.235 1.00 65.50 357 ASP A O 1
ATOM 2818 N N . GLY A 1 358 ? 2.661 -8.724 8.687 1.00 58.03 358 GLY A N 1
ATOM 2819 C CA . GLY A 1 358 ? 1.763 -8.057 7.736 1.00 58.03 358 GLY A CA 1
ATOM 2820 C C . GLY A 1 358 ? 1.864 -8.504 6.269 1.00 58.03 358 GLY A C 1
ATOM 2821 O O . GLY A 1 358 ? 1.039 -8.081 5.460 1.00 58.03 358 GLY A O 1
ATOM 2822 N N . LEU A 1 359 ? 2.813 -9.373 5.904 1.00 59.31 359 LEU A N 1
ATOM 2823 C CA . LEU A 1 359 ? 3.072 -9.756 4.509 1.00 59.31 359 LEU A CA 1
ATOM 2824 C C . LEU A 1 359 ? 2.535 -11.144 4.152 1.00 59.31 359 LEU A C 1
ATOM 2826 O O . LEU A 1 359 ? 2.815 -12.089 4.890 1.00 59.31 359 LEU A O 1
ATOM 2830 N N . PRO A 1 360 ? 1.840 -11.313 3.011 1.00 62.06 360 PRO A N 1
ATOM 2831 C CA . PRO A 1 360 ? 1.376 -12.623 2.572 1.00 62.06 360 PRO A CA 1
ATOM 2832 C C . PRO A 1 360 ? 2.573 -13.524 2.244 1.00 62.06 360 PRO A C 1
ATOM 2834 O O . PRO A 1 360 ? 3.419 -13.198 1.411 1.00 62.06 360 PRO A O 1
ATOM 2837 N N . TYR A 1 361 ? 2.645 -14.667 2.919 1.00 70.00 361 TYR A N 1
ATOM 2838 C CA . TYR A 1 361 ? 3.745 -15.621 2.810 1.00 70.00 361 TYR A CA 1
ATOM 2839 C C . TYR A 1 361 ? 3.349 -16.870 2.010 1.00 70.00 361 TYR A C 1
ATOM 2841 O O . TYR A 1 361 ? 4.131 -17.375 1.213 1.00 70.00 361 TYR A O 1
ATOM 2849 N N . GLY A 1 362 ? 2.117 -17.354 2.163 1.00 71.06 362 GLY A N 1
ATOM 2850 C CA . GLY A 1 362 ? 1.610 -18.522 1.439 1.00 71.06 362 GLY A CA 1
ATOM 2851 C C . GLY A 1 362 ? 0.281 -19.004 2.011 1.00 71.06 362 GLY A C 1
ATOM 2852 O O . GLY A 1 362 ? -0.272 -18.353 2.890 1.00 71.06 362 GLY A O 1
ATOM 2853 N N . LYS A 1 363 ? -0.235 -20.143 1.543 1.00 79.06 363 LYS A N 1
ATOM 2854 C CA . LYS A 1 363 ? -1.428 -20.786 2.120 1.00 79.06 363 LYS A CA 1
ATOM 2855 C C . LYS A 1 363 ? -1.017 -21.984 2.978 1.00 79.06 363 LYS A C 1
ATOM 2857 O O . LYS A 1 363 ? -0.029 -22.655 2.693 1.00 79.06 363 LYS A O 1
ATOM 2862 N N . THR A 1 364 ? -1.772 -22.252 4.034 1.00 84.00 364 THR A N 1
ATOM 2863 C CA . THR A 1 364 ? -1.631 -23.487 4.815 1.00 84.00 364 THR A CA 1
ATOM 2864 C C . THR A 1 364 ? -2.095 -24.698 4.010 1.00 84.00 364 THR A C 1
ATOM 2866 O O . THR A 1 364 ? -3.057 -24.622 3.245 1.00 84.00 364 THR A O 1
ATOM 2869 N N . GLU A 1 365 ? -1.446 -25.839 4.225 1.00 79.44 365 GLU A N 1
ATOM 2870 C CA . GLU A 1 365 ? -1.811 -27.114 3.606 1.00 79.44 365 GLU A CA 1
ATOM 2871 C C . GLU A 1 365 ? -2.388 -28.094 4.638 1.00 79.44 365 GLU A C 1
ATOM 2873 O O . GLU A 1 365 ? -2.455 -27.812 5.835 1.00 79.44 365 GLU A O 1
ATOM 2878 N N . GLN A 1 366 ? -2.805 -29.278 4.173 1.00 79.44 366 GLN A N 1
ATOM 2879 C CA . GLN A 1 366 ? -3.252 -30.364 5.053 1.00 79.44 366 GLN A CA 1
ATOM 2880 C C . GLN A 1 366 ? -2.156 -30.809 6.032 1.00 79.44 366 GLN A C 1
ATOM 2882 O O . GLN A 1 366 ? -2.451 -31.190 7.163 1.00 79.44 366 GLN A O 1
ATOM 2887 N N . LYS A 1 367 ? -0.890 -30.783 5.599 1.00 80.00 367 LYS A N 1
ATOM 2888 C CA . LYS A 1 367 ? 0.266 -31.040 6.461 1.00 80.00 367 LYS A CA 1
ATOM 2889 C C . LYS A 1 367 ? 0.810 -29.713 6.997 1.00 80.00 367 LYS A C 1
ATOM 2891 O O . LYS A 1 367 ? 0.771 -28.721 6.270 1.00 80.00 367 LYS A O 1
ATOM 2896 N N . PRO A 1 368 ? 1.352 -29.678 8.228 1.00 83.12 368 PRO A N 1
ATOM 2897 C CA . PRO A 1 368 ? 1.983 -28.470 8.727 1.00 83.12 368 PRO A CA 1
ATOM 2898 C C . PRO A 1 368 ? 3.158 -28.038 7.859 1.00 83.12 368 PRO A C 1
ATOM 2900 O O . PRO A 1 368 ? 4.006 -28.850 7.498 1.00 83.12 368 PRO A O 1
ATOM 2903 N N . ILE A 1 369 ? 3.201 -26.746 7.579 1.00 81.75 369 ILE A N 1
ATOM 2904 C CA . ILE A 1 369 ? 4.281 -26.056 6.878 1.00 81.75 369 ILE A CA 1
ATOM 2905 C C . ILE A 1 369 ? 5.317 -25.566 7.890 1.00 81.75 369 ILE A C 1
ATOM 2907 O O . ILE A 1 369 ? 4.969 -25.305 9.044 1.00 81.75 369 ILE A O 1
ATOM 2911 N N . GLN A 1 370 ? 6.576 -25.415 7.474 1.00 83.00 370 GLN A N 1
ATOM 2912 C CA . GLN A 1 370 ? 7.606 -24.799 8.307 1.00 83.00 370 GLN A CA 1
ATOM 2913 C C . GLN A 1 370 ? 8.103 -23.485 7.710 1.00 83.00 370 GLN A C 1
ATOM 2915 O O . GLN A 1 370 ? 8.410 -23.395 6.526 1.00 83.00 370 GLN A O 1
ATOM 2920 N N . ILE A 1 371 ? 8.239 -22.483 8.572 1.00 81.81 371 ILE A N 1
ATOM 2921 C CA . ILE A 1 371 ? 8.758 -21.162 8.243 1.00 81.81 371 ILE A CA 1
ATOM 2922 C C . ILE A 1 371 ? 10.021 -20.930 9.068 1.00 81.81 371 ILE A C 1
ATOM 2924 O O . ILE A 1 371 ? 10.008 -21.115 10.286 1.00 81.81 371 ILE A O 1
ATOM 2928 N N . VAL A 1 372 ? 11.113 -20.543 8.410 1.00 79.25 372 VAL A N 1
ATOM 2929 C CA . VAL A 1 372 ? 12.415 -20.316 9.047 1.00 79.25 372 VAL A CA 1
ATOM 2930 C C . VAL A 1 372 ? 12.710 -18.825 9.110 1.00 79.25 372 VAL A C 1
ATOM 2932 O O . VAL A 1 372 ? 12.594 -18.108 8.118 1.00 79.25 372 VAL A O 1
ATOM 2935 N N . PHE A 1 373 ? 13.145 -18.372 10.280 1.00 80.25 373 PHE A N 1
ATOM 2936 C CA . PHE A 1 373 ? 13.437 -16.975 10.555 1.00 80.25 373 PHE A CA 1
ATOM 2937 C C . PHE A 1 373 ? 14.889 -16.802 10.973 1.00 80.25 373 PHE A C 1
ATOM 2939 O O . PHE A 1 373 ? 15.405 -17.568 11.790 1.00 80.25 373 PHE A O 1
ATOM 2946 N N . ASP A 1 374 ? 15.517 -15.741 10.473 1.00 79.00 374 ASP A N 1
ATOM 2947 C CA . ASP A 1 374 ? 16.738 -15.218 11.075 1.00 79.00 374 ASP A CA 1
ATOM 2948 C C . ASP A 1 374 ? 16.372 -14.472 12.365 1.00 79.00 374 ASP A C 1
ATOM 2950 O O . ASP A 1 374 ? 15.547 -13.554 12.358 1.00 79.00 374 ASP A O 1
ATOM 2954 N N . THR A 1 375 ? 16.948 -14.914 13.478 1.00 78.88 375 THR A N 1
ATOM 2955 C CA . THR A 1 375 ? 16.749 -14.343 14.819 1.00 78.88 375 THR A CA 1
ATOM 2956 C C . THR A 1 375 ? 17.782 -13.266 15.160 1.00 78.88 375 THR A C 1
ATOM 2958 O O . THR A 1 375 ? 17.748 -12.701 16.256 1.00 78.88 375 THR A O 1
ATOM 2961 N N . GLY A 1 376 ? 18.682 -12.964 14.218 1.00 74.31 376 GLY A N 1
ATOM 2962 C CA . GLY A 1 376 ? 19.744 -11.980 14.355 1.00 74.31 376 GLY A CA 1
ATOM 2963 C C . GLY A 1 376 ? 20.723 -12.314 15.480 1.00 74.31 376 GLY A C 1
ATOM 2964 O O . GLY A 1 376 ? 20.703 -13.390 16.078 1.00 74.31 376 GLY A O 1
ATOM 2965 N N . GLU A 1 377 ? 21.581 -11.352 15.814 1.00 74.25 377 GLU A N 1
ATOM 2966 C CA . GLU A 1 377 ? 22.600 -11.518 16.862 1.00 74.25 377 GLU A CA 1
ATOM 2967 C C . GLU A 1 377 ? 22.005 -11.732 18.261 1.00 74.25 377 GLU A C 1
ATOM 2969 O O . GLU A 1 377 ? 22.609 -12.393 19.106 1.00 74.25 377 GLU A O 1
ATOM 2974 N N . ARG A 1 378 ? 20.798 -11.202 18.507 1.00 78.38 378 ARG A N 1
ATOM 2975 C CA . ARG A 1 378 ? 20.094 -11.353 19.790 1.00 78.38 378 ARG A CA 1
ATOM 2976 C C . ARG A 1 378 ? 19.603 -12.783 20.024 1.00 78.38 378 ARG A C 1
ATOM 2978 O O . ARG A 1 378 ? 19.351 -13.149 21.168 1.00 78.38 378 ARG A O 1
ATOM 2985 N N . GLY A 1 379 ? 19.480 -13.593 18.969 1.00 82.00 379 GLY A N 1
ATOM 2986 C CA . GLY A 1 379 ? 19.023 -14.979 19.057 1.00 82.00 379 GLY A CA 1
ATOM 2987 C C . GLY A 1 379 ? 17.530 -15.137 19.368 1.00 82.00 379 GLY A C 1
ATOM 2988 O O . GLY A 1 379 ? 17.089 -16.245 19.677 1.00 82.00 379 GLY A O 1
ATOM 2989 N N . GLU A 1 380 ? 16.754 -14.054 19.301 1.00 85.44 380 GLU A N 1
ATOM 2990 C CA . GLU A 1 380 ? 15.307 -14.027 19.513 1.00 85.44 380 GLU A CA 1
ATOM 2991 C C . GLU A 1 380 ? 14.682 -12.871 18.724 1.00 85.44 380 GLU A C 1
ATOM 2993 O O . GLU A 1 380 ? 15.200 -11.752 18.730 1.00 85.44 380 GLU A O 1
ATOM 2998 N N . ARG A 1 381 ? 13.543 -13.136 18.080 1.00 83.94 381 ARG A N 1
ATOM 2999 C CA . ARG A 1 381 ? 12.665 -12.121 17.485 1.00 83.94 381 ARG A CA 1
ATOM 3000 C C . ARG A 1 381 ? 11.204 -12.475 17.723 1.00 83.94 381 ARG A C 1
ATOM 3002 O O . ARG A 1 381 ? 10.850 -13.648 17.745 1.00 83.94 381 ARG A O 1
ATOM 3009 N N . SER A 1 382 ? 10.352 -11.468 17.868 1.00 84.75 382 SER A N 1
ATOM 3010 C CA . SER A 1 382 ? 8.900 -11.661 17.845 1.00 84.75 382 SER A CA 1
ATOM 3011 C C . SER A 1 382 ? 8.407 -11.509 16.412 1.00 84.75 382 SER A C 1
ATOM 3013 O O . SER A 1 382 ? 8.863 -10.604 15.717 1.00 84.75 382 SER A O 1
ATOM 3015 N N . VAL A 1 383 ? 7.528 -12.405 15.974 1.00 81.62 383 VAL A N 1
ATOM 3016 C CA . VAL A 1 383 ? 6.943 -12.402 14.630 1.00 81.62 383 VAL A CA 1
ATOM 3017 C C . VAL A 1 383 ? 5.431 -12.371 14.765 1.00 81.62 383 VAL A C 1
ATOM 3019 O O . VAL A 1 383 ? 4.861 -13.209 15.463 1.00 81.62 383 VAL A O 1
ATOM 3022 N N . GLU A 1 384 ? 4.766 -11.430 14.113 1.00 85.44 384 GLU A N 1
ATOM 3023 C CA . GLU A 1 384 ? 3.314 -11.448 14.005 1.00 85.44 384 GLU A CA 1
ATOM 3024 C C . GLU A 1 384 ? 2.885 -12.419 12.906 1.00 85.44 384 GLU A C 1
ATOM 3026 O O . GLU A 1 384 ? 3.334 -12.324 11.770 1.00 85.44 384 GLU A O 1
ATOM 3031 N N . ILE A 1 385 ? 1.999 -13.353 13.239 1.00 84.94 385 ILE A N 1
ATOM 3032 C CA . ILE A 1 385 ? 1.380 -14.258 12.281 1.00 84.94 385 ILE A CA 1
ATOM 3033 C C . ILE A 1 385 ? -0.112 -13.958 12.236 1.00 84.94 385 ILE A C 1
ATOM 3035 O O . ILE A 1 385 ? -0.798 -14.061 13.256 1.00 84.94 385 ILE A O 1
ATOM 3039 N N . LYS A 1 386 ? -0.621 -13.625 11.051 1.00 84.00 386 LYS A N 1
ATOM 3040 C CA . LYS A 1 386 ? -2.051 -13.446 10.775 1.00 84.00 386 LYS A CA 1
ATOM 3041 C C . LYS A 1 386 ? -2.515 -14.525 9.800 1.00 84.00 386 LYS A C 1
ATOM 3043 O O . LYS A 1 386 ? -1.829 -14.837 8.837 1.00 84.00 386 LYS A O 1
ATOM 3048 N N . LEU A 1 387 ? -3.665 -15.123 10.074 1.00 86.62 387 LEU A N 1
ATOM 3049 C CA . LEU A 1 387 ? -4.281 -16.179 9.279 1.00 86.62 387 LEU A CA 1
ATOM 3050 C C . LEU A 1 387 ? -5.627 -15.670 8.774 1.00 86.62 387 LEU A C 1
ATOM 3052 O O . LEU A 1 387 ? -6.477 -15.284 9.583 1.00 86.62 387 LEU A O 1
ATOM 3056 N N . GLU A 1 388 ? -5.819 -15.678 7.460 1.00 79.88 388 GLU A N 1
ATOM 3057 C CA . GLU A 1 388 ? -7.079 -15.307 6.814 1.00 79.88 388 GLU A CA 1
ATOM 3058 C C . GLU A 1 388 ? -7.587 -16.446 5.945 1.00 79.88 388 GLU A C 1
ATOM 3060 O O . GLU A 1 388 ? -6.829 -17.070 5.209 1.00 79.88 388 GLU A O 1
ATOM 3065 N N . LEU A 1 389 ? -8.884 -16.708 6.022 1.00 81.25 389 LEU A N 1
ATOM 3066 C CA . LEU A 1 389 ? -9.568 -17.631 5.135 1.00 81.25 389 LEU A CA 1
ATOM 3067 C C . LEU A 1 389 ? -10.969 -17.081 4.890 1.00 81.25 389 LEU A C 1
ATOM 3069 O O . LEU A 1 389 ? -11.654 -16.723 5.849 1.00 81.25 389 LEU A O 1
ATOM 3073 N N . ASP A 1 390 ? -11.387 -17.018 3.630 1.00 67.94 390 ASP A N 1
ATOM 3074 C CA . ASP A 1 390 ? -12.688 -16.462 3.260 1.00 67.94 390 ASP A CA 1
ATOM 3075 C C . ASP A 1 390 ? -13.832 -17.161 4.000 1.00 67.94 390 ASP A C 1
ATOM 3077 O O . ASP A 1 390 ? -13.910 -18.389 4.058 1.00 67.94 390 ASP A O 1
ATOM 3081 N N . GLY A 1 391 ? -14.722 -16.364 4.595 1.00 64.88 391 GLY A N 1
ATOM 3082 C CA . GLY A 1 391 ? -15.819 -16.860 5.430 1.00 64.88 391 GLY A CA 1
ATOM 3083 C C . GLY A 1 391 ? -15.417 -17.255 6.857 1.00 64.88 391 GLY A C 1
ATOM 3084 O O . GLY A 1 391 ? -16.271 -17.711 7.618 1.00 64.88 391 GLY A O 1
ATOM 3085 N N . TYR A 1 392 ? -14.158 -17.059 7.260 1.00 83.06 392 TYR A N 1
ATOM 3086 C CA . TYR A 1 392 ? -13.670 -17.308 8.617 1.00 83.06 392 TYR A CA 1
ATOM 3087 C C . TYR A 1 392 ? -13.121 -16.034 9.266 1.00 83.06 392 TYR A C 1
ATOM 3089 O O . TYR A 1 392 ? -12.599 -15.135 8.611 1.00 83.06 392 TYR A O 1
ATOM 3097 N N . ALA A 1 393 ? -13.227 -15.963 10.591 1.00 70.94 393 ALA A N 1
ATOM 3098 C CA . ALA A 1 393 ? -12.663 -14.888 11.382 1.00 70.94 393 ALA A CA 1
ATOM 3099 C C . ALA A 1 393 ? -11.135 -14.926 11.287 1.00 70.94 393 ALA A C 1
ATOM 3101 O O . ALA A 1 393 ? -10.507 -15.961 11.537 1.00 70.94 393 ALA A O 1
ATOM 3102 N N . THR A 1 394 ? -10.543 -13.777 10.974 1.00 74.81 394 THR A N 1
ATOM 3103 C CA . THR A 1 394 ? -9.095 -13.587 10.970 1.00 74.81 394 THR A CA 1
ATOM 3104 C C . THR A 1 394 ? -8.497 -13.922 12.334 1.00 74.81 394 THR A C 1
ATOM 3106 O O . THR A 1 394 ? -9.005 -13.491 13.372 1.00 74.81 394 THR A O 1
ATOM 3109 N N . LYS A 1 395 ? -7.371 -14.640 12.340 1.00 86.94 395 LYS A N 1
ATOM 3110 C CA . LYS A 1 395 ? -6.646 -14.988 13.565 1.00 86.94 395 LYS A CA 1
ATOM 3111 C C . LYS A 1 395 ? -5.237 -14.425 13.536 1.00 86.94 395 LYS A C 1
ATOM 3113 O O . LYS A 1 395 ? -4.434 -14.846 12.714 1.00 86.94 395 LYS A O 1
ATOM 3118 N N . THR A 1 396 ? -4.928 -13.526 14.464 1.00 85.56 396 THR A N 1
ATOM 3119 C CA . THR A 1 396 ? -3.603 -12.902 14.585 1.00 85.56 396 THR A CA 1
ATOM 3120 C C . THR A 1 396 ? -2.966 -13.256 15.922 1.00 85.56 396 THR A C 1
ATOM 3122 O O . THR A 1 396 ? -3.635 -13.257 16.955 1.00 85.56 396 THR A O 1
ATOM 3125 N N . THR A 1 397 ? -1.671 -13.564 15.925 1.00 88.94 397 THR A N 1
ATOM 3126 C CA . THR A 1 397 ? -0.891 -13.794 17.144 1.00 88.94 397 THR A CA 1
ATOM 3127 C C . THR A 1 397 ? 0.551 -13.328 16.967 1.00 88.94 397 THR A C 1
ATOM 3129 O O . THR A 1 397 ? 1.054 -13.298 15.850 1.00 88.94 397 THR A O 1
ATOM 3132 N N . ARG A 1 398 ? 1.243 -13.012 18.065 1.00 89.81 398 ARG A N 1
ATOM 3133 C CA . ARG A 1 398 ? 2.697 -12.801 18.054 1.00 89.81 398 ARG A CA 1
ATOM 3134 C C . ARG A 1 398 ? 3.401 -14.038 18.591 1.00 89.81 398 ARG A C 1
ATOM 3136 O O . ARG A 1 398 ? 3.148 -14.462 19.717 1.00 89.81 398 ARG A O 1
ATOM 3143 N N . VAL A 1 399 ? 4.294 -14.595 17.784 1.00 88.88 399 VAL A N 1
ATOM 3144 C CA . VAL A 1 399 ? 5.064 -15.798 18.084 1.00 88.88 399 VAL A CA 1
ATOM 3145 C C . VAL A 1 399 ? 6.522 -15.414 18.358 1.00 88.88 399 VAL A C 1
ATOM 3147 O O . VAL A 1 399 ? 7.194 -14.900 17.461 1.00 88.88 399 VAL A O 1
ATOM 3150 N N . PRO A 1 400 ? 7.055 -15.666 19.567 1.00 89.81 400 PRO A N 1
ATOM 3151 C CA . PRO A 1 400 ? 8.476 -15.488 19.832 1.00 89.81 400 PRO A CA 1
ATOM 3152 C C . PRO A 1 400 ? 9.273 -16.617 19.170 1.00 89.81 400 PRO A C 1
ATOM 3154 O O . PRO A 1 400 ? 9.151 -17.786 19.536 1.00 89.81 400 PRO A O 1
ATOM 3157 N N . ILE A 1 401 ? 10.117 -16.266 18.207 1.00 89.00 401 ILE A N 1
ATOM 3158 C CA . ILE A 1 401 ? 11.028 -17.179 17.526 1.00 89.00 401 ILE A CA 1
ATOM 3159 C C . ILE A 1 401 ? 12.416 -17.042 18.139 1.00 89.00 401 ILE A C 1
ATOM 3161 O O . ILE A 1 401 ? 12.998 -15.959 18.165 1.00 89.00 401 ILE A O 1
ATOM 3165 N N . ARG A 1 402 ? 12.964 -18.159 18.620 1.00 88.25 402 ARG A N 1
ATOM 3166 C CA . ARG A 1 402 ? 14.292 -18.224 19.240 1.00 88.25 402 ARG A CA 1
ATOM 3167 C C . ARG A 1 402 ? 15.234 -19.070 18.404 1.00 88.25 402 ARG A C 1
ATOM 3169 O O . ARG A 1 402 ? 14.805 -20.048 17.788 1.00 88.25 402 ARG A O 1
ATOM 3176 N N . ARG A 1 403 ? 16.520 -18.720 18.414 1.00 86.62 403 ARG A N 1
ATOM 3177 C CA . ARG A 1 403 ? 17.551 -19.490 17.715 1.00 86.62 403 ARG A CA 1
ATOM 3178 C C . ARG A 1 403 ? 17.524 -20.948 18.167 1.00 86.62 403 ARG A C 1
ATOM 3180 O O . ARG A 1 403 ? 17.357 -21.240 19.353 1.00 86.62 403 ARG A O 1
ATOM 3187 N N . GLN A 1 404 ? 17.693 -21.848 17.212 1.00 81.56 404 GLN A N 1
ATOM 3188 C CA . GLN A 1 404 ? 17.702 -23.297 17.365 1.00 81.56 404 GLN A CA 1
ATOM 3189 C C . GLN A 1 404 ? 16.431 -23.856 18.034 1.00 81.56 404 GLN A C 1
ATOM 3191 O O . GLN A 1 404 ? 16.453 -24.941 18.619 1.00 81.56 404 GLN A O 1
ATOM 3196 N N . LYS A 1 405 ? 15.310 -23.120 17.986 1.00 85.25 405 LYS A N 1
ATOM 3197 C CA . LYS A 1 405 ? 14.015 -23.563 18.514 1.00 85.25 405 LYS A CA 1
ATOM 3198 C C . LYS A 1 405 ? 12.983 -23.673 17.403 1.00 85.25 405 LYS A C 1
ATOM 3200 O O . LYS A 1 405 ? 12.861 -22.791 16.557 1.00 85.25 405 LYS A O 1
ATOM 3205 N N . LEU A 1 406 ? 12.217 -24.757 17.472 1.00 85.06 406 LEU A N 1
ATOM 3206 C CA . LEU A 1 406 ? 10.999 -24.963 16.705 1.00 85.06 406 LEU A CA 1
ATOM 3207 C C . LEU A 1 406 ? 9.800 -24.611 17.586 1.00 85.06 406 LEU A C 1
ATOM 3209 O O . LEU A 1 406 ? 9.594 -25.232 18.631 1.00 85.06 406 LEU A O 1
ATOM 3213 N N . VAL A 1 407 ? 9.011 -23.633 17.161 1.00 87.69 407 VAL A N 1
ATOM 3214 C CA . VAL A 1 407 ? 7.711 -23.312 17.749 1.00 87.69 407 VAL A CA 1
ATOM 3215 C C . VAL A 1 407 ? 6.636 -24.045 16.960 1.00 87.69 407 VAL A C 1
ATOM 3217 O O . VAL A 1 407 ? 6.628 -23.980 15.736 1.00 87.69 407 VAL A O 1
ATOM 3220 N N . ARG A 1 408 ? 5.731 -24.753 17.638 1.00 88.88 408 ARG A N 1
ATOM 3221 C CA . ARG A 1 408 ? 4.622 -25.467 16.992 1.00 88.88 408 ARG A CA 1
ATOM 3222 C C . ARG A 1 408 ? 3.320 -24.711 17.206 1.00 88.88 408 ARG A C 1
ATOM 3224 O O . ARG A 1 408 ? 2.903 -24.512 18.344 1.00 88.88 408 ARG A O 1
ATOM 3231 N N . TRP A 1 409 ? 2.678 -24.331 16.112 1.00 88.31 409 TRP A N 1
ATOM 3232 C CA . TRP A 1 409 ? 1.364 -23.706 16.072 1.00 88.31 409 TRP A CA 1
ATOM 3233 C C . TRP A 1 409 ? 0.480 -24.448 15.064 1.00 88.31 409 TRP A C 1
ATOM 3235 O O . TRP A 1 409 ? 0.139 -23.961 13.993 1.00 88.31 409 TRP A O 1
ATOM 3245 N N . GLU A 1 410 ? 0.179 -25.699 15.392 1.00 89.25 410 GLU A N 1
ATOM 3246 C CA . GLU A 1 410 ? -0.483 -26.658 14.504 1.00 89.25 410 GLU A CA 1
ATOM 3247 C C . GLU A 1 410 ? -1.975 -26.799 14.840 1.00 89.25 410 GLU A C 1
ATOM 3249 O O . GLU A 1 410 ? -2.389 -26.582 15.981 1.00 89.25 410 GLU A O 1
ATOM 3254 N N . ASN A 1 411 ? -2.778 -27.205 13.853 1.00 83.94 411 ASN A N 1
ATOM 3255 C CA . ASN A 1 411 ? -4.228 -27.420 13.953 1.00 83.94 411 ASN A CA 1
ATOM 3256 C C . ASN A 1 411 ? -4.972 -26.202 14.509 1.00 83.94 411 ASN A C 1
ATOM 3258 O O . ASN A 1 411 ? -5.891 -26.305 15.325 1.00 83.94 411 ASN A O 1
ATOM 3262 N N . VAL A 1 412 ? -4.549 -25.020 14.075 1.00 89.19 412 VAL A N 1
ATOM 3263 C CA . VAL A 1 412 ? -5.129 -23.758 14.499 1.00 89.19 412 VAL A CA 1
ATOM 3264 C C . VAL A 1 412 ? -6.553 -23.671 13.950 1.00 89.19 412 VAL A C 1
ATOM 3266 O O . VAL A 1 412 ? -6.764 -23.413 12.767 1.00 89.19 412 VAL A O 1
ATOM 3269 N N . ALA A 1 413 ? -7.538 -23.893 14.821 1.00 86.88 413 ALA A N 1
ATOM 3270 C CA . ALA A 1 413 ? -8.948 -23.791 14.462 1.00 86.88 413 ALA A CA 1
ATOM 3271 C C . ALA A 1 413 ? -9.306 -22.346 14.083 1.00 86.88 413 ALA A C 1
ATOM 3273 O O . ALA A 1 413 ? -9.043 -21.415 14.864 1.00 86.88 413 ALA A O 1
ATOM 3274 N N . LEU A 1 414 ? -9.888 -22.187 12.893 1.00 86.81 414 LEU A N 1
ATOM 3275 C CA . LEU A 1 414 ? -10.471 -20.940 12.411 1.00 86.81 414 LEU A CA 1
ATOM 3276 C C . LEU A 1 414 ? -11.982 -20.960 12.646 1.00 86.81 414 LEU A C 1
ATOM 3278 O O . LEU A 1 414 ? -12.650 -21.971 12.425 1.00 86.81 414 LEU A O 1
ATOM 3282 N N . THR A 1 415 ? -12.522 -19.836 13.104 1.00 84.81 415 THR A N 1
ATOM 3283 C CA . THR A 1 415 ? -13.941 -19.715 13.449 1.00 84.81 415 THR A CA 1
ATOM 3284 C C . THR A 1 415 ? -14.718 -19.260 12.226 1.00 84.81 415 THR A C 1
ATOM 3286 O O . THR A 1 415 ? -14.421 -18.195 11.697 1.00 84.81 415 THR A O 1
ATOM 3289 N N . LEU A 1 416 ? -15.707 -20.033 11.774 1.00 74.00 416 LEU A N 1
ATOM 3290 C CA . LEU A 1 416 ? -16.582 -19.614 10.677 1.00 74.00 416 LEU A CA 1
ATOM 3291 C C . LEU A 1 416 ? -17.334 -18.337 11.084 1.00 74.00 416 LEU A C 1
ATOM 3293 O O . LEU A 1 416 ? -17.913 -18.280 12.171 1.00 74.00 416 LEU A O 1
ATOM 3297 N N . LEU A 1 417 ? -17.340 -17.327 10.220 1.00 62.56 417 LEU A N 1
ATOM 3298 C CA . LEU A 1 417 ? -18.198 -16.163 10.389 1.00 62.56 417 LEU A CA 1
ATOM 3299 C C . LEU A 1 417 ? -19.626 -16.618 10.087 1.00 62.56 417 LEU A C 1
ATOM 3301 O O . LEU A 1 417 ? -19.957 -16.981 8.961 1.00 62.56 417 LEU A O 1
ATOM 3305 N N . SER A 1 418 ? -20.479 -16.665 11.107 1.00 41.88 418 SER A N 1
ATOM 3306 C CA . SER A 1 418 ? -21.903 -16.914 10.900 1.00 41.88 418 SER A CA 1
ATOM 3307 C C . SER A 1 418 ? -22.474 -15.777 10.052 1.00 41.88 418 SER A C 1
ATOM 3309 O O . SER A 1 418 ? -22.503 -14.636 10.515 1.00 41.88 418 SER A O 1
ATOM 3311 N N . ASN A 1 419 ? -22.916 -16.082 8.828 1.00 35.84 419 ASN A N 1
ATOM 3312 C CA . ASN A 1 419 ? -23.628 -15.126 7.981 1.00 35.84 419 ASN A CA 1
ATOM 3313 C C . ASN A 1 419 ? -24.785 -14.491 8.773 1.00 35.84 419 ASN A C 1
ATOM 3315 O O . ASN A 1 419 ? -25.565 -15.235 9.380 1.00 35.84 419 ASN A O 1
ATOM 3319 N N . PRO A 1 420 ? -24.985 -13.162 8.735 1.00 35.44 420 PRO A N 1
ATOM 3320 C CA . PRO A 1 420 ? -26.314 -12.639 8.985 1.00 35.44 420 PRO A CA 1
ATOM 3321 C C . PRO A 1 420 ? -27.201 -13.151 7.844 1.00 35.44 420 PRO A C 1
ATOM 3323 O O . PRO A 1 420 ? -26.957 -12.859 6.673 1.00 35.44 420 PRO A O 1
ATOM 3326 N N . SER A 1 421 ? -28.200 -13.974 8.165 1.00 26.88 421 SER A N 1
ATOM 3327 C CA . SER A 1 421 ? -29.262 -14.295 7.208 1.00 26.88 421 SER A CA 1
ATOM 3328 C C . SER A 1 421 ? -29.841 -12.998 6.624 1.00 26.88 421 SER A C 1
ATOM 3330 O O . SER A 1 421 ? -29.964 -12.013 7.357 1.00 26.88 421 SER A O 1
ATOM 3332 N N . PRO A 1 422 ? -30.245 -12.981 5.344 1.00 28.52 422 PRO A N 1
ATOM 3333 C CA . PRO A 1 422 ? -30.952 -11.841 4.780 1.00 28.52 422 PRO A CA 1
ATOM 3334 C C . PRO A 1 422 ? -32.262 -11.634 5.550 1.00 28.52 422 PRO A C 1
ATOM 3336 O O . PRO A 1 422 ? -33.087 -12.545 5.647 1.00 28.52 422 PRO A O 1
ATOM 3339 N N . SER A 1 423 ? -32.446 -10.449 6.133 1.00 32.00 423 SER A N 1
ATOM 3340 C CA . SER A 1 423 ? -33.700 -10.078 6.791 1.00 32.00 423 SER A CA 1
ATOM 3341 C C . SER A 1 423 ? -34.865 -10.149 5.788 1.00 32.00 423 SER A C 1
ATOM 3343 O O . SER A 1 423 ? -34.715 -9.672 4.661 1.00 32.00 423 SER A O 1
ATOM 3345 N N . PRO A 1 424 ? -36.029 -10.712 6.161 1.00 27.64 424 PRO A N 1
ATOM 3346 C CA . PRO A 1 424 ? -37.205 -10.716 5.298 1.00 27.64 424 PRO A CA 1
ATOM 3347 C C . PRO A 1 424 ? -37.830 -9.309 5.211 1.00 27.64 424 PRO A C 1
ATOM 3349 O O . PRO A 1 424 ? -37.606 -8.480 6.099 1.00 27.64 424 PRO A O 1
ATOM 3352 N N . PRO A 1 425 ? -38.630 -9.015 4.167 1.00 27.56 425 PRO A N 1
ATOM 3353 C CA . PRO A 1 425 ? -39.254 -7.708 4.012 1.00 27.56 425 PRO A CA 1
ATOM 3354 C C . PRO A 1 425 ? -40.292 -7.475 5.116 1.00 27.56 425 PRO A C 1
ATOM 3356 O O . PRO A 1 425 ? -41.176 -8.303 5.341 1.00 27.56 425 PRO A O 1
ATOM 3359 N N . LEU A 1 426 ? -40.191 -6.332 5.799 1.00 28.09 426 LEU A N 1
ATOM 3360 C CA . LEU A 1 426 ? -41.132 -5.929 6.840 1.00 28.09 426 LEU A CA 1
ATOM 3361 C C . LEU A 1 426 ? -42.488 -5.574 6.211 1.00 28.09 426 LEU A C 1
ATOM 3363 O O . LEU A 1 426 ? -42.644 -4.531 5.580 1.00 28.09 426 LEU A O 1
ATOM 3367 N N . THR A 1 427 ? -43.478 -6.441 6.426 1.00 25.09 427 THR A N 1
ATOM 3368 C CA . THR A 1 427 ? -44.907 -6.103 6.374 1.00 25.09 427 THR A CA 1
ATOM 3369 C C . THR A 1 427 ? -45.423 -6.021 7.812 1.00 25.09 427 THR A C 1
ATOM 3371 O O . THR A 1 427 ? -44.983 -6.775 8.678 1.00 25.09 427 THR A O 1
ATOM 3374 N N . GLY A 1 428 ? -46.244 -5.005 8.090 1.00 27.47 428 GLY A N 1
ATOM 3375 C CA . GLY A 1 428 ? -46.531 -4.527 9.445 1.00 27.47 428 GLY A CA 1
ATOM 3376 C C . GLY A 1 428 ? -47.454 -5.400 10.299 1.00 27.47 428 GLY A C 1
ATOM 3377 O O . GLY A 1 428 ? -48.036 -6.372 9.831 1.00 27.47 428 GLY A O 1
ATOM 3378 N N . GLY A 1 429 ? -47.624 -4.983 11.559 1.00 24.36 429 GLY A N 1
ATOM 3379 C CA . GLY A 1 429 ? -48.643 -5.520 12.467 1.00 24.36 429 GLY A CA 1
ATOM 3380 C C . GLY A 1 429 ? -48.213 -5.570 13.936 1.00 24.36 429 GLY A C 1
ATOM 3381 O O . GLY A 1 429 ? -47.378 -6.376 14.316 1.00 24.36 429 GLY A O 1
ATOM 3382 N N . SER A 1 430 ? -48.814 -4.678 14.718 1.00 25.59 430 SER A N 1
ATOM 3383 C CA . SER A 1 430 ? -48.918 -4.521 16.181 1.00 25.59 430 SER A CA 1
ATOM 3384 C C . SER A 1 430 ? -48.706 -5.703 17.162 1.00 25.59 430 SER A C 1
ATOM 3386 O O . SER A 1 430 ? -49.148 -6.820 16.921 1.00 25.59 430 SER A O 1
ATOM 3388 N N . GLU A 1 431 ? -48.253 -5.292 18.364 1.00 23.94 431 GLU A N 1
ATOM 3389 C CA . GLU A 1 431 ? -48.581 -5.748 19.744 1.00 23.94 431 GLU A CA 1
ATOM 3390 C C . GLU A 1 431 ? -47.624 -6.661 20.566 1.00 23.94 431 GLU A C 1
ATOM 3392 O O . GLU A 1 431 ? -47.608 -7.880 20.475 1.00 23.94 431 GLU A O 1
ATOM 3397 N N . TRP A 1 432 ? -46.859 -5.963 21.427 1.00 24.08 432 TRP A N 1
ATOM 3398 C CA . TRP A 1 432 ? -46.401 -6.190 22.818 1.00 24.08 432 TRP A CA 1
ATOM 3399 C C . TRP A 1 432 ? -46.186 -7.593 23.436 1.00 24.08 432 TRP A C 1
ATOM 3401 O O . TRP A 1 432 ? -47.114 -8.374 23.612 1.00 24.08 432 TRP A O 1
ATOM 3411 N N . GLY A 1 433 ? -44.996 -7.764 24.045 1.00 23.52 433 GLY A N 1
ATOM 3412 C CA . GLY A 1 433 ? -44.810 -8.582 25.255 1.00 23.52 433 GLY A CA 1
ATOM 3413 C C . GLY A 1 433 ? -43.356 -8.941 25.618 1.00 23.52 433 GLY A C 1
ATOM 3414 O O . GLY A 1 433 ? -42.818 -9.898 25.080 1.00 23.52 433 GLY A O 1
ATOM 3415 N N . GLY A 1 434 ? -42.752 -8.249 26.602 1.00 24.00 434 GLY A N 1
ATOM 3416 C CA . GLY A 1 434 ? -41.738 -8.859 27.492 1.00 24.00 434 GLY A CA 1
ATOM 3417 C C . GLY A 1 434 ? -40.257 -8.435 27.387 1.00 24.00 434 GLY A C 1
ATOM 3418 O O . GLY A 1 434 ? -39.417 -9.208 26.951 1.00 24.00 434 GLY A O 1
ATOM 3419 N N . GLY A 1 435 ? -39.919 -7.254 27.920 1.00 29.27 435 GLY A N 1
ATOM 3420 C CA . GLY A 1 435 ? -38.768 -7.040 28.821 1.00 29.27 435 GLY A CA 1
ATOM 3421 C C . GLY A 1 435 ? -37.319 -7.297 28.363 1.00 29.27 435 GLY A C 1
ATOM 3422 O O . GLY A 1 435 ? -36.718 -8.283 28.774 1.00 29.27 435 GLY A O 1
ATOM 3423 N N . LYS A 1 436 ? -36.686 -6.286 27.748 1.00 29.36 436 LYS A N 1
ATOM 3424 C CA . LYS A 1 436 ? -35.343 -5.774 28.119 1.00 29.36 436 LYS A CA 1
ATOM 3425 C C . LYS A 1 436 ? -35.357 -4.249 27.937 1.00 29.36 436 LYS A C 1
ATOM 3427 O O . LYS A 1 436 ? -35.831 -3.765 26.915 1.00 29.36 436 LYS A O 1
ATOM 3432 N N . LYS A 1 437 ? -34.922 -3.494 28.955 1.00 27.95 437 LYS A N 1
ATOM 3433 C CA . LYS A 1 437 ? -34.921 -2.017 28.956 1.00 27.95 437 LYS A CA 1
ATOM 3434 C C . LYS A 1 437 ? -34.166 -1.467 27.725 1.00 27.95 437 LYS A C 1
ATOM 3436 O O . LYS A 1 437 ? -33.060 -1.947 27.478 1.00 27.95 437 LYS A O 1
ATOM 3441 N N . PRO A 1 438 ? -34.703 -0.472 26.993 1.00 30.03 438 PRO A N 1
ATOM 3442 C CA . PRO A 1 438 ? -33.981 0.188 25.909 1.00 30.03 438 PRO A CA 1
ATOM 3443 C C . PRO A 1 438 ? -32.864 1.083 26.459 1.00 30.03 438 PRO A C 1
ATOM 3445 O O . PRO A 1 438 ? -33.021 1.696 27.516 1.00 30.03 438 PRO A O 1
ATOM 3448 N N . LEU A 1 439 ? -31.763 1.181 25.712 1.00 34.28 439 LEU A N 1
ATOM 3449 C CA . LEU A 1 439 ? -30.775 2.254 25.844 1.00 34.28 439 LEU A CA 1
ATOM 3450 C C . LEU A 1 439 ? -31.500 3.593 25.640 1.00 34.28 439 LEU A C 1
ATOM 3452 O O . LEU A 1 439 ? -32.095 3.824 24.590 1.00 34.28 439 LEU A O 1
ATOM 3456 N N . THR A 1 440 ? -31.507 4.438 26.666 1.00 33.16 440 THR A N 1
ATOM 3457 C CA . THR A 1 440 ? -32.183 5.739 26.665 1.00 33.16 440 THR A CA 1
ATOM 3458 C C . THR A 1 440 ? -31.482 6.717 25.725 1.00 33.16 440 THR A C 1
ATOM 3460 O O . THR A 1 440 ? -30.293 6.985 25.875 1.00 33.16 440 THR A O 1
ATOM 3463 N N . THR A 1 441 ? -32.226 7.271 24.770 1.00 38.28 441 THR A N 1
ATOM 3464 C CA . THR A 1 441 ? -31.825 8.420 23.953 1.00 38.28 441 THR A CA 1
ATOM 3465 C C . THR A 1 441 ? -31.934 9.700 24.784 1.00 38.28 441 THR A C 1
ATOM 3467 O O . THR A 1 441 ? -33.018 10.028 25.262 1.00 38.28 441 THR A O 1
ATOM 3470 N N . HIS A 1 442 ? -30.828 10.428 24.966 1.00 40.50 442 HIS A N 1
ATOM 3471 C CA . HIS A 1 442 ? -30.850 11.780 25.536 1.00 40.50 442 HIS A CA 1
ATOM 3472 C C . HIS A 1 442 ? -31.264 12.785 24.455 1.00 40.50 442 HIS A C 1
ATOM 3474 O O . HIS A 1 442 ? -30.673 12.795 23.376 1.00 40.50 442 HIS 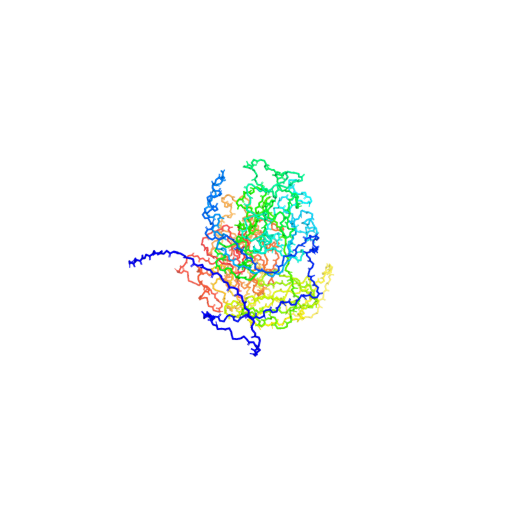A O 1
ATOM 3480 N N . HIS A 1 443 ? -32.253 13.634 24.739 1.00 40.16 443 HIS A N 1
ATOM 3481 C CA . HIS A 1 443 ? -32.674 14.716 23.847 1.00 40.16 443 HIS A CA 1
ATOM 3482 C C . HIS A 1 443 ? -32.137 16.059 24.368 1.00 40.16 443 HIS A C 1
ATOM 3484 O O . HIS A 1 443 ? -32.547 16.517 25.430 1.00 40.16 443 HIS A O 1
ATOM 3490 N N . SER A 1 444 ? -31.216 16.676 23.622 1.00 42.41 444 SER A N 1
ATOM 3491 C CA . SER A 1 444 ? -30.791 18.077 23.795 1.00 42.41 444 SER A CA 1
ATOM 3492 C C . SER A 1 444 ? -31.779 19.015 23.065 1.00 42.41 444 SER A C 1
ATOM 3494 O O . SER A 1 444 ? -32.541 18.537 22.216 1.00 42.41 444 SER A O 1
ATOM 3496 N N . PRO A 1 445 ? -31.803 20.335 23.358 1.00 41.31 445 PRO A N 1
ATOM 3497 C CA . PRO A 1 445 ? -32.577 21.334 22.607 1.00 41.31 445 PRO A CA 1
ATOM 3498 C C . PRO A 1 445 ? -32.405 21.282 21.078 1.00 41.31 445 PRO A C 1
ATOM 3500 O O . PRO A 1 445 ? -33.258 21.785 20.353 1.00 41.31 445 PRO A O 1
ATOM 3503 N N . ASP A 1 446 ? -31.329 20.653 20.592 1.00 52.09 446 ASP A N 1
ATOM 3504 C CA . ASP A 1 446 ? -31.036 20.422 19.175 1.00 52.09 446 ASP A CA 1
ATOM 3505 C C . ASP A 1 446 ? -31.666 19.138 18.581 1.00 52.09 446 ASP A C 1
ATOM 3507 O O . ASP A 1 446 ? -31.452 18.829 17.409 1.00 52.09 446 ASP A O 1
ATOM 3511 N N . THR A 1 447 ? -32.457 18.379 19.355 1.00 52.34 447 THR A N 1
ATOM 3512 C CA . THR A 1 447 ? -33.105 17.098 18.982 1.00 52.34 447 THR A CA 1
ATOM 3513 C C . THR A 1 447 ? -32.154 15.975 18.527 1.00 52.34 447 THR A C 1
ATOM 3515 O O . THR A 1 447 ? -32.609 14.965 17.984 1.00 52.34 447 THR A O 1
ATOM 3518 N N . ARG A 1 448 ? -30.835 16.094 18.755 1.00 65.38 448 ARG A N 1
ATOM 3519 C CA . ARG A 1 448 ? -29.846 15.159 18.191 1.00 65.38 448 ARG A CA 1
ATOM 3520 C C . ARG A 1 448 ? -29.921 13.750 18.768 1.00 65.38 448 ARG A C 1
ATOM 3522 O O . ARG A 1 448 ? -30.118 13.536 19.961 1.00 65.38 448 ARG A O 1
ATOM 3529 N N . THR A 1 449 ? -29.633 12.779 17.901 1.00 79.12 449 THR A N 1
ATOM 3530 C CA . THR A 1 449 ? -29.323 11.404 18.305 1.00 79.12 449 THR A CA 1
ATOM 3531 C C . THR A 1 449 ? -27.827 11.299 18.596 1.00 79.12 449 THR A C 1
ATOM 3533 O O . THR A 1 449 ? -27.011 11.393 17.681 1.00 79.12 449 THR A O 1
ATOM 3536 N N . MET A 1 450 ? -27.468 11.088 19.859 1.00 90.12 450 MET A N 1
ATOM 3537 C CA . MET A 1 450 ? -26.086 10.841 20.287 1.00 90.12 450 MET A CA 1
ATOM 3538 C C . MET A 1 450 ? -25.851 9.342 20.508 1.00 90.12 450 MET A C 1
ATOM 3540 O O . MET A 1 450 ? -26.788 8.600 20.812 1.00 90.12 450 MET A O 1
ATOM 3544 N N . ALA A 1 451 ? -24.612 8.881 20.358 1.00 90.56 451 ALA A N 1
ATOM 3545 C CA . ALA A 1 451 ? -24.209 7.529 20.732 1.00 90.56 451 ALA A CA 1
ATOM 3546 C C . ALA A 1 451 ? -23.578 7.525 22.127 1.00 90.56 451 ALA A C 1
ATOM 3548 O O . ALA A 1 451 ? -22.781 8.404 22.452 1.00 90.56 451 ALA A O 1
ATOM 3549 N N . LEU A 1 452 ? -23.920 6.521 22.935 1.00 86.44 452 LEU A N 1
ATOM 3550 C CA . LEU A 1 452 ? -23.296 6.278 24.232 1.00 86.44 452 LEU A CA 1
ATOM 3551 C C . LEU A 1 452 ? -21.953 5.573 24.031 1.00 86.44 452 LEU A C 1
ATOM 3553 O O . LEU A 1 452 ? -21.921 4.446 23.537 1.00 86.44 452 LEU A O 1
ATOM 3557 N N . ILE A 1 453 ? -20.866 6.198 24.471 1.00 90.69 453 ILE A N 1
ATOM 3558 C CA . ILE A 1 453 ? -19.552 5.565 24.534 1.00 90.69 453 ILE A CA 1
ATOM 3559 C C . ILE A 1 453 ? -19.337 5.024 25.950 1.00 90.69 453 ILE A C 1
ATOM 3561 O O . ILE A 1 453 ? -19.361 5.801 26.911 1.00 90.69 453 ILE A O 1
ATOM 3565 N N . PRO A 1 454 ? -19.131 3.705 26.122 1.00 77.38 454 PRO A N 1
ATOM 3566 C CA . PRO A 1 454 ? -18.968 3.118 27.443 1.00 77.38 454 PRO A CA 1
ATOM 3567 C C . PRO A 1 454 ? -17.675 3.592 28.114 1.00 77.38 454 PRO A C 1
ATOM 3569 O O . PRO A 1 454 ? -16.654 3.829 27.458 1.00 77.38 454 PRO A O 1
ATOM 3572 N N . ALA A 1 455 ? -17.702 3.669 29.445 1.00 80.62 455 ALA A N 1
ATOM 3573 C CA . ALA A 1 455 ? -16.495 3.878 30.236 1.00 80.62 455 ALA A CA 1
ATOM 3574 C C . ALA A 1 455 ? -15.486 2.738 30.008 1.00 80.62 455 ALA A C 1
ATOM 3576 O O . ALA A 1 455 ? -15.867 1.623 29.653 1.00 80.62 455 ALA A O 1
ATOM 3577 N N . GLY A 1 456 ? -14.198 3.014 30.196 1.00 75.19 456 GLY A N 1
ATOM 3578 C CA . GLY A 1 456 ? -13.152 1.996 30.116 1.00 75.19 456 GLY A CA 1
ATOM 3579 C C . GLY A 1 456 ? -11.866 2.480 29.468 1.00 75.19 456 GLY A C 1
ATOM 3580 O O . GLY A 1 456 ? -11.796 3.594 28.936 1.00 75.19 456 GLY A O 1
ATOM 3581 N N . GLU A 1 457 ? -10.876 1.598 29.502 1.00 87.25 457 GLU A N 1
ATOM 3582 C CA . GLU A 1 457 ? -9.552 1.817 28.936 1.00 87.25 457 GLU A CA 1
ATOM 3583 C C . GLU A 1 457 ? -9.530 1.601 27.422 1.00 87.25 457 GLU A C 1
ATOM 3585 O O . GLU A 1 457 ? -10.259 0.768 26.878 1.00 87.25 457 GLU A O 1
ATOM 3590 N N . PHE A 1 458 ? -8.668 2.346 26.740 1.00 90.81 458 PHE A N 1
ATOM 3591 C CA . PHE A 1 458 ? -8.282 2.083 25.361 1.00 90.81 458 PHE A CA 1
ATOM 3592 C C . PHE A 1 458 ? -6.832 2.520 25.128 1.00 90.81 458 PHE A C 1
ATOM 3594 O O . PHE A 1 458 ? -6.287 3.329 25.880 1.00 90.81 458 PHE A O 1
ATOM 3601 N N . LEU A 1 459 ? -6.206 1.971 24.087 1.00 90.56 459 LEU A N 1
ATOM 3602 C CA . LEU A 1 459 ? -4.885 2.410 23.649 1.00 90.56 459 LEU A CA 1
ATOM 3603 C C . LEU A 1 459 ? -5.041 3.675 22.794 1.00 90.56 459 LEU A C 1
ATOM 3605 O O . LEU A 1 459 ? -5.612 3.608 21.702 1.00 90.56 459 LEU A O 1
ATOM 3609 N N . MET A 1 460 ? -4.557 4.803 23.309 1.00 94.00 460 MET A N 1
ATOM 3610 C CA . MET A 1 460 ? -4.546 6.100 22.639 1.00 94.00 460 MET A CA 1
ATOM 3611 C C . MET A 1 460 ? -3.224 6.309 21.900 1.00 94.00 460 MET A C 1
ATOM 3613 O O . MET A 1 460 ? -2.159 5.970 22.418 1.00 94.00 460 MET A O 1
ATOM 3617 N N . GLY A 1 461 ? -3.290 6.875 20.698 1.00 92.62 461 GLY A N 1
ATOM 3618 C CA . GLY A 1 461 ? -2.149 7.052 19.809 1.00 92.62 461 GLY A CA 1
ATOM 3619 C C . GLY A 1 461 ? -1.754 5.797 19.039 1.00 92.62 461 GLY A C 1
ATOM 3620 O O . GLY A 1 461 ? -2.482 4.803 18.975 1.00 92.62 461 GLY A O 1
ATOM 3621 N N . SER A 1 462 ? -0.595 5.867 18.392 1.00 86.94 462 SER A N 1
ATOM 3622 C CA . SER A 1 462 ? -0.083 4.802 17.533 1.00 86.94 462 SER A CA 1
ATOM 3623 C C . SER A 1 462 ? 1.432 4.687 17.645 1.00 86.94 462 SER A C 1
ATOM 3625 O O . SER A 1 462 ? 2.140 5.689 17.639 1.00 86.94 462 SER A O 1
ATOM 3627 N N . GLY A 1 463 ? 1.932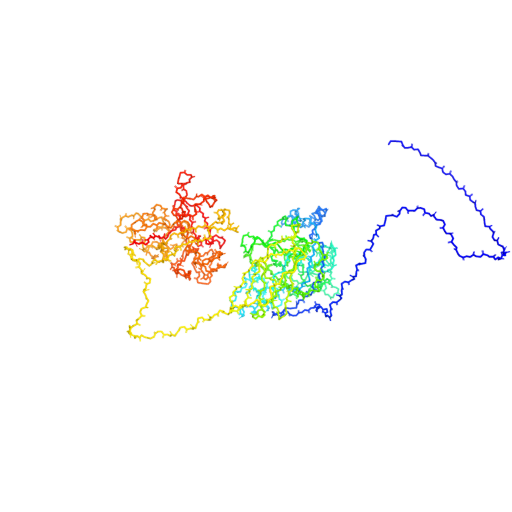 3.450 17.725 1.00 85.38 463 GLY A N 1
ATOM 3628 C CA . GLY A 1 463 ? 3.368 3.156 17.636 1.00 85.38 463 GLY A CA 1
ATOM 3629 C C . GLY A 1 463 ? 3.919 3.288 16.216 1.00 85.38 463 GLY A C 1
ATOM 3630 O O . GLY A 1 463 ? 5.088 3.621 16.053 1.00 85.38 463 GLY A O 1
ATOM 3631 N N . GLU A 1 464 ? 3.053 3.116 15.219 1.00 76.69 464 GLU A N 1
ATOM 3632 C CA . GLU A 1 464 ? 3.393 3.102 13.790 1.00 76.69 464 GLU A CA 1
ATOM 3633 C C . GLU A 1 464 ? 2.912 4.379 13.063 1.00 76.69 464 GLU A C 1
ATOM 3635 O O . GLU A 1 464 ? 3.059 4.521 11.858 1.00 76.69 464 GLU A O 1
ATOM 3640 N N . GLY A 1 465 ? 2.301 5.327 13.788 1.00 74.12 465 GLY A N 1
ATOM 3641 C CA . GLY A 1 465 ? 1.819 6.599 13.234 1.00 74.12 465 GLY A CA 1
ATOM 3642 C C . GLY A 1 465 ? 2.908 7.671 13.098 1.00 74.12 465 GLY A C 1
ATOM 3643 O O . GLY A 1 465 ? 4.095 7.443 13.355 1.00 74.12 465 GLY A O 1
ATOM 3644 N N . PHE A 1 466 ? 2.498 8.890 12.745 1.00 82.81 466 PHE A N 1
ATOM 3645 C CA . PHE A 1 466 ? 3.377 10.060 12.760 1.00 82.81 466 PHE A CA 1
ATOM 3646 C C . PHE A 1 466 ? 3.870 10.358 14.183 1.00 82.81 466 PHE A C 1
ATOM 3648 O O . PHE A 1 466 ? 3.225 10.002 15.165 1.00 82.81 466 PHE A O 1
ATOM 3655 N N . ASP A 1 467 ? 4.979 11.090 14.320 1.00 87.88 467 ASP A N 1
ATOM 3656 C CA . ASP A 1 467 ? 5.557 11.404 15.640 1.00 87.88 467 ASP A CA 1
ATOM 3657 C C . ASP A 1 467 ? 4.577 12.101 16.591 1.00 87.88 467 ASP A C 1
ATOM 3659 O O . ASP A 1 467 ? 4.603 11.871 17.794 1.00 87.88 467 ASP A O 1
ATOM 3663 N N . ARG A 1 468 ? 3.646 12.887 16.046 1.00 87.19 468 ARG A N 1
ATOM 3664 C CA . ARG A 1 468 ? 2.573 13.549 16.804 1.00 87.19 468 ARG A CA 1
ATOM 3665 C C . ARG A 1 468 ? 1.501 12.612 17.355 1.00 87.19 468 ARG A C 1
ATOM 3667 O O . ARG A 1 468 ? 0.706 13.066 18.167 1.00 87.19 468 ARG A O 1
ATOM 3674 N N . GLU A 1 469 ? 1.462 11.358 16.910 1.00 91.12 469 GLU A N 1
ATOM 3675 C CA . GLU A 1 469 ? 0.572 10.293 17.394 1.00 91.12 469 GLU A CA 1
ATOM 3676 C C . GLU A 1 469 ? 1.277 9.364 18.398 1.00 91.12 469 GLU A C 1
ATOM 3678 O O . GLU A 1 469 ? 0.654 8.439 18.924 1.00 91.12 469 GLU A O 1
ATOM 3683 N N . LYS A 1 470 ? 2.576 9.587 18.651 1.00 91.44 470 LYS A N 1
ATOM 3684 C CA . LYS A 1 470 ? 3.415 8.782 19.542 1.00 91.44 470 LYS A CA 1
ATOM 3685 C C . LYS A 1 470 ? 3.602 9.461 20.906 1.00 91.44 470 LYS A C 1
ATOM 3687 O O . LYS A 1 470 ? 3.611 10.688 20.990 1.00 91.44 470 LYS A O 1
ATOM 3692 N N . PRO A 1 471 ? 3.870 8.678 21.965 1.00 94.31 471 PRO A N 1
ATOM 3693 C CA . PRO A 1 471 ? 3.806 7.217 22.013 1.00 94.31 471 PRO A CA 1
ATOM 3694 C C . PRO A 1 471 ? 2.361 6.704 22.175 1.00 94.31 471 PRO A C 1
ATOM 3696 O O . PRO A 1 471 ? 1.506 7.422 22.705 1.00 94.31 471 PRO A O 1
ATOM 3699 N N . PRO A 1 472 ? 2.087 5.444 21.788 1.00 90.94 472 PRO A N 1
ATOM 3700 C CA . PRO A 1 472 ? 0.859 4.784 22.199 1.00 90.94 472 PRO A CA 1
ATOM 3701 C C . PRO A 1 472 ? 0.858 4.600 23.725 1.00 90.94 472 PRO A C 1
ATOM 3703 O O . PRO A 1 472 ? 1.856 4.160 24.299 1.00 90.94 472 PRO A O 1
ATOM 3706 N N . HIS A 1 473 ? -0.248 4.932 24.384 1.00 93.81 473 HIS A N 1
ATOM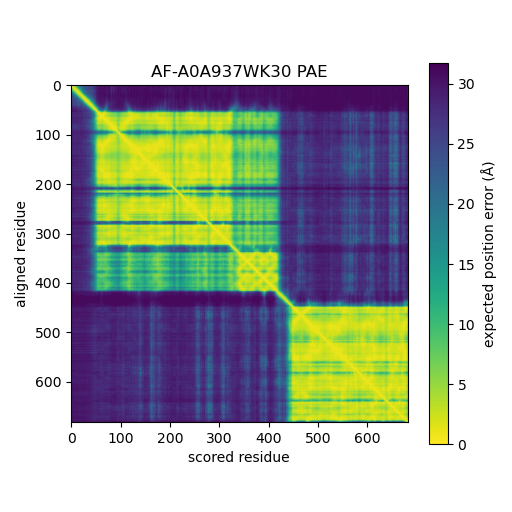 3707 C CA . HIS A 1 473 ? -0.394 4.850 25.840 1.00 93.81 473 HIS A CA 1
ATOM 3708 C C . HIS A 1 473 ? -1.838 4.507 26.227 1.00 93.81 473 HIS A C 1
ATOM 3710 O O . HIS A 1 473 ? -2.780 4.806 25.494 1.00 93.81 473 HIS A O 1
ATOM 3716 N N . THR A 1 474 ? -2.026 3.824 27.355 1.00 91.75 474 THR A N 1
ATOM 3717 C CA . THR A 1 474 ? -3.364 3.440 27.824 1.00 91.75 474 THR A CA 1
ATOM 3718 C C . THR A 1 474 ? -4.037 4.619 28.514 1.00 91.75 474 THR A C 1
ATOM 3720 O O . THR A 1 474 ? -3.448 5.246 29.390 1.00 91.75 474 THR A O 1
ATOM 3723 N N . VAL A 1 475 ? -5.286 4.890 28.139 1.00 92.25 475 VAL A N 1
ATOM 3724 C CA . VAL A 1 475 ? -6.114 5.948 28.724 1.00 92.25 475 VAL A CA 1
ATOM 3725 C C . VAL A 1 475 ? -7.465 5.383 29.137 1.00 92.25 475 VAL A C 1
ATOM 3727 O O . VAL A 1 475 ? -8.124 4.690 28.363 1.00 92.25 475 VAL A O 1
ATOM 3730 N N . TYR A 1 476 ? -7.918 5.734 30.336 1.00 89.50 476 TYR A N 1
ATOM 3731 C CA . TYR A 1 476 ? -9.267 5.492 30.825 1.00 89.50 476 TYR A CA 1
ATOM 3732 C C . TYR A 1 476 ? -10.171 6.701 30.559 1.00 89.50 476 TYR A C 1
ATOM 3734 O O . TYR A 1 476 ? -9.856 7.825 30.951 1.00 89.50 476 TYR A O 1
ATOM 3742 N N . LEU A 1 477 ? -11.338 6.459 29.955 1.00 86.88 477 LEU A N 1
ATOM 3743 C CA . LEU A 1 477 ? -12.408 7.454 29.837 1.00 86.88 477 LEU A CA 1
ATOM 3744 C C . LEU A 1 477 ? -13.642 7.028 30.626 1.00 86.88 477 LEU A C 1
ATOM 3746 O O . LEU A 1 477 ? -14.034 5.859 30.582 1.00 86.88 477 LEU A O 1
ATOM 3750 N N . HIS A 1 478 ? -14.296 7.988 31.279 1.00 80.56 478 HIS A N 1
ATOM 3751 C CA . HIS A 1 478 ? -15.665 7.824 31.761 1.00 80.56 478 HIS A CA 1
ATOM 3752 C C . HIS A 1 478 ? -16.644 7.636 30.599 1.00 80.56 478 HIS A C 1
ATOM 3754 O O . HIS A 1 478 ? -16.308 7.799 29.428 1.00 80.56 478 HIS A O 1
ATOM 3760 N N . VAL A 1 479 ? -17.871 7.258 30.944 1.00 82.69 479 VAL A N 1
ATOM 3761 C CA . VAL A 1 479 ? -18.984 7.192 30.002 1.00 82.69 479 VAL A CA 1
ATOM 3762 C C . VAL A 1 479 ? -19.340 8.604 29.522 1.00 82.69 479 VAL A C 1
ATOM 3764 O O . VAL A 1 479 ? -19.358 9.543 30.316 1.00 82.69 479 VAL A O 1
ATOM 3767 N N . TYR A 1 480 ? -19.617 8.759 28.231 1.00 90.44 480 TYR A N 1
ATOM 3768 C CA . TYR A 1 480 ? -20.082 10.015 27.637 1.00 90.44 480 TYR A CA 1
ATOM 3769 C C . TYR A 1 480 ? -20.939 9.731 26.404 1.00 90.44 480 TYR A C 1
ATOM 3771 O O . TYR A 1 480 ? -20.900 8.639 25.840 1.00 90.44 480 TYR A O 1
ATOM 3779 N N . TYR A 1 481 ? -21.717 10.719 25.988 1.00 89.19 481 TYR A N 1
ATOM 3780 C CA . TYR A 1 481 ? -22.430 10.725 24.721 1.00 89.19 481 TYR A CA 1
ATOM 3781 C C . TYR A 1 481 ? -21.667 11.575 23.708 1.00 89.19 481 TYR A C 1
ATOM 3783 O O . TYR A 1 481 ? -21.165 12.641 24.060 1.00 89.19 481 TYR A O 1
ATOM 3791 N N . ILE A 1 482 ? -21.622 11.147 22.448 1.00 96.38 482 ILE A N 1
ATOM 3792 C CA . ILE A 1 482 ? -21.080 11.923 21.322 1.00 96.38 482 ILE A CA 1
ATOM 3793 C C . ILE A 1 482 ? -22.095 11.977 20.182 1.00 96.38 482 ILE A C 1
ATOM 3795 O O . ILE A 1 482 ? -22.826 11.012 19.953 1.00 96.38 482 ILE A O 1
ATOM 3799 N N . ASP A 1 483 ? -22.190 13.113 19.494 1.00 96.44 483 ASP A N 1
ATOM 3800 C CA . ASP A 1 483 ? -23.063 13.253 18.330 1.00 96.44 483 ASP A CA 1
ATOM 3801 C C . ASP A 1 483 ? -22.691 12.226 17.247 1.00 96.44 483 ASP A C 1
ATOM 3803 O O . ASP A 1 483 ? -21.514 11.975 16.974 1.00 96.44 483 ASP A O 1
ATOM 3807 N N . LYS A 1 484 ? -23.710 11.627 16.615 1.00 95.62 484 LYS A N 1
ATOM 3808 C CA . LYS A 1 484 ? -23.511 10.619 15.561 1.00 95.62 484 LYS A CA 1
ATOM 3809 C C . LYS A 1 484 ? -22.892 11.166 14.277 1.00 95.62 484 LYS A C 1
ATOM 3811 O O . LYS A 1 484 ? -22.305 10.388 13.531 1.00 95.62 484 LYS A O 1
ATOM 3816 N N . TYR A 1 485 ? -23.036 12.466 14.045 1.00 95.94 485 TYR A N 1
ATOM 3817 C CA . TYR A 1 485 ? -22.663 13.165 12.822 1.00 95.94 485 TYR A CA 1
ATOM 3818 C C . TYR A 1 485 ? -21.911 14.447 13.174 1.00 95.94 485 TYR A C 1
ATOM 3820 O O . TYR A 1 485 ? -22.078 14.989 14.271 1.00 95.94 485 TYR A O 1
ATOM 3828 N N . GLU A 1 486 ? -21.146 14.957 12.216 1.00 97.94 486 GLU A N 1
ATOM 3829 C CA . GLU A 1 486 ? -20.653 16.334 12.231 1.00 97.94 486 GLU A CA 1
ATOM 3830 C C . GLU A 1 486 ? -21.835 17.322 12.290 1.00 97.94 486 GLU A C 1
ATOM 3832 O O . GLU A 1 486 ? -22.943 17.033 11.823 1.00 97.94 486 GLU A O 1
ATOM 3837 N N . VAL A 1 487 ? -21.621 18.511 12.860 1.00 97.75 487 VAL A N 1
ATOM 3838 C CA . VAL A 1 487 ? -22.646 19.562 12.875 1.00 97.75 487 VAL A CA 1
ATOM 3839 C C . VAL A 1 487 ? -22.915 20.031 11.447 1.00 97.75 487 VAL A C 1
ATOM 3841 O O . VAL A 1 487 ? -21.996 20.462 10.758 1.00 97.75 487 VAL A O 1
ATOM 3844 N N . THR A 1 488 ? -24.170 19.990 10.997 1.00 97.50 488 THR A N 1
ATOM 3845 C CA . THR A 1 488 ? -24.527 20.380 9.622 1.00 97.50 488 THR A CA 1
ATOM 3846 C C . THR A 1 488 ? -24.787 21.881 9.469 1.00 97.50 488 THR A C 1
ATOM 3848 O O . THR A 1 488 ? -25.038 22.594 10.448 1.00 97.50 488 THR A O 1
ATOM 3851 N N . ASN A 1 489 ? -24.799 22.374 8.227 1.00 97.38 489 ASN A N 1
ATOM 3852 C CA . ASN A 1 489 ? -25.190 23.750 7.914 1.00 97.38 489 ASN A CA 1
ATOM 3853 C C . ASN A 1 489 ? -26.593 24.086 8.449 1.00 97.38 489 ASN A C 1
ATOM 3855 O O . ASN A 1 489 ? -26.770 25.135 9.068 1.00 97.38 489 ASN A O 1
ATOM 3859 N N . ALA A 1 490 ? -27.582 23.197 8.295 1.00 95.56 490 ALA A N 1
ATOM 3860 C CA . ALA A 1 490 ? -28.929 23.433 8.823 1.00 95.56 490 ALA A CA 1
ATOM 3861 C C . ALA A 1 490 ? -28.934 23.602 10.352 1.00 95.56 490 ALA A C 1
ATOM 3863 O O . ALA A 1 490 ? -29.597 24.489 10.890 1.00 95.56 490 ALA A O 1
ATOM 3864 N N . GLN A 1 491 ? -28.149 22.789 11.060 1.00 94.56 491 GLN A N 1
ATOM 3865 C CA . GLN A 1 491 ? -28.030 22.876 12.514 1.00 94.56 491 GLN A CA 1
ATOM 3866 C C . GLN A 1 491 ? -27.329 24.165 12.955 1.00 94.56 491 GLN A C 1
ATOM 3868 O O . GLN A 1 491 ? -27.771 24.816 13.902 1.00 94.56 491 GLN A O 1
ATOM 3873 N N . TYR A 1 492 ? -26.260 24.569 12.266 1.00 96.50 492 TYR A N 1
ATOM 3874 C CA . TYR A 1 492 ? -25.583 25.833 12.558 1.00 96.50 492 TYR A CA 1
ATOM 3875 C C . TYR A 1 492 ? -26.472 27.045 12.247 1.00 96.50 492 TYR A C 1
ATOM 3877 O O . TYR A 1 492 ? -26.464 28.037 12.975 1.00 96.50 492 TYR A O 1
ATOM 3885 N N . GLN A 1 493 ? -27.308 26.956 11.211 1.00 95.31 493 GLN A N 1
ATOM 3886 C CA . GLN A 1 493 ? -28.283 27.989 10.880 1.00 95.31 493 GLN A CA 1
ATOM 3887 C C . GLN A 1 493 ? -29.307 28.206 12.001 1.00 95.31 493 GLN A C 1
ATOM 3889 O O . GLN A 1 493 ? -29.612 29.357 12.315 1.00 95.31 493 GLN A O 1
ATOM 3894 N N . GLN A 1 494 ? -29.785 27.138 12.646 1.00 93.50 494 GLN A N 1
ATOM 3895 C CA . GLN A 1 494 ? -30.670 27.248 13.812 1.00 93.50 494 GLN A CA 1
ATOM 3896 C C . GLN A 1 494 ? -29.995 27.997 14.965 1.00 93.50 494 GLN A C 1
ATOM 3898 O O . GLN A 1 494 ? -30.601 28.888 15.557 1.00 93.50 494 GLN A O 1
ATOM 3903 N N . PHE A 1 495 ? -28.723 27.695 15.241 1.00 94.62 495 PHE A N 1
ATOM 3904 C CA . PHE A 1 495 ? -27.937 28.414 16.245 1.00 94.62 495 PHE A CA 1
ATOM 3905 C C . PHE A 1 495 ? -27.843 29.911 15.928 1.00 94.62 495 PHE A C 1
ATOM 3907 O O . PHE A 1 495 ? -28.130 30.739 16.794 1.00 94.62 495 PHE A O 1
ATOM 3914 N N . MET A 1 496 ? -27.510 30.276 14.687 1.00 96.19 496 MET A N 1
ATOM 3915 C CA . MET A 1 496 ? -27.450 31.683 14.275 1.00 96.19 496 MET A CA 1
ATOM 3916 C C . MET A 1 496 ? -28.800 32.386 14.417 1.00 96.19 496 MET A C 1
ATOM 3918 O O . MET A 1 496 ? -28.857 33.505 14.919 1.00 96.19 496 MET A O 1
ATOM 3922 N N . GLN A 1 497 ? -29.893 31.734 14.014 1.00 94.25 4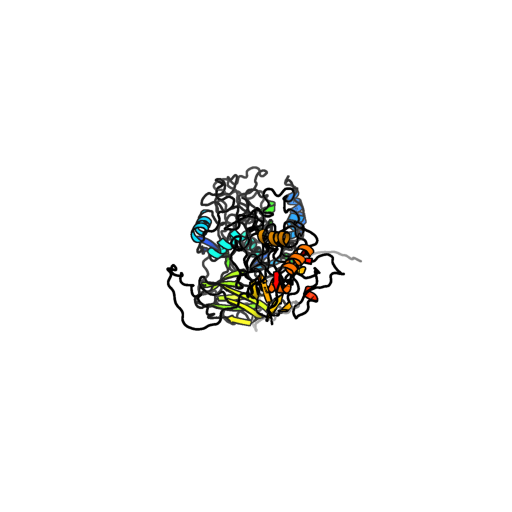97 GLN A N 1
ATOM 3923 C CA . GLN A 1 497 ? -31.243 32.291 14.125 1.00 94.25 497 GLN A CA 1
ATOM 3924 C C . GLN A 1 497 ? -31.670 32.476 15.585 1.00 94.25 497 GLN A C 1
ATOM 3926 O O . GLN A 1 497 ? -32.267 33.495 15.921 1.00 94.25 497 GLN A O 1
ATOM 3931 N N . ALA A 1 498 ? -31.345 31.517 16.455 1.00 91.25 498 ALA A N 1
ATOM 3932 C CA . ALA A 1 498 ? -31.720 31.553 17.864 1.00 91.25 498 ALA A CA 1
ATOM 3933 C C . ALA A 1 498 ? -30.922 32.585 18.674 1.00 91.25 498 ALA A C 1
ATOM 3935 O O . ALA A 1 498 ? -31.428 33.118 19.659 1.00 91.25 498 ALA A O 1
ATOM 3936 N N . THR A 1 499 ? -29.673 32.854 18.289 1.00 93.88 499 THR A N 1
ATOM 3937 C CA . THR A 1 499 ? -28.737 33.647 19.105 1.00 93.88 499 THR A CA 1
ATOM 3938 C C . THR A 1 499 ? -28.316 34.971 18.472 1.00 93.88 499 THR A C 1
ATOM 3940 O O . THR A 1 499 ? -27.741 35.816 19.155 1.00 93.88 499 THR A O 1
ATOM 3943 N N . GLY A 1 500 ? -28.566 35.163 17.175 1.00 93.12 500 GLY A N 1
ATOM 3944 C CA . GLY A 1 500 ? -28.010 36.274 16.401 1.00 93.12 500 GLY A CA 1
ATOM 3945 C C . GLY A 1 500 ? -26.504 36.150 16.137 1.00 93.12 500 GLY A C 1
ATOM 3946 O O . GLY A 1 500 ? -25.872 37.144 15.777 1.00 93.12 500 GLY A O 1
ATOM 3947 N N . TYR A 1 501 ? -25.907 34.968 16.341 1.00 93.12 501 TYR A N 1
ATOM 3948 C CA . TYR A 1 501 ? -24.476 34.747 16.120 1.00 93.12 501 TYR A CA 1
ATOM 3949 C C . TYR A 1 501 ? -24.096 34.929 14.637 1.00 93.12 501 TYR A C 1
ATOM 3951 O O . TYR A 1 501 ? -24.867 34.524 13.762 1.00 93.12 501 TYR A O 1
ATOM 3959 N N . PRO A 1 502 ? -22.932 35.537 14.321 1.00 93.62 502 PRO A N 1
ATOM 3960 C CA . PRO A 1 502 ? -22.534 35.787 12.941 1.00 93.62 502 PRO A CA 1
ATOM 3961 C C . PRO A 1 502 ? -22.301 34.500 12.149 1.00 93.62 502 PRO A C 1
ATOM 3963 O O . PRO A 1 502 ? -21.913 33.464 12.689 1.00 93.62 502 PRO A O 1
ATOM 3966 N N . ALA A 1 503 ? -22.463 34.620 10.833 1.00 93.94 503 ALA A N 1
ATOM 3967 C CA . ALA A 1 503 ? -22.215 33.527 9.910 1.00 93.94 503 ALA A CA 1
ATOM 3968 C C . ALA A 1 503 ? -20.751 33.044 9.922 1.00 93.94 503 ALA A C 1
ATOM 3970 O O . ALA A 1 503 ? -19.831 33.862 10.079 1.00 93.94 503 ALA A O 1
ATOM 3971 N N . PRO A 1 504 ? -20.512 31.730 9.727 1.00 94.44 504 PRO A N 1
ATOM 3972 C CA . PRO A 1 504 ? -19.180 31.183 9.498 1.00 94.44 504 PRO A CA 1
ATOM 3973 C C . PRO A 1 504 ? -18.469 31.852 8.322 1.00 94.44 504 PRO A C 1
ATOM 3975 O O . PRO A 1 504 ? -19.089 32.475 7.452 1.00 94.44 504 PRO A O 1
ATOM 3978 N N . ALA A 1 505 ? -17.146 31.684 8.257 1.00 91.06 505 ALA A N 1
ATOM 3979 C CA . ALA A 1 505 ? -16.440 32.013 7.028 1.00 91.06 505 ALA A CA 1
ATOM 3980 C C . ALA A 1 505 ? -17.012 31.177 5.877 1.00 91.06 505 ALA A C 1
ATOM 3982 O O . ALA A 1 505 ? -17.394 30.025 6.057 1.00 91.06 505 ALA A O 1
ATOM 3983 N N . TYR A 1 506 ? -17.055 31.780 4.695 1.00 90.19 506 TYR A N 1
ATOM 3984 C CA . TYR A 1 506 ? -17.555 31.153 3.476 1.00 90.19 506 TYR A CA 1
ATOM 3985 C C . TYR A 1 506 ? -19.050 30.829 3.460 1.00 90.19 506 TYR A C 1
ATOM 3987 O O . TYR A 1 506 ? -19.480 30.116 2.573 1.00 90.19 506 TYR A O 1
ATOM 3995 N N . TRP A 1 507 ? -19.870 31.360 4.373 1.00 94.25 507 TRP A N 1
ATOM 3996 C CA . TRP A 1 507 ? -21.306 31.041 4.403 1.00 94.25 507 TRP A CA 1
ATOM 3997 C C . TRP A 1 507 ? -22.077 31.468 3.142 1.00 94.25 507 TRP A C 1
ATOM 3999 O O . TRP A 1 507 ? -23.030 30.809 2.741 1.00 94.25 507 TRP A O 1
ATOM 4009 N N . THR A 1 508 ? -21.673 32.580 2.522 1.00 89.62 508 THR A N 1
ATOM 4010 C CA . THR A 1 508 ? -22.308 33.144 1.315 1.00 89.62 508 THR A CA 1
ATOM 4011 C C . THR A 1 508 ? -21.385 33.180 0.102 1.00 89.62 508 THR A C 1
ATOM 4013 O O . THR A 1 508 ? -21.847 33.381 -1.018 1.00 89.62 508 THR A O 1
ATOM 4016 N N . GLN A 1 509 ? -20.080 33.010 0.312 1.00 90.25 509 GLN A N 1
ATOM 4017 C CA . GLN A 1 509 ? -19.079 33.079 -0.741 1.00 90.25 509 GLN A CA 1
ATOM 4018 C C . GLN A 1 509 ? -18.054 31.972 -0.545 1.00 90.25 509 GLN A C 1
ATOM 4020 O O . GLN A 1 509 ? -17.309 31.973 0.434 1.00 90.25 509 GLN A O 1
ATOM 4025 N N . ALA A 1 510 ? -17.997 31.055 -1.506 1.00 88.94 510 ALA A N 1
ATOM 4026 C CA . ALA A 1 510 ? -17.035 29.968 -1.498 1.00 88.94 510 ALA A CA 1
ATOM 4027 C C . ALA A 1 510 ? -15.578 30.480 -1.467 1.00 88.94 510 ALA A C 1
ATOM 4029 O O . ALA A 1 510 ? -15.295 31.584 -1.953 1.00 88.94 510 ALA A O 1
ATOM 4030 N N . PRO A 1 511 ? -14.633 29.684 -0.933 1.00 88.31 511 PRO A N 1
ATOM 4031 C CA . PRO A 1 511 ? -13.211 29.988 -1.028 1.00 88.31 511 PRO A CA 1
ATOM 4032 C C . PRO A 1 511 ? -12.770 30.213 -2.481 1.00 88.31 511 PRO A C 1
ATOM 4034 O O . PRO A 1 511 ? -13.299 29.610 -3.418 1.00 88.31 511 PRO A O 1
ATOM 4037 N N . ALA A 1 512 ? -11.768 31.072 -2.676 1.00 84.38 512 ALA A N 1
ATOM 4038 C CA . ALA A 1 512 ? -11.248 31.365 -4.008 1.00 84.38 512 ALA A CA 1
ATOM 4039 C C . ALA A 1 512 ? -10.795 30.077 -4.720 1.00 84.38 512 ALA A C 1
ATOM 4041 O O . ALA A 1 512 ? -10.015 29.300 -4.176 1.00 84.38 512 ALA A O 1
ATOM 4042 N N . GLY A 1 513 ? -11.291 29.863 -5.941 1.00 84.38 513 GLY A N 1
ATOM 4043 C CA . GLY A 1 513 ? -10.979 28.676 -6.742 1.00 84.38 513 GLY A CA 1
ATOM 4044 C C . GLY A 1 513 ? -11.800 27.424 -6.412 1.00 84.38 513 GLY A C 1
ATOM 4045 O O . GLY A 1 513 ? -11.633 26.423 -7.100 1.00 84.38 513 GLY A O 1
ATOM 4046 N N . MET A 1 514 ? -12.707 27.467 -5.426 1.00 86.94 514 MET A N 1
ATOM 4047 C CA . MET A 1 514 ? -13.596 26.348 -5.089 1.00 86.94 514 MET A CA 1
ATOM 4048 C C . MET A 1 514 ? -15.022 26.608 -5.575 1.00 86.94 514 MET A C 1
ATOM 4050 O O . MET A 1 514 ? -15.884 27.069 -4.828 1.00 86.94 514 MET A O 1
ATOM 4054 N N . LYS A 1 515 ? -15.265 26.377 -6.866 1.00 85.62 515 LYS A N 1
ATOM 4055 C CA . LYS A 1 515 ? -16.589 26.579 -7.460 1.00 85.62 515 LYS A CA 1
ATOM 4056 C C . LYS A 1 515 ? -17.567 25.524 -6.933 1.00 85.62 515 LYS A C 1
ATOM 4058 O O . LYS A 1 515 ? -17.204 24.361 -6.879 1.00 85.62 515 LYS A O 1
ATOM 4063 N N . ASP A 1 516 ? -18.796 25.925 -6.604 1.00 86.19 516 ASP A N 1
ATOM 4064 C CA . ASP A 1 516 ? -19.862 25.026 -6.127 1.00 86.19 516 ASP A CA 1
ATOM 4065 C C . ASP A 1 516 ? -19.539 24.350 -4.771 1.00 86.19 516 ASP A C 1
ATOM 4067 O O . ASP A 1 516 ? -20.009 23.256 -4.467 1.00 86.19 516 ASP A O 1
ATOM 4071 N N . PHE A 1 517 ? -18.727 25.013 -3.936 1.00 91.25 517 PHE A N 1
ATOM 4072 C CA . PHE A 1 517 ? -18.401 24.563 -2.578 1.00 91.25 517 PHE A CA 1
ATOM 4073 C C . PHE A 1 517 ? -19.675 24.477 -1.702 1.00 91.25 517 PHE A C 1
ATOM 4075 O O . PHE A 1 517 ? -20.420 25.459 -1.662 1.00 91.25 517 PHE A O 1
ATOM 4082 N N . PRO A 1 518 ? -19.954 23.354 -1.004 1.00 92.62 518 PRO A N 1
ATOM 4083 C CA . PRO A 1 518 ? -21.245 23.112 -0.353 1.00 92.62 518 PRO A CA 1
ATOM 4084 C C . PRO A 1 518 ? -21.373 23.855 0.986 1.00 92.62 518 PRO A C 1
ATOM 4086 O O . PRO A 1 518 ? -21.107 23.326 2.065 1.00 92.62 518 PRO A O 1
ATOM 4089 N N . ILE A 1 519 ? -21.785 25.117 0.905 1.00 89.31 519 ILE A N 1
ATOM 4090 C CA . ILE A 1 519 ? -21.881 26.056 2.031 1.00 89.31 519 ILE A CA 1
ATOM 4091 C C . ILE A 1 519 ? -23.317 26.479 2.307 1.00 89.31 519 ILE A C 1
ATOM 4093 O O . ILE A 1 519 ? -24.159 26.530 1.406 1.00 89.31 519 ILE A O 1
ATOM 4097 N N . GLY A 1 520 ? -23.550 26.867 3.558 1.00 90.44 520 GLY A N 1
ATOM 4098 C CA . GLY A 1 520 ? -24.726 27.618 3.963 1.00 90.44 520 GLY A CA 1
ATOM 4099 C C . GLY A 1 520 ? -26.045 26.859 3.832 1.00 90.44 520 GLY A C 1
ATOM 4100 O O . GLY A 1 520 ? -26.091 25.637 3.699 1.00 90.44 520 GLY A O 1
ATOM 4101 N N . ALA A 1 521 ? -27.139 27.617 3.896 1.00 90.00 521 ALA A N 1
ATOM 4102 C CA . ALA A 1 521 ? -28.501 27.085 3.973 1.00 90.00 521 ALA A CA 1
ATOM 4103 C C . ALA A 1 521 ? -28.917 26.233 2.758 1.00 90.00 521 ALA A C 1
ATOM 4105 O O . ALA A 1 521 ? -29.775 25.367 2.894 1.00 90.00 521 ALA A O 1
ATOM 4106 N N . GLU A 1 522 ? -28.298 26.456 1.596 1.00 91.69 522 GLU A N 1
ATOM 4107 C CA . GLU A 1 522 ? -28.576 25.709 0.359 1.00 91.69 522 GLU A CA 1
ATOM 4108 C C . GLU A 1 522 ? -27.997 24.284 0.375 1.00 91.69 522 GLU A C 1
ATOM 4110 O O . GLU A 1 522 ? -28.392 23.445 -0.428 1.00 91.69 522 GLU A O 1
ATOM 4115 N N . ASN A 1 523 ? -27.080 23.987 1.304 1.00 96.19 523 ASN A N 1
ATOM 4116 C CA . ASN A 1 523 ? -26.461 22.670 1.473 1.00 96.19 523 ASN A CA 1
ATOM 4117 C C . ASN A 1 523 ? -26.705 22.154 2.904 1.00 96.19 523 ASN A C 1
ATOM 4119 O O . ASN A 1 523 ? -25.748 21.989 3.669 1.00 96.19 523 ASN A O 1
ATOM 4123 N N . PRO A 1 524 ? -27.975 21.939 3.304 1.00 96.25 524 PRO A N 1
ATOM 4124 C CA . PRO A 1 524 ? -28.378 21.773 4.703 1.00 96.25 524 PRO A CA 1
ATOM 4125 C C . PRO A 1 524 ? -27.773 20.544 5.392 1.00 96.25 524 PRO A C 1
ATOM 4127 O O . PRO A 1 524 ? -27.546 20.591 6.603 1.00 96.25 524 PRO A O 1
ATOM 4130 N N . ASP A 1 525 ? -27.484 19.489 4.626 1.00 96.31 525 ASP A N 1
ATOM 4131 C CA . ASP A 1 525 ? -26.988 18.198 5.124 1.00 96.31 525 ASP A CA 1
ATOM 4132 C C . ASP A 1 525 ? -25.456 18.079 5.089 1.00 96.31 525 ASP A C 1
ATOM 4134 O O . ASP A 1 525 ? -24.894 17.106 5.590 1.00 96.31 525 ASP A O 1
ATOM 4138 N N . HIS A 1 526 ? -24.759 19.064 4.516 1.00 97.88 526 HIS A N 1
ATOM 4139 C CA . HIS A 1 526 ? -23.299 19.113 4.552 1.00 97.88 526 HIS A CA 1
ATOM 4140 C C . HIS A 1 526 ? -22.801 19.629 5.906 1.00 97.88 526 HIS A C 1
ATOM 4142 O O . HIS A 1 526 ? -23.484 20.446 6.541 1.00 97.88 526 HIS A O 1
ATOM 4148 N N . PRO A 1 527 ? -21.607 19.197 6.349 1.00 98.06 527 PRO A N 1
ATOM 4149 C CA . PRO A 1 527 ? -21.014 19.703 7.575 1.00 98.06 527 PRO A CA 1
ATOM 4150 C C . PRO A 1 527 ? -20.741 21.205 7.480 1.00 98.06 527 PRO A C 1
ATOM 4152 O O . PRO A 1 527 ? -20.312 21.717 6.440 1.00 98.06 527 PRO A O 1
ATOM 4155 N N . VAL A 1 528 ? -20.946 21.913 8.589 1.00 98.06 528 VAL A N 1
ATOM 4156 C CA . VAL A 1 528 ? -20.549 23.314 8.698 1.00 98.06 528 VAL A CA 1
ATOM 4157 C C . VAL A 1 528 ? -19.027 23.418 8.755 1.00 98.06 528 VAL A C 1
ATOM 4159 O O . VAL A 1 528 ? -18.367 22.776 9.570 1.00 98.06 528 VAL A O 1
ATOM 4162 N N . VAL A 1 529 ? -18.466 24.271 7.902 1.00 97.00 529 VAL A N 1
ATOM 4163 C CA . VAL A 1 529 ? -17.028 24.571 7.838 1.00 97.00 529 VAL A CA 1
ATOM 4164 C C . VAL A 1 529 ? -16.793 26.078 7.897 1.00 97.00 529 VAL A C 1
ATOM 4166 O O . VAL A 1 529 ? -17.734 26.871 7.893 1.00 97.00 529 VAL A O 1
ATOM 4169 N N . GLY A 1 530 ? -15.535 26.513 7.990 1.00 94.31 530 GLY A N 1
ATOM 4170 C CA . GLY A 1 530 ? -15.214 27.937 8.129 1.00 94.31 530 GLY A CA 1
ATOM 4171 C C . GLY A 1 530 ? -15.528 28.490 9.523 1.00 94.31 530 GLY A C 1
ATOM 4172 O O . GLY A 1 530 ? -15.597 29.707 9.712 1.00 94.31 530 GLY A O 1
ATOM 4173 N N . VAL A 1 531 ? -15.703 27.609 10.505 1.00 96.38 531 VAL A N 1
ATOM 4174 C CA . VAL A 1 531 ? -15.885 27.946 11.919 1.00 96.38 531 VAL A CA 1
ATOM 4175 C C . VAL A 1 531 ? -14.544 27.894 12.643 1.00 96.38 531 VAL A C 1
ATOM 4177 O O . VAL A 1 531 ? -13.710 27.025 12.384 1.00 96.38 531 VAL A O 1
ATOM 4180 N N . SER A 1 532 ? -14.313 28.847 13.540 1.00 94.25 532 SER A N 1
ATOM 4181 C CA . SER A 1 532 ? -13.179 28.783 14.465 1.00 94.25 532 SER A CA 1
ATOM 4182 C C . SER A 1 532 ? -13.497 27.867 15.648 1.00 94.25 532 SER A C 1
ATOM 4184 O O . SER A 1 532 ? -14.662 27.550 15.890 1.00 94.25 532 SER A O 1
ATOM 4186 N N . PHE A 1 533 ? -12.475 27.494 16.420 1.00 92.75 533 PHE A N 1
ATOM 4187 C CA . PHE A 1 533 ? -12.659 26.793 17.693 1.00 92.75 533 PHE A CA 1
ATOM 4188 C C . PHE A 1 533 ? -13.676 27.507 18.607 1.00 92.75 533 PHE A C 1
ATOM 4190 O O . PHE A 1 533 ? -14.592 26.873 19.123 1.00 92.75 533 PHE A O 1
ATOM 4197 N N . ASP A 1 534 ? -13.583 28.835 18.735 1.00 87.81 534 ASP A N 1
ATOM 4198 C CA . ASP A 1 534 ? -14.504 29.624 19.565 1.00 87.81 534 ASP A CA 1
ATOM 4199 C C . ASP A 1 534 ? -15.943 29.605 19.032 1.00 87.81 534 ASP A C 1
ATOM 4201 O O . ASP A 1 534 ? -16.898 29.578 19.809 1.00 87.81 534 ASP A O 1
ATOM 4205 N N . ASP A 1 535 ? -16.118 29.616 17.708 1.00 95.69 535 ASP A N 1
ATOM 4206 C CA . ASP A 1 535 ? -17.439 29.508 17.081 1.00 95.69 535 ASP A CA 1
ATOM 4207 C C . ASP A 1 535 ? -18.064 28.132 17.367 1.00 95.69 535 ASP A C 1
ATOM 4209 O O . ASP A 1 535 ? -19.246 28.045 17.708 1.00 95.69 535 ASP A O 1
ATOM 4213 N N . ALA A 1 536 ? -17.261 27.068 17.266 1.00 96.75 536 ALA A N 1
ATOM 4214 C CA . ALA A 1 536 ? -17.666 25.696 17.553 1.00 96.75 536 ALA A CA 1
ATOM 4215 C C . ALA A 1 536 ? -18.006 25.503 19.040 1.00 96.75 536 ALA A C 1
ATOM 4217 O O . ALA A 1 536 ? -19.028 24.904 19.377 1.00 96.75 536 ALA A O 1
ATOM 4218 N N . LEU A 1 537 ? -17.209 26.080 19.945 1.00 89.12 537 LEU A N 1
ATOM 4219 C CA . LEU A 1 537 ? -17.452 26.014 21.384 1.00 89.12 537 LEU A CA 1
ATOM 4220 C C . LEU A 1 537 ? -18.715 26.782 21.798 1.00 89.12 537 LEU A C 1
ATOM 4222 O O . LEU A 1 537 ? -19.473 26.305 22.645 1.00 89.12 537 LEU A O 1
ATOM 4226 N N . LYS A 1 538 ? -18.988 27.944 21.189 1.00 89.62 538 LYS A N 1
ATOM 4227 C CA . LYS A 1 538 ? -20.231 28.694 21.440 1.00 89.62 538 LYS A CA 1
ATOM 4228 C C . LYS A 1 538 ? -21.456 27.944 20.943 1.00 89.62 538 LYS A C 1
ATOM 4230 O O . LYS A 1 538 ? -22.457 27.915 21.657 1.00 89.62 538 LYS A O 1
ATOM 4235 N N . TYR A 1 539 ? -21.362 27.308 19.774 1.00 95.25 539 TYR A N 1
ATOM 4236 C CA . TYR A 1 539 ? -22.406 26.406 19.301 1.00 95.25 539 TYR A CA 1
ATOM 4237 C C . TYR A 1 539 ? -22.644 25.282 20.315 1.00 95.25 539 TYR A C 1
ATOM 4239 O O . TYR A 1 539 ? -23.773 25.080 20.756 1.00 95.25 539 TYR A O 1
ATOM 4247 N N . ALA A 1 540 ? -21.583 24.564 20.706 1.00 92.75 540 ALA A N 1
ATOM 4248 C CA . ALA A 1 540 ? -21.687 23.429 21.619 1.00 92.75 540 ALA A CA 1
ATOM 4249 C C . ALA A 1 540 ? -22.319 23.852 22.953 1.00 92.75 540 ALA A C 1
ATOM 4251 O O . ALA A 1 540 ? -23.265 23.218 23.411 1.00 92.75 540 ALA A O 1
ATOM 4252 N N . THR A 1 541 ? -21.875 24.982 23.510 1.00 86.00 541 THR A N 1
ATOM 4253 C CA . THR A 1 541 ? -22.429 25.570 24.739 1.00 86.00 541 THR A CA 1
ATOM 4254 C C . THR A 1 541 ? -23.917 25.893 24.595 1.00 86.00 541 THR A C 1
ATOM 4256 O O . THR A 1 541 ? -24.705 25.537 25.469 1.00 86.00 541 THR A O 1
ATOM 4259 N N . TRP A 1 542 ? -24.328 26.529 23.491 1.00 91.25 542 TRP A N 1
ATOM 4260 C CA . TRP A 1 542 ? -25.742 26.816 23.219 1.00 91.25 542 TRP A CA 1
ATOM 4261 C C . TRP A 1 542 ? -26.581 25.534 23.126 1.00 91.25 542 TRP A C 1
ATOM 4263 O O . TRP A 1 542 ? -27.697 25.493 23.638 1.00 91.25 542 TRP A O 1
ATOM 4273 N N . ALA A 1 543 ? -26.018 24.470 22.553 1.00 87.50 543 ALA A N 1
ATOM 4274 C CA . ALA A 1 543 ? -26.652 23.157 22.472 1.00 87.50 543 ALA A CA 1
ATOM 4275 C C . ALA A 1 543 ? -26.641 22.373 23.807 1.00 87.50 543 ALA A C 1
ATOM 4277 O O . ALA A 1 543 ? -27.134 21.243 23.858 1.00 87.50 543 ALA A O 1
ATOM 4278 N N . GLY A 1 544 ? -26.085 22.935 24.889 1.00 83.06 544 GLY A N 1
ATOM 4279 C CA . GLY A 1 544 ? -25.947 22.256 26.184 1.00 83.06 544 GLY A CA 1
ATOM 4280 C C . GLY A 1 544 ? -24.904 21.134 26.174 1.00 83.06 544 GLY A C 1
ATOM 4281 O O . GLY A 1 544 ? -25.060 20.131 26.867 1.00 83.06 544 GLY A O 1
ATOM 4282 N N . LYS A 1 545 ? -23.870 21.270 25.342 1.00 92.81 545 LYS A N 1
ATOM 4283 C CA . LYS A 1 545 ? -22.815 20.281 25.082 1.00 92.81 545 LYS A CA 1
ATOM 4284 C C . LYS A 1 545 ? -21.432 20.935 25.171 1.00 92.81 545 LYS A C 1
ATOM 4286 O O . LYS A 1 545 ? -21.298 22.127 25.437 1.00 92.81 545 LYS A O 1
ATOM 4291 N N . THR A 1 546 ? -20.387 20.159 24.907 1.00 92.69 546 THR A N 1
ATOM 4292 C CA . THR A 1 546 ? -19.017 20.653 24.698 1.00 92.69 546 THR A CA 1
ATOM 4293 C C . THR A 1 546 ? -18.378 19.982 23.476 1.00 92.69 546 THR A C 1
ATOM 4295 O O . THR A 1 546 ? -18.987 19.108 22.857 1.00 92.69 546 THR A O 1
ATOM 4298 N N . LEU A 1 547 ? -17.172 20.399 23.094 1.00 96.88 547 LEU A N 1
ATOM 4299 C CA . LEU A 1 547 ? -16.360 19.713 22.084 1.00 96.88 547 LEU A CA 1
ATOM 4300 C C . LEU A 1 547 ? -15.720 18.445 22.680 1.00 96.88 547 LEU A C 1
ATOM 4302 O O . LEU A 1 547 ? -15.401 18.445 23.872 1.00 96.88 547 LEU A O 1
ATOM 4306 N N . PRO A 1 548 ? -15.517 17.371 21.892 1.00 98.00 548 PRO A N 1
ATOM 4307 C CA . PRO A 1 548 ? -14.803 16.186 22.362 1.00 98.00 548 PRO A CA 1
ATOM 4308 C C . PRO A 1 548 ? -13.365 16.537 22.749 1.00 98.00 548 PRO A C 1
ATOM 4310 O O . PRO A 1 548 ? -12.729 17.359 22.091 1.00 98.00 548 PRO A O 1
ATOM 4313 N N . THR A 1 549 ? -12.813 15.884 23.770 1.00 98.06 549 THR A N 1
ATOM 4314 C CA . THR A 1 549 ? -11.349 15.835 23.922 1.00 98.06 549 THR A CA 1
ATOM 4315 C C . THR A 1 549 ? -10.732 14.952 22.832 1.00 98.06 549 THR A C 1
ATOM 4317 O O . THR A 1 549 ? -11.425 14.106 22.259 1.00 98.06 549 THR A O 1
ATOM 4320 N N . GLU A 1 550 ? -9.429 15.074 22.562 1.00 97.31 550 GLU A N 1
ATOM 4321 C CA . GLU A 1 550 ? -8.724 14.190 21.618 1.00 97.31 550 GLU A CA 1
ATOM 4322 C C . GLU A 1 550 ? -8.920 12.712 21.978 1.00 97.31 550 GLU A C 1
ATOM 4324 O O . GLU A 1 550 ? -9.120 11.871 21.102 1.00 97.31 550 GLU A O 1
ATOM 4329 N N . ALA A 1 551 ? -8.903 12.399 23.277 1.00 97.38 551 ALA A N 1
ATOM 4330 C CA . ALA A 1 551 ? -9.104 11.045 23.772 1.00 97.38 551 ALA A CA 1
ATOM 4331 C C . ALA A 1 551 ? -10.539 10.557 23.553 1.00 97.38 551 ALA A C 1
ATOM 4333 O O . ALA A 1 551 ? -10.744 9.415 23.134 1.00 97.38 551 ALA A O 1
ATOM 4334 N N . GLN A 1 552 ? -11.537 11.408 23.818 1.00 97.94 552 GLN A N 1
ATOM 4335 C CA . GLN A 1 552 ? -12.935 11.088 23.528 1.00 97.94 552 GLN A CA 1
ATOM 4336 C C . GLN A 1 552 ? -13.122 10.843 22.031 1.00 97.94 552 GLN A C 1
ATOM 4338 O O . GLN A 1 552 ? -13.637 9.796 21.647 1.00 97.94 552 GLN A O 1
ATOM 4343 N N . TYR A 1 553 ? -12.621 11.741 21.183 1.00 98.50 553 TYR A N 1
ATOM 4344 C CA . TYR A 1 553 ? -12.695 11.570 19.737 1.00 98.50 553 TYR A CA 1
ATOM 4345 C C . TYR A 1 553 ? -12.071 10.246 19.291 1.00 98.50 553 TYR A C 1
ATOM 4347 O O . TYR A 1 553 ? -12.705 9.472 18.581 1.00 98.50 553 TYR A O 1
ATOM 4355 N N . GLU A 1 554 ? -10.853 9.944 19.741 1.00 98.00 554 GLU A N 1
ATOM 4356 C CA . GLU A 1 554 ? -10.149 8.736 19.320 1.00 98.00 554 GLU A CA 1
ATOM 4357 C C . GLU A 1 554 ? -10.870 7.456 19.746 1.00 98.00 554 GLU A C 1
ATOM 4359 O O . GLU A 1 554 ? -11.058 6.546 18.935 1.00 98.00 554 GLU A O 1
ATOM 4364 N N . LYS A 1 555 ? -11.309 7.378 21.008 1.00 96.81 555 LYS A N 1
ATOM 4365 C CA . LYS A 1 555 ? -12.050 6.214 21.506 1.00 96.81 555 LYS A CA 1
ATOM 4366 C C . LYS A 1 555 ? -13.347 6.017 20.725 1.00 96.81 555 LYS A C 1
ATOM 4368 O O . LYS A 1 555 ? -13.690 4.882 20.390 1.00 96.81 555 LYS A O 1
ATOM 4373 N N . ALA A 1 556 ? -14.047 7.112 20.433 1.00 97.38 556 ALA A N 1
ATOM 4374 C CA . ALA A 1 556 ? -15.256 7.107 19.627 1.00 97.38 556 ALA A CA 1
ATOM 4375 C C . ALA A 1 556 ? -14.967 6.641 18.191 1.00 97.38 556 ALA A C 1
ATOM 4377 O O . ALA A 1 556 ? -15.651 5.742 17.703 1.00 97.38 556 ALA A O 1
ATOM 4378 N N . ALA A 1 557 ? -13.918 7.169 17.551 1.00 97.56 557 ALA A N 1
ATOM 4379 C CA . ALA A 1 557 ? -13.530 6.840 16.181 1.00 97.56 557 ALA A CA 1
ATOM 4380 C C . ALA A 1 557 ? -13.182 5.357 16.032 1.00 97.56 557 ALA A C 1
ATOM 4382 O O . ALA A 1 557 ? -13.646 4.707 15.098 1.00 97.56 557 ALA A O 1
ATOM 4383 N N . ARG A 1 558 ? -12.460 4.793 17.009 1.00 93.25 558 ARG A N 1
ATOM 4384 C CA . ARG A 1 558 ? -12.070 3.376 17.025 1.00 93.25 558 ARG A CA 1
ATOM 4385 C C . ARG A 1 558 ? -13.251 2.405 17.079 1.00 93.25 558 ARG A C 1
ATOM 4387 O O . ARG A 1 558 ? -13.065 1.250 16.719 1.00 93.25 558 ARG A O 1
ATOM 4394 N N . GLY A 1 559 ? -14.439 2.812 17.538 1.00 85.38 559 GLY A N 1
ATOM 4395 C CA . GLY A 1 559 ? -15.639 1.969 17.447 1.00 85.38 559 GLY A CA 1
ATOM 4396 C C . GLY A 1 559 ? -15.474 0.576 18.073 1.00 85.38 559 GLY A C 1
ATOM 4397 O O . GLY A 1 559 ? -15.800 -0.420 17.438 1.00 85.38 559 GLY A O 1
ATOM 4398 N N . SER A 1 560 ? -14.883 0.466 19.268 1.00 75.00 560 SER A N 1
ATOM 4399 C CA . SER A 1 560 ? -14.533 -0.816 19.925 1.00 75.00 560 SER A CA 1
ATOM 4400 C C . SER A 1 560 ? -13.527 -1.718 19.189 1.00 75.00 560 SER A C 1
ATOM 4402 O O . SER A 1 560 ? -13.227 -2.809 19.677 1.00 75.00 560 SER A O 1
ATOM 4404 N N . LEU A 1 561 ? -12.968 -1.294 18.056 1.00 66.69 561 LEU A N 1
ATOM 4405 C CA . LEU A 1 561 ? -11.948 -2.046 17.341 1.00 66.69 561 LEU A CA 1
ATOM 4406 C C . LEU A 1 561 ? -10.571 -1.823 17.981 1.00 66.69 561 LEU A C 1
ATOM 4408 O O . LEU A 1 561 ? -10.026 -0.717 17.986 1.00 66.69 561 LEU A O 1
ATOM 4412 N N . PHE A 1 562 ? -9.988 -2.891 18.525 1.00 69.50 562 PHE A N 1
ATOM 4413 C CA . PHE A 1 562 ? -8.669 -2.831 19.150 1.00 69.50 562 PHE A CA 1
ATOM 4414 C C . PHE A 1 562 ? -7.554 -2.849 18.096 1.00 69.50 562 PHE A C 1
ATOM 4416 O O . PHE A 1 562 ? -7.516 -3.734 17.241 1.00 69.50 562 PHE A O 1
ATOM 4423 N N . GLY A 1 563 ? -6.640 -1.878 18.172 1.00 67.25 563 GLY A N 1
ATOM 4424 C CA . GLY A 1 563 ? -5.443 -1.814 17.325 1.00 67.25 563 GLY A CA 1
ATOM 4425 C C . GLY A 1 563 ? -5.689 -1.482 15.850 1.00 67.25 563 GLY A C 1
ATOM 4426 O O . GLY A 1 563 ? -4.742 -1.525 15.075 1.00 67.25 563 GLY A O 1
ATOM 4427 N N . LYS A 1 564 ? -6.925 -1.150 15.455 1.00 82.19 564 LYS A N 1
ATOM 4428 C CA . LYS A 1 564 ? -7.259 -0.812 14.065 1.00 82.19 564 LYS A CA 1
ATOM 4429 C C . LYS A 1 564 ? -6.884 0.621 13.704 1.00 82.19 564 LYS A C 1
ATOM 4431 O O . LYS A 1 564 ? -7.030 1.523 14.538 1.00 82.19 564 LYS A O 1
ATOM 4436 N N . LYS A 1 565 ? -6.406 0.816 12.468 1.00 87.62 565 LYS A N 1
ATOM 4437 C CA . LYS A 1 565 ? -5.981 2.134 11.957 1.00 87.62 565 LYS A CA 1
ATOM 4438 C C . LYS A 1 565 ? -7.169 3.048 11.633 1.00 87.62 565 LYS A C 1
ATOM 4440 O O . LYS A 1 565 ? -7.061 4.247 11.873 1.00 87.62 565 LYS A O 1
ATOM 4445 N N . TYR A 1 566 ? -8.290 2.503 11.159 1.00 95.56 566 TYR A N 1
ATOM 4446 C CA . TYR A 1 566 ? -9.471 3.246 10.699 1.00 95.56 566 TYR A CA 1
ATOM 4447 C C . TYR A 1 566 ? -10.758 2.819 11.437 1.00 95.56 566 TYR A C 1
ATOM 4449 O O . TYR A 1 566 ? -10.784 1.748 12.051 1.00 95.56 566 TYR A O 1
ATOM 4457 N N . PRO A 1 567 ? -11.849 3.614 11.382 1.00 92.56 567 PRO A N 1
ATOM 4458 C CA . PRO A 1 567 ? -13.084 3.335 12.127 1.00 92.56 567 PRO A CA 1
ATOM 4459 C C . PRO A 1 567 ? -13.791 2.027 11.758 1.00 92.56 567 PRO A C 1
ATOM 4461 O O . PRO A 1 567 ? -14.525 1.483 12.583 1.00 92.56 567 PRO A O 1
ATOM 4464 N N . LEU A 1 568 ? -13.574 1.528 10.536 1.00 89.75 568 LEU A N 1
ATOM 4465 C CA . LEU A 1 568 ? -14.185 0.299 10.013 1.00 89.75 568 LEU A CA 1
ATOM 4466 C C . LEU A 1 568 ? -13.189 -0.867 9.869 1.00 89.75 568 LEU A C 1
ATOM 4468 O O . LEU A 1 568 ? -13.579 -1.957 9.458 1.00 89.75 568 LEU A O 1
ATOM 4472 N N . GLY A 1 569 ? -11.910 -0.681 10.225 1.00 87.12 569 GLY A N 1
ATOM 4473 C CA . GLY A 1 569 ? -10.885 -1.719 10.083 1.00 87.12 569 GLY A CA 1
ATOM 4474 C C . GLY A 1 569 ? -9.475 -1.177 9.840 1.00 87.12 569 GLY A C 1
ATOM 4475 O O . GLY A 1 569 ? -9.123 -0.092 10.292 1.00 87.12 569 GLY A O 1
ATOM 4476 N N . ASP A 1 570 ? -8.645 -1.953 9.142 1.00 84.69 570 ASP A N 1
ATOM 4477 C CA . ASP A 1 570 ? -7.260 -1.567 8.802 1.00 84.69 570 ASP A CA 1
ATOM 4478 C C . ASP A 1 570 ? -7.116 -0.981 7.393 1.00 84.69 570 ASP A C 1
ATOM 4480 O O . ASP A 1 570 ? -6.061 -0.460 7.041 1.00 84.69 570 ASP A O 1
ATOM 4484 N N . THR A 1 571 ? -8.184 -1.021 6.603 1.00 84.50 571 THR A N 1
ATOM 4485 C CA . THR A 1 571 ? -8.266 -0.442 5.262 1.00 84.50 571 THR A CA 1
ATOM 4486 C C . THR A 1 571 ? -9.315 0.655 5.243 1.00 84.50 571 THR A C 1
ATOM 4488 O O . THR A 1 571 ? -10.375 0.495 5.846 1.00 84.50 571 THR A O 1
ATOM 4491 N N . LEU A 1 572 ? -9.030 1.736 4.523 1.00 86.31 572 LEU A N 1
ATOM 4492 C CA . LEU A 1 572 ? -9.986 2.797 4.243 1.00 86.31 572 LEU A CA 1
ATOM 4493 C C . LEU A 1 572 ? -10.099 2.952 2.731 1.00 86.31 572 LEU A C 1
ATOM 4495 O O . LEU A 1 572 ? -9.108 3.224 2.052 1.00 86.31 572 LEU A O 1
ATOM 4499 N N . THR A 1 573 ? -11.303 2.760 2.215 1.00 88.69 573 THR A N 1
ATOM 4500 C CA . THR A 1 573 ? -11.638 2.927 0.805 1.00 88.69 573 THR A CA 1
ATOM 4501 C C . THR A 1 573 ? -12.655 4.047 0.646 1.00 88.69 573 THR A C 1
ATOM 4503 O O . THR A 1 573 ? -13.271 4.496 1.610 1.00 88.69 573 THR A O 1
ATOM 4506 N N . HIS A 1 574 ? -12.895 4.470 -0.590 1.00 88.50 574 HIS A N 1
ATOM 4507 C CA . HIS A 1 574 ? -13.951 5.434 -0.883 1.00 88.50 574 HIS A CA 1
ATOM 4508 C C . HIS A 1 574 ? -15.386 4.884 -0.659 1.00 88.50 574 HIS A C 1
ATOM 4510 O O . HIS A 1 574 ? -16.360 5.606 -0.848 1.00 88.50 574 HIS A O 1
ATOM 4516 N N . ASN A 1 575 ? -15.547 3.619 -0.236 1.00 90.06 575 ASN A N 1
ATOM 4517 C CA . ASN A 1 575 ? -16.817 3.119 0.310 1.00 90.06 575 ASN A CA 1
ATOM 4518 C C . ASN A 1 575 ? -17.023 3.495 1.786 1.00 90.06 575 ASN A C 1
ATOM 4520 O O . ASN A 1 575 ? -18.145 3.412 2.281 1.00 90.06 575 ASN A O 1
ATOM 4524 N N . ASP A 1 576 ? -15.952 3.890 2.476 1.00 93.00 576 ASP A N 1
ATOM 4525 C CA . ASP A 1 576 ? -15.892 3.983 3.935 1.00 93.00 576 ASP A CA 1
ATOM 4526 C C . ASP A 1 576 ? -15.842 5.430 4.440 1.00 93.00 576 ASP A C 1
ATOM 4528 O O . ASP A 1 576 ? -16.244 5.697 5.571 1.00 93.00 576 ASP A O 1
ATOM 4532 N N . ALA A 1 577 ? -15.332 6.360 3.627 1.00 95.88 577 ALA A N 1
ATOM 4533 C CA . ALA A 1 577 ? -15.204 7.776 3.962 1.00 95.88 577 ALA A CA 1
ATOM 4534 C C . ALA A 1 577 ? -15.013 8.644 2.706 1.00 95.88 577 ALA A C 1
ATOM 4536 O O . ALA A 1 577 ? -14.615 8.144 1.654 1.00 95.88 577 ALA A O 1
ATOM 4537 N N . ASN A 1 578 ? -15.211 9.957 2.865 1.00 96.31 578 ASN A N 1
ATOM 4538 C CA . ASN A 1 578 ? -14.892 10.970 1.857 1.00 96.31 578 ASN A CA 1
ATOM 4539 C C . ASN A 1 578 ? -13.467 11.512 2.034 1.00 96.31 578 ASN A C 1
ATOM 4541 O O . ASN A 1 578 ? -13.144 12.057 3.094 1.00 96.31 578 ASN A O 1
ATOM 4545 N N . PHE A 1 579 ? -12.612 11.385 1.021 1.00 93.44 579 PHE A N 1
ATOM 4546 C CA . PHE A 1 579 ? -11.222 11.854 1.063 1.00 93.44 579 PHE A CA 1
ATOM 4547 C C . PHE A 1 579 ? -10.619 12.078 -0.322 1.00 93.44 579 PHE A C 1
ATOM 4549 O O . PHE A 1 579 ? -11.303 11.930 -1.318 1.00 93.44 579 PHE A O 1
ATOM 4556 N N . LEU A 1 580 ? -9.338 12.471 -0.406 1.00 84.31 580 LEU A N 1
ATOM 4557 C CA . LEU A 1 580 ? -8.737 12.964 -1.648 1.00 84.31 580 LEU A CA 1
ATOM 4558 C C . LEU A 1 580 ? -8.963 12.007 -2.828 1.00 84.31 580 LEU A C 1
ATOM 4560 O O . LEU A 1 580 ? -8.482 10.874 -2.800 1.00 84.31 580 LEU A O 1
ATOM 4564 N N . SER A 1 581 ? -9.512 12.551 -3.919 1.00 78.62 581 SER A N 1
ATOM 4565 C CA . SER A 1 581 ? -10.033 11.846 -5.110 1.00 78.62 581 SER A CA 1
ATOM 4566 C C . SER A 1 581 ? -11.497 11.429 -4.930 1.00 78.62 581 SER A C 1
ATOM 4568 O O . SER A 1 581 ? -12.148 11.877 -4.006 1.00 78.62 581 SER A O 1
ATOM 4570 N N . THR A 1 582 ? -12.066 10.675 -5.867 1.00 74.94 582 THR A N 1
ATOM 4571 C CA . THR A 1 582 ? -13.439 10.153 -5.759 1.00 74.94 582 THR A CA 1
ATOM 4572 C C . THR A 1 582 ? -13.441 8.696 -6.211 1.00 74.94 582 THR A C 1
ATOM 4574 O O . THR A 1 582 ? -12.614 8.298 -7.038 1.00 74.94 582 THR A O 1
ATOM 4577 N N . GLY A 1 583 ? -14.351 7.887 -5.678 1.00 68.69 583 GLY A N 1
ATOM 4578 C CA . GLY A 1 583 ? -14.488 6.469 -6.000 1.00 68.69 583 GLY A CA 1
ATOM 4579 C C . GLY A 1 583 ? -15.677 5.839 -5.276 1.00 68.69 583 GLY A C 1
ATOM 4580 O O . GLY A 1 583 ? -16.100 6.318 -4.237 1.00 68.69 583 GLY A O 1
ATOM 4581 N N . GLY A 1 584 ? -16.251 4.757 -5.806 1.00 83.50 584 GLY A N 1
ATOM 4582 C CA . GLY A 1 584 ? -17.413 4.122 -5.165 1.00 83.50 584 GLY A CA 1
ATOM 4583 C C . GLY A 1 584 ? -18.554 5.127 -4.869 1.00 83.50 584 GLY A C 1
ATOM 4584 O O . GLY A 1 584 ? -18.943 5.864 -5.778 1.00 83.50 584 GLY A O 1
ATOM 4585 N N . PRO A 1 585 ? -19.115 5.163 -3.641 1.00 79.75 585 PRO A N 1
ATOM 4586 C CA . PRO A 1 585 ? -20.119 6.144 -3.229 1.00 79.75 585 PRO A CA 1
ATOM 4587 C C . PRO A 1 585 ? -19.543 7.540 -2.942 1.00 79.75 585 PRO A C 1
ATOM 4589 O O . PRO A 1 585 ? -20.312 8.503 -2.976 1.00 79.75 585 PRO A O 1
ATOM 4592 N N . ASP A 1 586 ? -18.235 7.679 -2.699 1.00 87.44 586 ASP A N 1
ATOM 4593 C CA . ASP A 1 586 ? -17.575 8.977 -2.555 1.00 87.44 586 ASP A CA 1
ATOM 4594 C C . ASP A 1 586 ? -17.434 9.677 -3.911 1.00 87.44 586 ASP A C 1
ATOM 4596 O O . ASP A 1 586 ? -16.498 9.454 -4.680 1.00 87.44 586 ASP A O 1
ATOM 4600 N N . LYS A 1 587 ? -18.409 10.525 -4.223 1.00 89.56 587 LYS A N 1
ATOM 4601 C CA . LYS A 1 587 ? -18.516 11.263 -5.491 1.00 89.56 587 LYS A CA 1
ATOM 4602 C C . LYS A 1 587 ? -18.308 12.768 -5.330 1.00 89.56 587 LYS A C 1
ATOM 4604 O O . LYS A 1 587 ? -18.538 13.518 -6.281 1.00 89.56 587 LYS A O 1
ATOM 4609 N N . TRP A 1 588 ? -17.969 13.224 -4.126 1.00 90.44 588 TRP A N 1
ATOM 4610 C CA . TRP A 1 588 ? -17.912 14.644 -3.805 1.00 90.44 588 TRP A CA 1
ATOM 4611 C C . TRP A 1 588 ? -16.492 15.163 -3.963 1.00 90.44 588 TRP A C 1
ATOM 4613 O O . TRP A 1 588 ? -15.546 14.647 -3.394 1.00 90.44 588 TRP A O 1
ATOM 4623 N N . ILE A 1 589 ? -16.349 16.244 -4.724 1.00 85.94 589 ILE A N 1
ATOM 4624 C CA . ILE A 1 589 ? -15.062 16.938 -4.867 1.00 85.94 589 ILE A CA 1
ATOM 4625 C C . ILE A 1 589 ? -14.684 17.756 -3.614 1.00 85.94 589 ILE A C 1
ATOM 4627 O O . ILE A 1 589 ? -13.561 18.247 -3.521 1.00 85.94 589 ILE A O 1
ATOM 4631 N N . TYR A 1 590 ? -15.635 17.929 -2.687 1.00 94.12 590 TYR A N 1
ATOM 4632 C CA . TYR A 1 590 ? -15.531 18.661 -1.420 1.00 94.12 590 TYR A CA 1
ATOM 4633 C C . TYR A 1 590 ? -16.108 17.806 -0.284 1.00 94.12 590 TYR A C 1
ATOM 4635 O O . TYR A 1 590 ? -16.012 16.588 -0.344 1.00 94.12 590 TYR A O 1
ATOM 4643 N N . SER A 1 591 ? -16.728 18.397 0.745 1.00 95.62 591 SER A N 1
ATOM 4644 C CA . SER A 1 591 ? -17.447 17.605 1.747 1.00 95.62 591 SER A CA 1
ATOM 4645 C C . SER A 1 591 ? -18.647 16.885 1.126 1.00 95.62 591 SER A C 1
ATOM 4647 O O . SER A 1 591 ? -19.285 17.389 0.200 1.00 95.62 591 SER A O 1
ATOM 4649 N N . ALA A 1 592 ? -18.962 15.719 1.669 1.00 97.50 592 ALA A N 1
ATOM 4650 C CA . ALA A 1 592 ? -20.174 14.965 1.417 1.00 97.50 592 ALA A CA 1
ATOM 4651 C C . ALA A 1 592 ? -21.235 15.365 2.459 1.00 97.50 592 ALA A C 1
ATOM 4653 O O . ALA A 1 592 ? -20.874 15.838 3.546 1.00 97.50 592 ALA A O 1
ATOM 4654 N N . PRO A 1 593 ? -22.535 15.168 2.173 1.00 98.19 593 PRO A N 1
ATOM 4655 C CA . PRO A 1 593 ? -23.558 15.154 3.205 1.00 98.19 593 PRO A CA 1
ATOM 4656 C C . PRO A 1 593 ? -23.169 14.176 4.312 1.00 98.19 593 PRO A C 1
ATOM 4658 O O . PRO A 1 593 ? -22.654 13.090 4.025 1.00 98.19 593 PRO A O 1
ATOM 4661 N N . VAL A 1 594 ? -23.424 14.544 5.562 1.00 97.19 594 VAL A N 1
ATOM 4662 C CA . VAL A 1 594 ? -23.152 13.652 6.694 1.00 97.19 594 VAL A CA 1
ATOM 4663 C C . VAL A 1 594 ? -23.911 12.334 6.530 1.00 97.19 594 VAL A C 1
ATOM 4665 O O . VAL A 1 594 ? -24.992 12.299 5.937 1.00 97.19 594 VAL A O 1
ATOM 4668 N N . ALA A 1 595 ? -23.363 11.248 7.071 1.00 94.94 595 ALA A N 1
ATOM 4669 C CA . ALA A 1 595 ? -23.932 9.902 6.965 1.00 94.94 595 ALA A CA 1
ATOM 4670 C C . ALA A 1 595 ? -23.947 9.288 5.553 1.00 94.94 595 ALA A C 1
ATOM 4672 O O . ALA A 1 595 ? -24.677 8.324 5.309 1.00 94.94 595 ALA A O 1
ATOM 4673 N N . SER A 1 596 ? -23.142 9.813 4.626 1.00 96.12 596 SER A N 1
ATOM 4674 C CA . SER A 1 596 ? -23.009 9.234 3.279 1.00 96.12 596 SER A CA 1
ATOM 4675 C C . SER A 1 596 ? -22.278 7.884 3.267 1.00 96.12 596 SER A C 1
ATOM 4677 O O . SER A 1 596 ? -22.396 7.138 2.296 1.00 96.12 596 SER A O 1
ATOM 4679 N N . PHE A 1 597 ? -21.554 7.559 4.343 1.00 94.69 597 PHE A N 1
ATOM 4680 C CA . PHE A 1 597 ? -20.739 6.350 4.484 1.00 94.69 597 PHE A CA 1
ATOM 4681 C C . PHE A 1 597 ? -21.198 5.488 5.670 1.00 94.69 597 PHE A C 1
ATOM 4683 O O . PHE A 1 597 ? -21.926 5.979 6.533 1.00 94.69 597 PHE A O 1
ATOM 4690 N N . PRO A 1 598 ? -20.819 4.199 5.746 1.00 94.31 598 PRO A N 1
ATOM 4691 C CA . PRO A 1 598 ? -21.231 3.326 6.842 1.00 94.31 598 PRO A CA 1
ATOM 4692 C C . PRO A 1 598 ? -20.751 3.819 8.221 1.00 94.31 598 PRO A C 1
ATOM 4694 O O . PRO A 1 598 ? -19.636 4.328 8.344 1.00 94.31 598 PRO A O 1
ATOM 4697 N N . PRO A 1 599 ? -21.545 3.630 9.291 1.00 93.75 599 PRO A N 1
ATOM 4698 C CA . PRO A 1 599 ? -21.112 3.968 10.638 1.00 93.75 599 PRO A CA 1
ATOM 4699 C C . PRO A 1 599 ? -20.164 2.918 11.227 1.00 93.75 599 PRO A C 1
ATOM 4701 O O . PRO A 1 599 ? -20.234 1.737 10.885 1.00 93.75 599 PRO A O 1
ATOM 4704 N N . ASN A 1 600 ? -19.353 3.317 12.210 1.00 93.81 600 ASN A N 1
ATOM 4705 C CA . ASN A 1 600 ? -18.585 2.374 13.029 1.00 93.81 600 ASN A CA 1
ATOM 4706 C C . ASN A 1 600 ? -19.474 1.607 14.036 1.00 93.81 600 ASN A C 1
ATOM 4708 O O . ASN A 1 600 ? -20.684 1.827 14.117 1.00 93.81 600 ASN A O 1
ATOM 4712 N N . ASN A 1 601 ? -18.890 0.728 14.864 1.00 86.75 601 ASN A N 1
ATOM 4713 C CA . ASN A 1 601 ? -19.670 -0.116 15.790 1.00 86.75 601 ASN A CA 1
ATOM 4714 C C . ASN A 1 601 ? -20.416 0.653 16.899 1.00 86.75 601 ASN A C 1
ATOM 4716 O O . ASN A 1 601 ? -21.270 0.070 17.567 1.00 86.75 601 ASN A O 1
ATOM 4720 N N . PHE A 1 602 ? -20.122 1.940 17.111 1.00 86.56 602 PHE A N 1
ATOM 4721 C CA . PHE A 1 602 ? -20.911 2.802 17.997 1.00 86.56 602 PHE A CA 1
ATOM 4722 C C . PHE A 1 602 ? -22.054 3.523 17.268 1.00 86.56 602 PHE A C 1
ATOM 4724 O O . PHE A 1 602 ? -22.813 4.268 17.887 1.00 86.56 602 PHE A O 1
ATOM 4731 N N . GLY A 1 603 ? -22.221 3.294 15.965 1.00 90.56 603 GLY A N 1
ATOM 4732 C CA . GLY A 1 603 ? -23.208 3.993 15.151 1.00 90.56 603 GLY A CA 1
ATOM 4733 C C . GLY A 1 603 ? -22.789 5.424 14.808 1.00 90.56 603 GLY A C 1
ATOM 4734 O O . GLY A 1 603 ? -23.672 6.260 14.608 1.00 90.56 603 GLY A O 1
ATOM 4735 N N . LEU A 1 604 ? -21.481 5.711 14.810 1.00 96.12 604 LEU A N 1
ATOM 4736 C CA . LEU A 1 604 ? -20.915 7.020 14.486 1.00 96.12 604 LEU A CA 1
ATOM 4737 C C . LEU A 1 604 ? -20.455 7.073 13.039 1.00 96.12 604 LEU A C 1
ATOM 4739 O O . LEU A 1 604 ? -19.795 6.149 12.566 1.00 96.12 604 LEU A O 1
ATOM 4743 N N . TYR A 1 605 ? -20.771 8.177 12.380 1.00 97.25 605 TYR A N 1
ATOM 4744 C CA . TYR A 1 605 ? -20.486 8.423 10.976 1.00 97.25 605 TYR A CA 1
ATOM 4745 C C . TYR A 1 605 ? -19.359 9.438 10.834 1.00 97.25 605 TYR A C 1
ATOM 4747 O O . TYR A 1 605 ? -19.119 10.240 11.744 1.00 97.25 605 TYR A O 1
ATOM 4755 N N . ASP A 1 606 ? -18.681 9.387 9.688 1.00 96.94 606 ASP A N 1
ATOM 4756 C CA . ASP A 1 606 ? -17.713 10.402 9.269 1.00 96.94 606 ASP A CA 1
ATOM 4757 C C . ASP A 1 606 ? -16.601 10.622 10.318 1.00 96.94 606 ASP A C 1
ATOM 4759 O O . ASP A 1 606 ? -16.120 11.725 10.520 1.00 96.94 606 ASP A O 1
ATOM 4763 N N . MET A 1 607 ? -16.223 9.572 11.065 1.00 97.50 607 MET A N 1
ATOM 4764 C CA . MET A 1 607 ? -15.194 9.663 12.120 1.00 97.50 607 MET A CA 1
ATOM 4765 C C . MET A 1 607 ? -13.775 9.837 11.558 1.00 97.50 607 MET A C 1
ATOM 4767 O O . MET A 1 607 ? -12.836 10.077 12.317 1.00 97.50 607 MET A O 1
ATOM 4771 N N . VAL A 1 608 ? -13.615 9.632 10.248 1.00 96.19 608 VAL A N 1
ATOM 4772 C CA . VAL A 1 608 ? -12.422 9.974 9.475 1.00 96.19 608 VAL A CA 1
ATOM 4773 C C . VAL A 1 608 ? -12.835 10.449 8.084 1.00 96.19 608 VAL A C 1
ATOM 4775 O O . VAL A 1 608 ? -13.864 10.017 7.562 1.00 96.19 608 VAL A O 1
ATOM 4778 N N . GLY A 1 609 ? -12.013 11.291 7.463 1.00 95.00 609 GLY A N 1
ATOM 4779 C CA . GLY A 1 609 ? -12.358 11.935 6.198 1.00 95.00 609 GLY A CA 1
ATOM 4780 C C . GLY A 1 609 ? -13.402 13.033 6.394 1.00 95.00 609 GLY A C 1
ATOM 4781 O O . GLY A 1 609 ? -13.473 13.630 7.455 1.00 95.00 609 GLY A O 1
ATOM 4782 N N . ASN A 1 610 ? -14.159 13.329 5.341 1.00 97.31 610 ASN A N 1
ATOM 4783 C CA . ASN A 1 610 ? -15.125 14.419 5.230 1.00 97.31 610 ASN A CA 1
ATOM 4784 C C . ASN A 1 610 ? -14.583 15.784 5.688 1.00 97.31 610 ASN A C 1
ATOM 4786 O O . ASN A 1 610 ? -14.066 16.523 4.851 1.00 97.31 610 ASN A O 1
ATOM 4790 N N . ILE A 1 611 ? -14.625 16.137 6.972 1.00 98.00 611 ILE A N 1
ATOM 4791 C CA . ILE A 1 611 ? -13.989 17.349 7.499 1.00 98.00 611 ILE A CA 1
ATOM 4792 C C . ILE A 1 611 ? -13.167 17.076 8.759 1.00 98.00 611 ILE A C 1
ATOM 4794 O O . ILE A 1 611 ? -13.444 16.187 9.552 1.00 98.00 611 ILE A O 1
ATOM 4798 N N . TRP A 1 612 ? -12.172 17.930 8.982 1.00 98.31 612 TRP A N 1
ATOM 4799 C CA . TRP A 1 612 ? -11.448 17.968 10.242 1.00 98.31 612 TRP A CA 1
ATOM 4800 C C . TRP A 1 612 ? -12.369 18.430 11.360 1.00 98.31 612 TRP A C 1
ATOM 4802 O O . TRP A 1 612 ? -13.184 19.331 11.156 1.00 98.31 612 TRP A O 1
ATOM 4812 N N . GLU A 1 613 ? -12.160 17.916 12.568 1.00 98.50 613 GLU A N 1
ATOM 4813 C CA . GLU A 1 613 ? -13.027 18.247 13.694 1.00 98.50 613 GLU A CA 1
ATOM 4814 C C . GLU A 1 613 ? -12.272 18.831 14.879 1.00 98.50 613 GLU A C 1
ATOM 4816 O O . GLU A 1 613 ? -11.309 18.240 15.373 1.00 98.50 613 GLU A O 1
ATOM 4821 N N . TRP A 1 614 ? -12.736 19.994 15.348 1.00 98.38 614 TRP A N 1
ATOM 4822 C CA . TRP A 1 614 ? -12.213 20.647 16.546 1.00 98.38 614 TRP A CA 1
ATOM 4823 C C . TRP A 1 614 ? -12.360 19.763 17.786 1.00 98.38 614 TRP A C 1
ATOM 4825 O O . TRP A 1 614 ? -13.464 19.343 18.138 1.00 98.38 614 TRP A O 1
ATOM 4835 N N . CYS A 1 615 ? -11.246 19.556 18.486 1.00 97.88 615 CYS A N 1
ATOM 4836 C CA . CYS A 1 615 ? -11.209 18.975 19.823 1.00 97.88 615 CYS A CA 1
ATOM 4837 C C . CYS A 1 615 ? -10.942 20.061 20.872 1.00 97.88 615 CYS A C 1
ATOM 4839 O O . CYS A 1 615 ? -10.344 21.095 20.576 1.00 97.88 615 CYS A O 1
ATOM 4841 N N . LEU A 1 616 ? -11.382 19.816 22.107 1.00 94.50 616 LEU A N 1
ATOM 4842 C CA . LEU A 1 616 ? -11.275 20.740 23.240 1.00 94.50 616 LEU A CA 1
ATOM 4843 C C . LEU A 1 616 ? -9.817 21.070 23.612 1.00 94.50 616 LEU A C 1
ATOM 4845 O O . LEU A 1 616 ? -9.546 22.112 24.206 1.00 94.50 616 LEU A O 1
ATOM 4849 N N . ASP A 1 617 ? -8.889 20.186 23.261 1.00 97.00 617 ASP A N 1
ATOM 4850 C CA . ASP A 1 617 ? -7.482 20.228 23.636 1.00 97.00 617 ASP A CA 1
ATOM 4851 C C . ASP A 1 617 ? -6.678 21.341 22.944 1.00 97.00 617 ASP A C 1
ATOM 4853 O O . ASP A 1 617 ? -6.799 21.604 21.743 1.00 97.00 617 ASP A O 1
ATOM 4857 N N . ALA A 1 618 ? -5.749 21.931 23.694 1.00 92.38 618 ALA A N 1
ATOM 4858 C CA . ALA A 1 618 ? -4.613 22.662 23.148 1.00 92.38 618 ALA A CA 1
ATOM 4859 C C . ALA A 1 618 ? -3.691 21.701 22.373 1.00 92.38 618 ALA A C 1
ATOM 4861 O O . ALA A 1 618 ? -3.315 20.637 22.875 1.00 92.38 618 ALA A O 1
ATOM 4862 N N . TYR A 1 619 ? -3.269 22.074 21.162 1.00 94.81 619 TYR A N 1
ATOM 4863 C CA . TYR A 1 619 ? -2.382 21.219 20.372 1.00 94.81 619 TYR A CA 1
ATOM 4864 C C . TYR A 1 619 ? -0.913 21.398 20.755 1.00 94.81 619 TYR A C 1
ATOM 4866 O O . TYR A 1 619 ? -0.288 22.416 20.434 1.00 94.81 619 TYR A O 1
ATOM 4874 N N . GLU A 1 620 ? -0.345 20.346 21.339 1.00 93.00 620 GLU A N 1
ATOM 4875 C CA . GLU A 1 620 ? 1.095 20.169 21.528 1.00 93.00 620 GLU A CA 1
ATOM 4876 C C . GLU A 1 620 ? 1.578 18.882 20.834 1.00 93.00 620 GLU A C 1
ATOM 4878 O O . GLU A 1 620 ? 0.964 17.823 21.030 1.00 93.00 620 GLU A O 1
ATOM 4883 N N . PRO A 1 621 ? 2.663 18.930 20.033 1.00 87.94 621 PRO A N 1
ATOM 4884 C CA . PRO A 1 621 ? 3.167 17.759 19.312 1.00 87.94 621 PRO A CA 1
ATOM 4885 C C . PRO A 1 621 ? 3.562 16.585 20.216 1.00 87.94 621 PRO A C 1
ATOM 4887 O O . PRO A 1 621 ? 3.358 15.442 19.835 1.00 87.94 621 PRO A O 1
ATOM 4890 N N . ASP A 1 622 ? 4.083 16.862 21.413 1.00 89.88 622 ASP A N 1
ATOM 4891 C CA . ASP A 1 622 ? 4.598 15.878 22.373 1.00 89.88 622 ASP A CA 1
ATOM 4892 C C . ASP A 1 622 ? 3.582 15.491 23.464 1.00 89.88 622 ASP A C 1
ATOM 4894 O O . ASP A 1 622 ? 3.936 14.757 24.389 1.00 89.88 622 ASP A O 1
ATOM 4898 N N . TYR A 1 623 ? 2.328 15.965 23.385 1.00 93.81 623 TYR A N 1
ATOM 4899 C CA . TYR A 1 623 ? 1.330 15.798 24.452 1.00 93.81 623 TYR A CA 1
ATOM 4900 C C . TYR A 1 623 ? 1.156 14.343 24.903 1.00 93.81 623 TYR A C 1
ATOM 4902 O O . TYR A 1 623 ? 1.061 14.086 26.098 1.00 93.81 623 TYR A O 1
ATOM 4910 N N . TYR A 1 624 ? 1.200 13.379 23.981 1.00 94.69 624 TYR A N 1
ATOM 4911 C CA . TYR A 1 624 ? 0.974 11.965 24.304 1.00 94.69 624 TYR A CA 1
ATOM 4912 C C . TYR A 1 624 ? 2.055 11.383 25.224 1.00 94.69 624 TYR A C 1
ATOM 4914 O O . TYR A 1 624 ? 1.787 10.450 25.969 1.00 94.69 624 TYR A O 1
ATOM 4922 N N . SER A 1 625 ? 3.260 11.963 25.248 1.00 92.62 625 SER A N 1
ATOM 4923 C CA . SER A 1 625 ? 4.331 11.537 26.163 1.00 92.62 625 SER A CA 1
ATOM 4924 C C . SER A 1 625 ? 4.104 11.960 27.621 1.00 92.62 625 SER A C 1
ATOM 4926 O O . SER A 1 625 ? 4.743 11.424 28.524 1.00 92.62 625 SER A O 1
ATOM 4928 N N . LYS A 1 626 ? 3.195 12.915 27.849 1.00 93.19 626 LYS A N 1
ATOM 4929 C CA . LYS A 1 626 ? 2.885 13.529 29.151 1.00 93.19 626 LYS A CA 1
ATOM 4930 C C . LYS A 1 626 ? 1.381 13.553 29.461 1.00 93.19 626 LYS A C 1
ATOM 4932 O O . LYS A 1 626 ? 0.956 14.226 30.398 1.00 93.19 626 LYS A O 1
ATOM 4937 N N . SER A 1 627 ? 0.585 12.848 28.657 1.00 92.75 627 SER A N 1
ATOM 4938 C CA . SER A 1 627 ? -0.871 12.784 28.761 1.00 92.75 627 SER A CA 1
ATOM 4939 C C . SER A 1 627 ? -1.284 12.026 30.032 1.00 92.75 627 SER A C 1
ATOM 4941 O O . SER A 1 627 ? -0.736 10.953 30.295 1.00 92.75 627 SER A O 1
ATOM 4943 N N . PRO A 1 628 ? -2.224 12.551 30.840 1.00 91.56 628 PRO A N 1
ATOM 4944 C CA . PRO A 1 628 ? -2.767 11.829 31.987 1.00 91.56 628 PRO A CA 1
ATOM 4945 C C . PRO A 1 628 ? -3.472 10.521 31.597 1.00 91.56 628 PRO A C 1
ATOM 4947 O O . PRO A 1 628 ? -4.153 10.440 30.579 1.00 91.56 628 PRO A O 1
ATOM 4950 N N . GLU A 1 629 ? -3.408 9.514 32.468 1.00 89.56 629 GLU A N 1
ATOM 4951 C CA . GLU A 1 629 ? -4.056 8.215 32.227 1.00 89.56 629 GLU A CA 1
ATOM 4952 C C . GLU A 1 629 ? -5.588 8.262 32.359 1.00 89.56 629 GLU A C 1
ATOM 4954 O O . GLU A 1 629 ? -6.275 7.393 31.831 1.00 89.56 629 GLU A O 1
ATOM 4959 N N . GLN A 1 630 ? -6.155 9.252 33.060 1.00 88.69 630 GLN A N 1
ATOM 4960 C CA . GLN A 1 630 ? -7.599 9.351 33.308 1.00 88.69 630 GLN A CA 1
ATOM 4961 C C . GLN A 1 630 ? -8.182 10.627 32.705 1.00 88.69 630 GLN A C 1
ATOM 4963 O O . GLN A 1 630 ? -7.820 11.725 33.119 1.00 88.69 630 GLN A O 1
ATOM 4968 N N . ASN A 1 631 ? -9.130 10.471 31.776 1.00 85.25 631 ASN A N 1
ATOM 4969 C CA . ASN A 1 631 ? -9.851 11.556 31.096 1.00 85.25 631 ASN A CA 1
ATOM 4970 C C . ASN A 1 631 ? -8.945 12.720 30.648 1.00 85.25 631 ASN A C 1
ATOM 4972 O O . ASN A 1 631 ? -9.210 13.868 31.016 1.00 85.25 631 ASN A O 1
ATOM 4976 N N . PRO A 1 632 ? -7.868 12.447 29.887 1.00 95.94 632 PRO A N 1
ATOM 4977 C CA . PRO A 1 632 ? -6.929 13.477 29.489 1.00 95.94 632 PRO A CA 1
ATOM 4978 C C . PRO A 1 632 ? -7.610 14.540 28.629 1.00 95.94 632 PRO A C 1
ATOM 4980 O O . PRO A 1 632 ? -8.424 14.252 27.744 1.00 95.94 632 PRO A O 1
ATOM 4983 N N . VAL A 1 633 ? -7.239 15.779 28.930 1.00 92.19 633 VAL A N 1
ATOM 4984 C CA . VAL A 1 633 ? -7.517 16.971 28.142 1.00 92.19 633 VAL A CA 1
ATOM 4985 C C . VAL A 1 633 ? -6.324 17.909 28.282 1.00 92.19 633 VAL A C 1
ATOM 4987 O O . VAL A 1 633 ? -5.900 18.223 29.400 1.00 92.19 633 VAL A O 1
ATOM 4990 N N . ASN A 1 634 ? -5.748 18.359 27.172 1.00 92.69 634 ASN A N 1
ATOM 4991 C CA . ASN A 1 634 ? -4.685 19.352 27.217 1.00 92.69 634 ASN A CA 1
ATOM 4992 C C . ASN A 1 634 ? -5.275 20.759 27.360 1.00 92.69 634 ASN A C 1
ATOM 4994 O O . ASN A 1 634 ? -5.880 21.277 26.427 1.00 92.69 634 ASN A O 1
ATOM 4998 N N . GLN A 1 635 ? -5.064 21.412 28.502 1.00 86.19 635 GLN A N 1
ATOM 4999 C CA . GLN A 1 635 ? -5.541 22.782 28.754 1.00 86.19 635 GLN A CA 1
ATOM 5000 C C . GLN A 1 635 ? -4.432 23.842 28.665 1.00 86.19 635 GLN A C 1
ATOM 5002 O O . GLN A 1 635 ? -4.616 24.986 29.085 1.00 86.19 635 GLN A O 1
ATOM 5007 N N . ASN A 1 636 ? -3.260 23.489 28.134 1.00 84.06 636 ASN A N 1
ATOM 5008 C CA . ASN A 1 636 ? -2.090 24.364 28.096 1.00 84.06 636 ASN A CA 1
ATOM 5009 C C . ASN A 1 636 ? -2.132 25.388 26.939 1.00 84.06 636 ASN A C 1
ATOM 5011 O O . ASN A 1 636 ? -1.265 25.440 26.066 1.00 84.06 636 ASN A O 1
ATOM 5015 N N . PHE A 1 637 ? -3.146 26.253 26.946 1.00 77.44 637 PHE A N 1
ATOM 5016 C CA . PHE A 1 637 ? -3.351 27.294 25.929 1.00 77.44 637 PHE A CA 1
ATOM 5017 C C . PHE A 1 637 ? -2.321 28.440 25.984 1.00 77.44 637 PHE A C 1
ATOM 5019 O O . PHE A 1 637 ? -2.331 29.331 25.138 1.00 77.44 637 PHE A O 1
ATOM 5026 N N . THR A 1 638 ? -1.421 28.455 26.973 1.00 70.25 638 THR A N 1
ATOM 5027 C CA . THR A 1 638 ? -0.337 29.448 27.065 1.00 70.25 638 THR A CA 1
ATOM 5028 C C . THR A 1 638 ? 0.879 29.057 26.223 1.00 70.25 638 THR A C 1
ATOM 5030 O O . THR A 1 638 ? 1.595 29.940 25.751 1.00 70.25 638 THR A O 1
ATOM 5033 N N . ALA A 1 639 ? 1.097 27.758 25.989 1.00 64.81 639 ALA A N 1
ATOM 5034 C CA . ALA A 1 639 ? 2.210 27.242 25.192 1.00 64.81 639 ALA A CA 1
ATOM 5035 C C . ALA A 1 639 ? 1.939 27.255 23.677 1.00 64.81 639 ALA A C 1
ATOM 5037 O O . ALA A 1 639 ? 2.872 27.204 22.876 1.00 64.81 639 ALA A O 1
ATOM 5038 N N . THR A 1 640 ? 0.671 27.331 23.266 1.00 76.38 640 THR A N 1
ATOM 5039 C CA . THR A 1 640 ? 0.257 27.224 21.864 1.00 76.38 640 THR A CA 1
ATOM 5040 C C . THR A 1 640 ? -1.012 28.026 21.596 1.00 76.38 640 THR A C 1
ATOM 5042 O O . THR A 1 640 ? -1.902 28.105 22.433 1.00 76.38 640 THR A O 1
ATOM 5045 N N . LYS A 1 641 ? -1.119 28.598 20.392 1.00 81.69 641 LYS A N 1
ATOM 5046 C CA . LYS A 1 641 ? -2.361 29.223 19.894 1.00 81.69 641 LYS A CA 1
ATOM 5047 C C . LYS A 1 641 ? -3.201 28.269 19.038 1.00 81.69 641 LYS A C 1
ATOM 5049 O O . LYS A 1 641 ? -4.135 28.711 18.372 1.00 81.69 641 LYS A O 1
ATOM 5054 N N . LYS A 1 642 ? -2.805 26.997 18.957 1.00 91.81 642 LYS A N 1
ATOM 5055 C CA . LYS A 1 642 ? -3.463 25.979 18.138 1.00 91.81 642 LYS A CA 1
ATOM 5056 C C . LYS A 1 642 ? -4.311 25.062 19.010 1.00 91.81 642 LYS A C 1
ATOM 5058 O O . LYS A 1 642 ? -3.884 24.686 20.099 1.00 91.81 642 LYS A O 1
ATOM 5063 N N . HIS A 1 643 ? -5.450 24.649 18.476 1.00 93.81 643 HIS A N 1
ATOM 5064 C CA . HIS A 1 643 ? -6.294 23.604 19.045 1.00 93.81 643 HIS A CA 1
ATOM 5065 C C . HIS A 1 643 ? -6.113 22.313 18.256 1.00 93.81 643 HIS A C 1
ATOM 5067 O O . HIS A 1 643 ? -5.790 22.352 17.061 1.00 93.81 643 HIS A O 1
ATOM 5073 N N . ALA A 1 644 ? -6.279 21.184 18.935 1.00 97.50 644 ALA A N 1
ATOM 5074 C CA . ALA A 1 644 ? -6.192 19.886 18.298 1.00 97.50 644 ALA A CA 1
ATOM 5075 C C . ALA A 1 644 ? -7.377 19.675 17.350 1.00 97.50 644 ALA A C 1
ATOM 5077 O O . ALA A 1 644 ? -8.514 20.049 17.648 1.00 97.50 644 ALA A O 1
ATOM 5078 N N . ILE A 1 645 ? -7.093 19.062 16.208 1.00 98.25 645 ILE A N 1
ATOM 5079 C CA . ILE A 1 645 ? -8.086 18.595 15.245 1.00 98.25 645 ILE A CA 1
ATOM 5080 C C . ILE A 1 645 ? -7.856 17.117 14.941 1.00 98.25 645 ILE A C 1
ATOM 5082 O O . ILE A 1 645 ? -6.712 16.646 14.936 1.00 98.25 645 ILE A O 1
ATOM 5086 N N . ARG A 1 646 ? -8.946 16.379 14.708 1.00 97.94 646 ARG A N 1
ATOM 5087 C CA . ARG A 1 646 ? -8.945 14.924 14.467 1.00 97.94 646 ARG A CA 1
ATOM 5088 C C . ARG A 1 646 ? -9.820 14.559 13.259 1.00 97.94 646 ARG A C 1
ATOM 5090 O O . ARG A 1 646 ? -10.585 15.395 12.786 1.00 97.94 646 ARG A O 1
ATOM 5097 N N . GLY A 1 647 ? -9.650 13.340 12.745 1.00 93.12 647 GLY A N 1
ATOM 5098 C CA . GLY A 1 647 ? -10.462 12.761 11.662 1.00 93.12 647 GLY A CA 1
ATOM 5099 C C . GLY A 1 647 ? -9.895 12.941 10.249 1.00 93.12 647 GLY A C 1
ATOM 5100 O O . GLY A 1 647 ? -10.046 12.057 9.408 1.00 93.12 647 GLY A O 1
ATOM 5101 N N . GLY A 1 648 ? -9.156 14.022 9.984 1.00 94.44 648 GLY A N 1
ATOM 5102 C CA . GLY A 1 648 ? -8.740 14.356 8.617 1.00 94.44 648 GLY A CA 1
ATOM 5103 C C . GLY A 1 648 ? -9.880 14.985 7.805 1.00 94.44 648 GLY A C 1
ATOM 5104 O O . GLY A 1 648 ? -10.903 15.309 8.373 1.00 94.44 648 GLY A O 1
ATOM 5105 N N . ALA A 1 649 ? -9.718 15.225 6.499 1.00 95.50 649 ALA A N 1
ATOM 5106 C CA . ALA A 1 649 ? -10.749 15.888 5.679 1.00 95.50 649 ALA A CA 1
ATOM 5107 C C . ALA A 1 649 ? -10.732 15.417 4.218 1.00 95.50 649 ALA A C 1
ATOM 5109 O O . ALA A 1 649 ? -9.763 14.806 3.774 1.00 95.50 649 ALA A O 1
ATOM 5110 N N . TRP A 1 650 ? -11.749 15.800 3.444 1.00 93.94 650 TRP A N 1
ATOM 5111 C CA . TRP A 1 650 ? -11.980 15.401 2.049 1.00 93.94 650 TRP A CA 1
ATOM 5112 C C . TRP A 1 650 ? -10.804 15.671 1.087 1.00 93.94 650 TRP A C 1
ATOM 5114 O O . TRP A 1 650 ? -10.645 15.000 0.081 1.00 93.94 650 TRP A O 1
ATOM 5124 N N . HIS A 1 651 ? -9.933 16.641 1.378 1.00 88.62 651 HIS A N 1
ATOM 5125 C CA . HIS A 1 651 ? -8.763 16.956 0.539 1.00 88.62 651 HIS A CA 1
ATOM 5126 C C . HIS A 1 651 ? -7.496 16.191 0.951 1.00 88.62 651 HIS A C 1
ATOM 5128 O O . HIS A 1 651 ? -6.425 16.379 0.367 1.00 88.62 651 HIS A O 1
ATOM 5134 N N . MET A 1 652 ? -7.579 15.378 2.003 1.00 85.19 652 MET A N 1
ATOM 5135 C CA . MET A 1 652 ? -6.441 14.678 2.577 1.00 85.19 652 MET A CA 1
ATOM 5136 C C . MET A 1 652 ? -6.300 13.285 1.981 1.00 85.19 652 MET A C 1
ATOM 5138 O O . MET A 1 652 ? -7.267 12.578 1.725 1.00 85.19 652 MET A O 1
ATOM 5142 N N . ASN A 1 653 ? -5.052 12.877 1.783 1.00 83.50 653 ASN A N 1
ATOM 5143 C CA . ASN A 1 653 ? -4.728 11.503 1.435 1.00 83.50 653 ASN A CA 1
ATOM 5144 C C . ASN A 1 653 ? -5.019 10.570 2.629 1.00 83.50 653 ASN A C 1
ATOM 5146 O O . ASN A 1 653 ? -4.832 10.978 3.776 1.00 83.50 653 ASN A O 1
ATOM 5150 N N . VAL A 1 654 ? -5.387 9.315 2.349 1.00 83.00 654 VAL A N 1
ATOM 5151 C CA . VAL A 1 654 ? -5.722 8.246 3.316 1.00 83.00 654 VAL A CA 1
ATOM 5152 C C . VAL A 1 654 ? -4.739 8.073 4.485 1.00 83.00 654 VAL A C 1
ATOM 5154 O O . VAL A 1 654 ? -5.110 7.626 5.571 1.00 83.00 654 VAL A O 1
ATOM 5157 N N . LEU A 1 655 ? -3.485 8.485 4.305 1.00 75.00 655 LEU A N 1
ATOM 5158 C CA . LEU A 1 655 ? -2.455 8.510 5.349 1.00 75.00 655 LEU A CA 1
ATOM 5159 C C . LEU A 1 655 ? -2.769 9.421 6.536 1.00 75.00 655 LEU A C 1
ATOM 5161 O O . LEU A 1 655 ? -2.263 9.200 7.629 1.00 75.00 655 LEU A O 1
ATOM 5165 N N . TYR A 1 656 ? -3.565 10.459 6.314 1.00 87.38 656 TYR A N 1
ATOM 5166 C CA . TYR A 1 656 ? -3.911 11.469 7.310 1.00 87.38 656 TYR A CA 1
ATOM 5167 C C . TYR A 1 656 ? -5.314 11.256 7.890 1.00 87.38 656 TYR A C 1
ATOM 5169 O O . TYR A 1 656 ? -5.901 12.184 8.435 1.00 87.38 656 TYR A O 1
ATOM 5177 N N . LEU A 1 657 ? -5.872 10.055 7.727 1.00 90.50 657 LEU A N 1
ATOM 5178 C CA . LEU A 1 657 ? -7.254 9.730 8.085 1.00 90.50 657 LEU A CA 1
ATOM 5179 C C . LEU A 1 657 ? -7.327 8.583 9.097 1.00 90.50 657 LEU A C 1
ATOM 5181 O O . LEU A 1 657 ? -8.296 7.837 9.101 1.00 90.50 657 LEU A O 1
ATOM 5185 N N . SER A 1 658 ? -6.287 8.363 9.906 1.00 93.06 658 SER A N 1
ATOM 5186 C CA . SER A 1 658 ? -6.323 7.309 10.926 1.00 93.06 658 SER A CA 1
ATOM 5187 C C . SER A 1 658 ? -7.122 7.757 12.153 1.00 93.06 658 SER A C 1
ATOM 5189 O O . SER A 1 658 ? -7.203 8.945 12.474 1.00 93.06 658 SER A O 1
ATOM 5191 N N . CYS A 1 659 ? -7.642 6.789 12.909 1.00 95.19 659 CYS A N 1
ATOM 5192 C CA . CYS A 1 659 ? -8.280 7.036 14.197 1.00 95.19 659 CYS A CA 1
ATOM 5193 C C . CYS A 1 659 ? -7.367 7.811 15.150 1.00 95.19 659 CYS A C 1
ATOM 5195 O O . CYS A 1 659 ? -7.882 8.596 15.934 1.00 95.19 659 CYS A O 1
ATOM 5197 N N . SER A 1 660 ? -6.041 7.632 15.091 1.00 93.69 660 SER A N 1
ATOM 5198 C CA . SER A 1 660 ? -5.052 8.307 15.948 1.00 93.69 660 SER A CA 1
ATOM 5199 C C . SER A 1 660 ? -4.514 9.624 15.371 1.00 93.69 660 SER A C 1
ATOM 5201 O O . SER A 1 660 ? -3.904 10.398 16.108 1.00 93.69 660 SER A O 1
ATOM 5203 N N . PHE A 1 661 ? -4.771 9.925 14.092 1.00 94.56 661 PHE A N 1
ATOM 5204 C CA . PHE A 1 661 ? -4.145 11.057 13.417 1.00 94.56 661 PHE A CA 1
ATOM 5205 C C . PHE A 1 661 ? -4.626 12.401 13.959 1.00 94.56 661 PHE A C 1
ATOM 5207 O O . PHE A 1 661 ? -5.817 12.726 13.933 1.00 94.56 661 PHE A O 1
ATOM 5214 N N . ARG A 1 662 ? -3.676 13.213 14.414 1.00 95.31 662 ARG A N 1
ATOM 5215 C CA . ARG A 1 662 ? -3.920 14.518 15.026 1.00 95.31 662 ARG A CA 1
ATOM 5216 C C . ARG A 1 662 ? -3.072 15.597 14.390 1.00 95.31 662 ARG A C 1
ATOM 5218 O O . ARG A 1 662 ? -1.939 15.339 13.992 1.00 95.31 662 ARG A O 1
ATOM 5225 N N . ASP A 1 663 ? -3.600 16.810 14.338 1.00 95.25 663 ASP A N 1
ATOM 5226 C CA . ASP A 1 663 ? -2.839 18.002 13.966 1.00 95.25 663 ASP A CA 1
ATOM 5227 C C . ASP A 1 663 ? -3.326 19.224 14.756 1.00 95.25 663 ASP A C 1
ATOM 5229 O O . ASP A 1 663 ? -4.293 19.150 15.516 1.00 95.25 663 ASP A O 1
ATOM 5233 N N . GLY A 1 664 ? -2.633 20.349 14.599 1.00 95.38 664 GLY A N 1
ATOM 5234 C CA . GLY A 1 664 ? -2.946 21.606 15.262 1.00 95.38 664 GLY A CA 1
ATOM 5235 C C . GLY A 1 664 ? -3.334 22.700 14.285 1.00 95.38 664 GLY A C 1
ATOM 5236 O O . GLY A 1 664 ? -2.510 23.129 13.464 1.00 95.38 664 GLY A O 1
ATOM 5237 N N . ALA A 1 665 ? -4.537 23.239 14.459 1.00 93.56 665 ALA A N 1
ATOM 5238 C CA . ALA A 1 665 ? -5.058 24.336 13.656 1.00 93.56 665 ALA A CA 1
ATOM 5239 C C . ALA A 1 665 ? -5.381 25.577 14.494 1.00 93.56 665 ALA A C 1
ATOM 5241 O O . ALA A 1 665 ? -5.573 25.521 15.708 1.00 93.56 665 ALA A O 1
ATOM 5242 N N . SER A 1 666 ? -5.429 26.721 13.818 1.00 91.44 666 SER A N 1
ATOM 5243 C CA . SER A 1 666 ? -5.887 27.992 14.370 1.00 91.44 666 SER A CA 1
ATOM 5244 C C . SER A 1 666 ? -6.706 28.744 13.321 1.00 91.44 666 SER A C 1
ATOM 5246 O O . SER A 1 666 ? -6.482 28.601 12.119 1.00 91.44 666 SER A O 1
ATOM 5248 N N . GLY A 1 667 ? -7.658 29.559 13.774 1.00 91.12 667 GLY A N 1
ATOM 5249 C CA . GLY A 1 667 ? -8.504 30.360 12.887 1.00 91.12 667 GLY A CA 1
ATOM 5250 C C . GLY A 1 667 ? -9.610 29.564 12.186 1.00 91.12 667 GLY A C 1
ATOM 5251 O O . GLY A 1 667 ? -10.045 28.525 12.669 1.00 91.12 667 GLY A O 1
ATOM 5252 N N . LYS A 1 668 ? -10.108 30.107 11.070 1.00 93.12 668 LYS A N 1
ATOM 5253 C CA . LYS A 1 668 ? -11.214 29.553 10.271 1.00 93.12 668 LYS A CA 1
ATOM 5254 C C . LYS A 1 668 ? -10.652 28.883 9.019 1.00 93.12 668 LYS A C 1
ATOM 5256 O O . LYS A 1 668 ? -9.763 29.442 8.382 1.00 93.12 668 LYS A O 1
ATOM 5261 N N . SER A 1 669 ? -11.179 27.719 8.652 1.00 93.50 669 SER A N 1
ATOM 5262 C CA . SER A 1 669 ? -10.713 26.934 7.502 1.00 93.50 669 SER A CA 1
ATOM 5263 C C . SER A 1 669 ? -11.893 26.284 6.780 1.00 93.50 669 SER A C 1
ATOM 5265 O O . SER A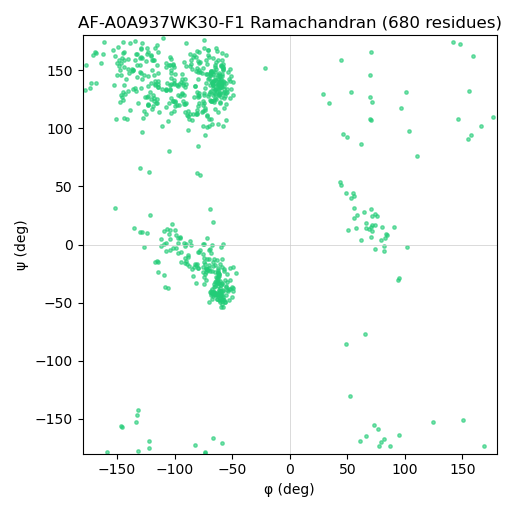 1 669 ? -12.810 25.819 7.459 1.00 93.50 669 SER A O 1
ATOM 5267 N N . PRO A 1 670 ? -11.888 26.196 5.436 1.00 93.94 670 PRO A N 1
ATOM 5268 C CA . PRO A 1 670 ? -12.955 25.527 4.687 1.00 93.94 670 PRO A CA 1
ATOM 5269 C C . PRO A 1 670 ? -12.968 24.003 4.883 1.00 93.94 670 PRO A C 1
ATOM 5271 O O . PRO A 1 670 ? -13.844 23.329 4.363 1.00 93.94 670 PRO A O 1
ATOM 5274 N N . TYR A 1 671 ? -12.010 23.442 5.622 1.00 95.25 671 TYR A N 1
ATOM 5275 C CA . TYR A 1 671 ? -11.899 21.998 5.832 1.00 95.25 671 TYR A CA 1
ATOM 5276 C C . TYR A 1 671 ? -12.189 21.567 7.266 1.00 95.25 671 TYR A C 1
ATOM 5278 O O . TYR A 1 671 ? -12.063 20.382 7.547 1.00 95.25 671 TYR A O 1
ATOM 5286 N N . ILE A 1 672 ? -12.479 22.510 8.173 1.00 97.94 672 ILE A N 1
ATOM 5287 C CA . ILE A 1 672 ? -12.612 22.238 9.608 1.00 97.94 672 ILE A CA 1
ATOM 5288 C C . ILE A 1 672 ? -14.017 22.617 10.078 1.00 97.94 672 ILE A C 1
ATOM 5290 O O . ILE A 1 672 ? -14.443 23.764 9.911 1.00 97.94 672 ILE A O 1
ATOM 5294 N N . GLY A 1 673 ? -14.689 21.652 10.694 1.00 98.25 673 GLY A N 1
ATOM 5295 C CA . GLY A 1 673 ? -15.923 21.792 11.456 1.00 98.25 673 GLY A CA 1
ATOM 5296 C C . GLY A 1 673 ? -15.788 21.082 12.802 1.00 98.25 673 GLY A C 1
ATOM 5297 O O . GLY A 1 673 ? -14.746 21.191 13.454 1.00 98.25 673 GLY A O 1
ATOM 5298 N N . PHE A 1 674 ? -16.854 20.437 13.279 1.00 98.44 674 PHE A N 1
ATOM 5299 C CA . PHE A 1 674 ? -16.884 19.829 14.612 1.00 98.44 674 PHE A CA 1
ATOM 5300 C C . PHE A 1 674 ? -18.110 18.931 14.827 1.00 98.44 674 PHE A C 1
ATOM 5302 O O . PHE A 1 674 ? -19.116 19.059 14.128 1.00 98.44 674 PHE A O 1
ATOM 5309 N N . ARG A 1 675 ? -18.050 18.118 15.885 1.00 97.88 675 ARG A N 1
ATOM 5310 C CA . ARG A 1 675 ? -19.184 17.455 16.548 1.00 97.88 675 ARG A CA 1
ATOM 5311 C C . ARG A 1 675 ? -19.135 17.715 18.055 1.00 97.88 675 ARG A C 1
ATOM 5313 O O . ARG A 1 675 ? -18.138 18.236 18.555 1.00 97.88 675 ARG A O 1
ATOM 5320 N N . CYS A 1 676 ? -20.196 17.389 18.794 1.00 96.38 676 CYS A N 1
ATOM 5321 C CA . CYS A 1 676 ? -20.265 17.672 20.230 1.00 96.38 676 CYS A CA 1
ATOM 5322 C C . CYS A 1 676 ? -20.396 16.409 21.095 1.00 96.38 676 CYS A C 1
ATOM 5324 O O . CYS A 1 676 ? -20.847 15.355 20.645 1.00 96.38 676 CYS A O 1
ATOM 5326 N N . VAL A 1 677 ? -20.030 16.541 22.371 1.00 94.88 677 VAL A N 1
ATOM 5327 C CA . VAL A 1 677 ? -20.181 15.528 23.424 1.00 94.88 677 VAL A CA 1
ATOM 5328 C C . VAL A 1 677 ? -20.952 16.079 24.622 1.00 94.88 677 VAL A C 1
ATOM 5330 O O . VAL A 1 677 ? -20.978 17.286 24.861 1.00 94.88 677 VAL A O 1
ATOM 5333 N N . THR A 1 678 ? -21.546 15.189 25.413 1.00 88.19 678 THR A N 1
ATOM 5334 C CA . THR A 1 678 ? -22.087 15.503 26.742 1.00 88.19 678 THR A CA 1
ATOM 5335 C C . THR A 1 678 ? -21.886 14.325 27.694 1.00 88.19 678 THR A C 1
ATOM 5337 O O . THR A 1 678 ? -21.682 13.193 27.256 1.00 88.19 678 THR A O 1
ATOM 5340 N N . LEU A 1 679 ? -21.915 14.570 28.999 1.00 78.56 679 LEU A N 1
ATOM 5341 C CA . LEU A 1 679 ? -21.876 13.509 30.007 1.00 78.56 679 LEU A CA 1
ATOM 5342 C C . LEU A 1 679 ? -23.304 13.005 30.284 1.00 78.56 679 LEU A C 1
ATOM 5344 O O . LEU A 1 679 ? -24.253 13.761 30.078 1.00 78.56 679 LEU A O 1
ATOM 5348 N N . PRO A 1 680 ? -23.497 11.751 30.732 1.00 73.75 680 PRO A N 1
ATOM 5349 C CA . PRO A 1 680 ? -24.809 11.305 31.189 1.00 73.75 680 PRO A CA 1
ATOM 5350 C C . PRO A 1 680 ? -25.289 12.167 32.359 1.00 73.75 680 PRO A C 1
ATOM 5352 O O . PRO A 1 680 ? -24.500 12.474 33.254 1.00 73.75 680 PRO A O 1
ATOM 5355 N N . GLU A 1 681 ? -26.569 12.541 32.363 1.00 64.06 681 GLU A N 1
ATOM 5356 C CA . GLU A 1 681 ? -27.188 13.126 33.554 1.00 64.06 681 GLU A CA 1
ATOM 5357 C C . GLU A 1 681 ? -27.163 12.085 34.692 1.00 64.06 681 GLU A C 1
ATOM 5359 O O . GLU A 1 681 ? -27.358 10.891 34.448 1.00 64.06 681 GLU A O 1
ATOM 5364 N N . HIS A 1 682 ? -26.816 12.540 35.901 1.00 33.72 682 HIS A N 1
ATOM 5365 C CA . HIS A 1 682 ? -26.547 11.709 37.083 1.00 33.72 682 HIS A CA 1
ATOM 5366 C C . HIS A 1 682 ? -27.704 10.803 37.517 1.00 33.72 682 HIS A C 1
ATOM 5368 O O . HIS A 1 682 ? -28.867 11.266 37.493 1.00 33.72 682 HIS A O 1
#

Solvent-accessible surface area (backbone atoms only — not comparable to full-atom values): 38089 Å² total; per-residue (Å²): 134,86,90,82,90,84,86,91,84,90,87,87,90,87,90,84,91,89,87,90,85,90,87,83,91,83,86,84,88,79,86,79,80,92,68,89,77,80,85,74,82,79,75,83,76,76,75,80,79,76,64,99,67,76,79,65,63,57,47,72,45,83,66,66,46,52,24,30,56,44,76,56,49,74,47,77,44,49,36,52,67,86,48,46,66,55,51,37,60,64,51,52,73,52,95,51,87,74,66,67,52,65,79,78,48,55,54,26,25,45,46,40,67,35,30,33,70,37,28,33,32,42,29,39,51,44,24,33,52,49,51,51,51,50,29,73,74,70,69,52,81,80,39,79,38,56,86,36,85,76,48,45,44,58,54,17,43,37,31,10,40,22,49,63,56,50,42,51,51,17,48,75,39,70,32,24,43,27,29,58,58,54,47,34,59,58,26,25,14,89,52,81,92,46,46,28,42,91,36,75,67,76,79,67,63,61,44,95,84,72,66,30,30,57,40,35,43,49,54,97,82,46,90,94,63,43,57,86,60,99,48,59,49,48,60,62,77,36,62,52,27,71,68,61,39,22,57,56,29,10,35,37,22,26,43,28,62,18,45,54,57,64,64,43,58,77,73,55,57,50,61,63,47,68,47,74,92,64,98,48,70,83,47,29,23,26,27,33,19,22,13,27,80,29,51,73,80,37,28,22,38,47,36,75,49,68,42,50,29,79,48,59,41,87,45,30,26,36,41,41,19,36,58,58,71,47,66,66,70,67,85,69,72,49,66,77,45,93,30,33,15,30,39,35,37,20,35,39,71,52,57,27,38,33,23,50,73,87,38,75,52,43,62,33,41,93,56,54,34,37,47,78,40,82,16,52,95,80,31,49,39,78,40,40,38,36,37,41,40,94,68,34,50,70,48,73,47,78,46,79,34,32,36,54,34,78,42,81,51,63,67,42,73,56,50,71,56,77,74,82,71,84,79,77,85,89,74,88,82,89,86,89,87,86,89,76,89,75,85,81,80,67,74,45,95,73,68,49,68,53,30,77,44,75,53,50,73,46,76,42,43,28,85,86,52,58,73,58,20,25,49,52,42,69,32,35,36,72,53,31,32,33,47,26,41,57,45,23,18,44,60,51,48,51,51,27,72,77,68,69,51,80,79,46,50,45,43,91,50,56,59,90,91,42,82,88,53,70,41,28,76,88,27,37,55,19,49,36,35,14,39,28,67,69,55,51,44,52,51,19,48,75,48,73,34,34,48,29,28,62,56,54,47,30,57,58,21,25,24,89,50,80,92,43,47,25,42,85,32,81,67,85,50,38,64,55,30,35,32,52,66,70,38,84,79,23,75,42,97,50,67,49,47,62,66,77,32,65,53,25,78,57,60,36,21,66,54,27,14,32,41,20,25,46,26,65,15,35,38,56,61,61,44,55,73,72,54,56,50,64,65,43,66,44,79,58,58,87,84,31,86,25,32,23,31,35,17,25,21,20,83,35,55,79,87,51,28,26,33,48,38,58,49,65,47,68,66,61,36,84,52,28,28,35,44,38,23,42,68,72,82,132

Sequence (682 aa):
MRIGLLVSIHPHAVLLSPSRKTRGRIPFLGCVLVLCGVAIFAQNHEAPMKPDNPLPQTKIGEDGAEMVLIPAGEFLMGTPESAIEQLVAEFAQYNTRPKIQRDWFVDEAPQHRVYLDAYYIDKYEVTNTQYKKFIAATGHREPSEWNNAQFNQPNQPVVGVSWDDALEYAKWAGKTLPTEAQWEKAARGQLVGKLYPWGDTWPPPVDGGEQRGVGNFFDAHIEGYSDGYAYTASVGSFSPNGYGLYDMAGNVLEWCLDAYETDYYRKSPNRNPVKNIDMEVRVFRVVRGGGWSSLSAELRCAYRGRDIPSAKYNLLGFRCAQWVMPPPPAPETIQETKNLGALQLSTTPPGAIVYIDGLPYGKTEQKPIQIVFDTGERGERSVEIKLELDGYATKTTRVPIRRQKLVRWENVALTLLSNPSPSPPLTGGSEWGGGKKPLTTHHSPDTRTMALIPAGEFLMGSGEGFDREKPPHTVYLHVYYIDKYEVTNAQYQQFMQATGYPAPAYWTQAPAGMKDFPIGAENPDHPVVGVSFDDALKYATWAGKTLPTEAQYEKAARGSLFGKKYPLGDTLTHNDANFLSTGGPDKWIYSAPVASFPPNNFGLYDMVGNIWEWCLDAYEPDYYSKSPEQNPVNQNFTATKKHAIRGGAWHMNVLYLSCSFRDGASGKSPYIGFRCVTLPEH

Radius of gyration: 33.57 Å; Cα contacts (8 Å, |Δi|>4): 1443; chains: 1; bounding box: 127×96×74 Å

Secondary structure (DSSP, 8-state):
-----------------------S---------------------PPPPPPSSPPPSEEE-TTS-EEEEEPSEEEEES--GGGHHHHHHHHTTS--SSPP-THHHHTT-S-EEEEE--EEEESSPPBHHHHHHHHHHH-PPPPTTTT-TTT--TTSBP-S--HHHHHHHHHHTT-BPPPHHHHHHHHTTT-SS-SBTTBS-SSPP--TTTSB-SS-S--TT-TT-B-S-SSPPPTT-S---TTS---SSSSSEEEEEEEP-TTHHHH--SBS----S-S-TTSPEEEES--TT--GGGSSTT--EEE-TT---TTEE---EEE--PPPPPTTTTSSSTTEEEEEEEEESS-PEEEETTEEEEE--SSPEEEEEE-TTTTEEEEEEEEE-TTB--EEEEEEEETT-EEEEEEEEPPB--PPPPPPP-----------PPPPPP--TT---EEEEPPEEEEES-SSS-GGGPSPEEEEE--EEEESSPPBHHHHHHHHHHH-PPPPTTSSSPPTT-TT---STTSTTSBP-S--HHHHHHHHHHTT-BPPPHHHHHHHHHTT-TT-SBTTBS---TTT---SS-BTTB--SSPPPTT-S---TTS---SSSSSEEEEEEE--TTGGGS--SBS-----TTT-SPEEEES--TTS-GGG--TT-EEEE-S--TTEE---EEPPP-

Foldseek 3Di:
DDDDDDDDDDDDDDDDDDDDDDDDDDDDDDDDDDDDDPDDPPDDPDDPDDPPDDDDQWDAFLLRFIWGKDAWDKAWFFDDPVCLVVVLVVQQVDPDVVRDDSLQRLLRDDTDMATEHIWIWGQWFAFLLSVVVVCVVPVDDAAPCCPPPQQPDGQFHRFNAFLVRQQSSQVVRQFGFAALVRLLSQQCLPPHNAFGLQGPDPVADADPPPQAGQAAEACVPPPSHDNPGPAADGIPSHAAGNRSHHLSAARAWAWGPAFDDSCCVVVFDRYRGGHPLDPDQPGWTWTARWYNHDDPSRNTSSGIDTDGRNGTDRRYGHITMAGDFDADDDLVVQQPDFFKFKEWEAEVVWFWFKDKQNHGHGTHDPGTTMDMDGCPPVQKDWIWIWTDDPQWDIDIDIDITGRSYYHYHYHHYTHGDDDPDPDDDDDDDDDDDDDDDDDDADQFPLRFGWFKDAWDKAFFFDPSADLLRDDTDIATEHIWTWTQWAAFLLSLVVVCVVPVDDDAPCQPHHDPPDPPQQHHPVNGQWHHFNDFQVRQQSSQVVRVFGFAALVRLLSQQCQPPHPAFGLAGVDDDLQAEAAADADDQNPDPAADGWPSHAGHNRSHTLSAERAKAFHQADDDSCCVVVFDRYRGGHPPCVVHQWTKIARYYNHDDPSQGTSNRIDTDGGGDRRYGHITMGHDDD